Protein AF-0000000084530879 (afdb_homodimer)

Secondary structure (DSSP, 8-state):
-PPPEEEEEEE-TTSEEE-GGG--TT----HHHHHHHHHHHHT-SEEEEEHHHHHHHHHHGGGGGG-TT--HHHHHHHHHHHHS-EEEE-SS-----SSEEEE----HHHHHHHH-SSS--EEE--HHHHHHHHHTT--SEEEEEE-SEE--SSEESSPP-SS-EEEEEEEEEE-TTS-EEEEEEESS--TT--/-PPPEEEEEEE-TTSEEE-GGG--TT----HHHHHHHHHHHHT-SEEEEEHHHHHHHHHHGGGGGG-TT--HHHHHHHHHHHHS-EEEE-SS-----SSEEEE----HHHHHHHH-SSS--EEE--HHHHHHHHHTT--SEEEEEE-SEE--SSEESSPP-SS-EEEEEEEEEE-TTS-EEEEEEESS--TT--

InterPro domains:
  IPR002734 Bacterial bifunctional deaminase-reductase, C-terminal [PF01872] (5-181)
  IPR024072 Dihydrofolate reductase-like domain superfamily [G3DSA:3.40.430.10] (3-184)
  IPR024072 Dihydrofolate reductase-like domain superfamily [SSF53597] (2-186)
  IPR050765 Riboflavin Biosynthesis HTP Reductase [PTHR38011] (2-186)

Structure (mmCIF, N/CA/C/O backbone):
data_AF-0000000084530879-model_v1
#
loop_
_entity.id
_entity.type
_entity.pdbx_description
1 polymer Deaminase
#
loop_
_atom_site.group_PDB
_atom_site.id
_atom_site.type_symbol
_atom_site.label_atom_id
_atom_site.label_alt_id
_atom_site.label_comp_id
_atom_site.label_asym_id
_atom_site.label_entity_id
_atom_site.label_seq_id
_atom_site.pdbx_PDB_ins_code
_atom_site.Cartn_x
_atom_site.Cartn_y
_atom_site.Cartn_z
_atom_site.occupancy
_atom_site.B_iso_or_equiv
_atom_site.auth_seq_id
_atom_site.auth_comp_id
_atom_site.auth_asym_id
_atom_site.auth_atom_id
_atom_site.pdbx_PDB_model_num
ATOM 1 N N . MET A 1 1 ? -22.047 22.25 7.152 1 76.69 1 MET A N 1
ATOM 2 C CA . MET A 1 1 ? -21.266 21.016 7.055 1 76.69 1 MET A CA 1
ATOM 3 C C . MET A 1 1 ? -19.922 21.172 7.758 1 76.69 1 MET A C 1
ATOM 5 O O . MET A 1 1 ? -19.328 22.25 7.758 1 76.69 1 MET A O 1
ATOM 9 N N . ARG A 1 2 ? -19.531 20.125 8.469 1 89.62 2 ARG A N 1
ATOM 10 C CA . ARG A 1 2 ? -18.281 20.234 9.234 1 89.62 2 ARG A CA 1
ATOM 11 C C . ARG A 1 2 ? -17.062 20.125 8.32 1 89.62 2 ARG A C 1
ATOM 13 O O . ARG A 1 2 ? -17.172 19.594 7.203 1 89.62 2 ARG A O 1
ATOM 20 N N . ARG A 1 3 ? -15.969 20.703 8.781 1 95.75 3 ARG A N 1
ATOM 21 C CA . ARG A 1 3 ? -14.688 20.531 8.094 1 95.75 3 ARG A CA 1
ATOM 22 C C . ARG A 1 3 ? -14.258 19.062 8.109 1 95.75 3 ARG A C 1
ATOM 24 O O . ARG A 1 3 ? -14.461 18.359 9.102 1 95.75 3 ARG A O 1
ATOM 31 N N . ARG A 1 4 ? -13.719 18.703 7.129 1 96.56 4 ARG A N 1
ATOM 32 C CA . ARG A 1 4 ? -13.242 17.328 7.039 1 96.56 4 ARG A CA 1
ATOM 33 C C . ARG A 1 4 ? -11.812 17.203 7.566 1 96.56 4 ARG A C 1
ATOM 35 O O . ARG A 1 4 ? -11.055 18.172 7.543 1 96.56 4 ARG A O 1
ATOM 42 N N . ILE A 1 5 ? -11.523 15.977 8.023 1 97.5 5 ILE A N 1
ATOM 43 C CA . ILE A 1 5 ? -10.164 15.609 8.406 1 97.5 5 ILE A CA 1
ATOM 44 C C . ILE A 1 5 ? -9.523 14.773 7.301 1 97.5 5 ILE A C 1
ATOM 46 O O . ILE A 1 5 ? -10 13.68 6.988 1 97.5 5 ILE A O 1
ATOM 50 N N . VAL A 1 6 ? -8.453 15.258 6.734 1 98.19 6 VAL A N 1
ATOM 51 C CA . VAL A 1 6 ? -7.781 14.609 5.613 1 98.19 6 VAL A CA 1
ATOM 52 C C . VAL A 1 6 ? -6.367 14.203 6.023 1 98.19 6 VAL A C 1
ATOM 54 O O . VAL A 1 6 ? -5.539 15.055 6.359 1 98.19 6 VAL A O 1
ATOM 57 N N . LEU A 1 7 ? -6.082 12.93 5.98 1 97.94 7 LEU A N 1
ATOM 58 C CA . LEU A 1 7 ? -4.742 12.43 6.281 1 97.94 7 LEU A CA 1
ATOM 59 C C . LEU A 1 7 ? -3.838 12.523 5.059 1 97.94 7 LEU A C 1
ATOM 61 O O . LEU A 1 7 ? -4.184 12.031 3.984 1 97.94 7 LEU A O 1
ATOM 65 N N . PHE A 1 8 ? -2.775 13.203 5.227 1 97.81 8 PHE A N 1
ATOM 66 C CA . PHE A 1 8 ? -1.687 13.203 4.254 1 97.81 8 PHE A CA 1
ATOM 67 C C . PHE A 1 8 ? -0.494 12.414 4.781 1 97.81 8 PHE A C 1
ATOM 69 O O . PHE A 1 8 ? 0.064 12.742 5.828 1 97.81 8 PHE A O 1
ATOM 76 N N . SER A 1 9 ? -0.075 11.414 4.047 1 96.69 9 SER A N 1
ATOM 77 C CA . SER A 1 9 ? 1.079 10.672 4.539 1 96.69 9 SER A CA 1
ATOM 78 C C . SER A 1 9 ? 1.864 10.047 3.393 1 96.69 9 SER A C 1
ATOM 80 O O . SER A 1 9 ? 1.278 9.469 2.475 1 96.69 9 SER A O 1
ATOM 82 N N . ASN A 1 10 ? 3.17 10.281 3.465 1 96.38 10 ASN A N 1
ATOM 83 C CA . ASN A 1 10 ? 4.074 9.445 2.682 1 96.38 10 ASN A CA 1
ATOM 84 C C . ASN A 1 10 ? 4.25 8.062 3.311 1 96.38 10 ASN A C 1
ATOM 86 O O . ASN A 1 10 ? 4.363 7.941 4.531 1 96.38 10 ASN A O 1
ATOM 90 N N . VAL A 1 11 ? 4.254 7.055 2.451 1 96.56 11 VAL A N 1
ATOM 91 C CA . VAL A 1 11 ? 4.402 5.695 2.963 1 96.56 11 VAL A CA 1
ATOM 92 C C . VAL A 1 11 ? 5.215 4.855 1.977 1 96.56 11 VAL A C 1
ATOM 94 O O . VAL A 1 11 ? 5.176 5.102 0.768 1 96.56 11 VAL A O 1
ATOM 97 N N . SER A 1 12 ? 6.027 3.955 2.551 1 97.12 12 SER A N 1
ATOM 98 C CA . SER A 1 12 ? 6.66 2.953 1.699 1 97.12 12 SER A CA 1
ATOM 99 C C . SER A 1 12 ? 5.652 1.913 1.222 1 97.12 12 SER A C 1
ATOM 101 O O . SER A 1 12 ? 4.531 1.848 1.731 1 97.12 12 SER A O 1
ATOM 103 N N . LEU A 1 13 ? 6.047 1.096 0.255 1 97.06 13 LEU A N 1
ATOM 104 C CA . LEU A 1 13 ? 5.148 0.094 -0.312 1 97.06 13 LEU A CA 1
ATOM 105 C C . LEU A 1 13 ? 4.703 -0.9 0.754 1 97.06 13 LEU A C 1
ATOM 107 O O . LEU A 1 13 ? 3.574 -1.396 0.712 1 97.06 13 LEU A O 1
ATOM 111 N N . ASP A 1 14 ? 5.598 -1.111 1.706 1 96.25 14 ASP A N 1
ATOM 112 C CA . ASP A 1 14 ? 5.293 -2.076 2.76 1 96.25 14 ASP A CA 1
ATOM 113 C C . ASP A 1 14 ? 4.695 -1.384 3.982 1 96.25 14 ASP A C 1
ATOM 115 O O . ASP A 1 14 ? 4.586 -1.986 5.051 1 96.25 14 ASP A O 1
ATOM 119 N N . GLY A 1 15 ? 4.32 -0.086 3.926 1 95.5 15 GLY A N 1
ATOM 120 C CA . GLY A 1 15 ? 3.385 0.52 4.859 1 95.5 15 GLY A CA 1
ATOM 121 C C . GLY A 1 15 ? 4.066 1.333 5.945 1 95.5 15 GLY A C 1
ATOM 122 O O . GLY A 1 15 ? 3.428 1.736 6.918 1 95.5 15 GLY A O 1
ATOM 123 N N . TYR A 1 16 ? 5.359 1.578 5.777 1 95.56 16 TYR A N 1
ATOM 124 C CA . TYR A 1 16 ? 6.07 2.363 6.781 1 95.56 16 TYR A CA 1
ATOM 125 C C . TYR A 1 16 ? 6.047 3.846 6.43 1 95.56 16 TYR A C 1
ATOM 127 O O . TYR A 1 16 ? 6.332 4.223 5.289 1 95.56 16 TYR A O 1
ATOM 135 N N . PHE A 1 17 ? 5.727 4.695 7.434 1 94.5 17 PHE A N 1
ATOM 136 C CA . PHE A 1 17 ? 5.785 6.129 7.191 1 94.5 17 PHE A CA 1
ATOM 137 C C . PHE A 1 17 ? 7.094 6.715 7.711 1 94.5 17 PHE A C 1
ATOM 139 O O . PHE A 1 17 ? 7.461 7.84 7.363 1 94.5 17 PHE A O 1
ATOM 146 N N . GLU A 1 18 ? 7.777 5.98 8.539 1 94.62 18 GLU A N 1
ATOM 147 C CA . GLU A 1 18 ? 9.141 6.285 8.969 1 94.62 18 GLU A CA 1
ATOM 148 C C . GLU A 1 18 ? 10.016 5.039 8.953 1 94.62 18 GLU A C 1
ATOM 150 O O . GLU A 1 18 ? 9.555 3.941 9.266 1 94.62 18 GLU A O 1
ATOM 155 N N . GLY A 1 19 ? 11.297 5.258 8.602 1 94.12 19 GLY A N 1
ATOM 156 C CA . GLY A 1 19 ? 12.258 4.18 8.727 1 94.12 19 GLY A CA 1
ATOM 157 C C . GLY A 1 19 ? 12.742 3.969 10.156 1 94.12 19 GLY A C 1
ATOM 158 O O . GLY A 1 19 ? 12.18 4.539 11.094 1 94.12 19 GLY A O 1
ATOM 159 N N . PRO A 1 20 ? 13.766 3.08 10.273 1 93.75 20 PRO A N 1
ATOM 160 C CA . PRO A 1 20 ? 14.367 2.895 11.602 1 93.75 20 PRO A CA 1
ATOM 161 C C . PRO A 1 20 ? 14.852 4.207 12.211 1 93.75 20 PRO A C 1
ATOM 163 O O . PRO A 1 20 ? 15.336 5.086 11.5 1 93.75 20 PRO A O 1
ATOM 166 N N . ASP A 1 21 ? 14.695 4.367 13.555 1 92.69 21 ASP A N 1
ATOM 167 C CA . ASP A 1 21 ? 15.109 5.555 14.305 1 92.69 21 ASP A CA 1
ATOM 168 C C . ASP A 1 21 ? 14.406 6.805 13.781 1 92.69 21 ASP A C 1
ATOM 170 O O . ASP A 1 21 ? 15.016 7.871 13.688 1 92.69 21 ASP A O 1
ATOM 174 N N . HIS A 1 22 ? 13.25 6.621 13.273 1 91.31 22 HIS A N 1
ATOM 175 C CA . HIS A 1 22 ? 12.375 7.703 12.812 1 91.31 22 HIS A CA 1
ATOM 176 C C . HIS A 1 22 ? 12.961 8.406 11.594 1 91.31 22 HIS A C 1
ATOM 178 O O . HIS A 1 22 ? 12.703 9.594 11.375 1 91.31 22 HIS A O 1
ATOM 184 N N . ASP A 1 23 ? 13.734 7.66 10.875 1 93.69 23 ASP A N 1
ATOM 185 C CA . ASP A 1 23 ? 14.375 8.195 9.68 1 93.69 23 ASP A CA 1
ATOM 186 C C . ASP A 1 23 ? 13.352 8.531 8.602 1 93.69 23 ASP A C 1
ATOM 188 O O . ASP A 1 23 ? 12.477 7.711 8.289 1 93.69 23 ASP A O 1
ATOM 192 N N . LEU A 1 24 ? 13.477 9.773 8.016 1 92.75 24 LEU A N 1
ATOM 193 C CA . LEU A 1 24 ? 12.586 10.195 6.945 1 92.75 24 LEU A CA 1
ATOM 194 C C . LEU A 1 24 ? 13.352 10.383 5.641 1 92.75 24 LEU A C 1
ATOM 196 O O . LEU A 1 24 ? 12.789 10.836 4.641 1 92.75 24 LEU A O 1
ATOM 200 N N . GLY A 1 25 ? 14.609 10.016 5.66 1 93.62 25 GLY A N 1
ATOM 201 C CA . GLY A 1 25 ? 15.492 10.281 4.535 1 93.62 25 GLY A CA 1
ATOM 202 C C . GLY A 1 25 ? 15.148 9.477 3.299 1 93.62 25 GLY A C 1
ATOM 203 O O . GLY A 1 25 ? 15.547 9.82 2.189 1 93.62 25 GLY A O 1
ATOM 204 N N . TRP A 1 26 ? 14.375 8.438 3.453 1 94.12 26 TRP A N 1
ATOM 205 C CA . TRP A 1 26 ? 13.984 7.57 2.348 1 94.12 26 TRP A CA 1
ATOM 206 C C . TRP A 1 26 ? 12.93 8.242 1.474 1 94.12 26 TRP A C 1
ATOM 208 O O . TRP A 1 26 ? 12.656 7.789 0.361 1 94.12 26 TRP A O 1
ATOM 218 N N . GLN A 1 27 ? 12.258 9.312 2.08 1 92.75 27 GLN A N 1
ATOM 219 C CA . GLN A 1 27 ? 11.211 10 1.329 1 92.75 27 GLN A CA 1
ATOM 220 C C . GLN A 1 27 ? 11.82 10.922 0.27 1 92.75 27 GLN A C 1
ATOM 222 O O . GLN A 1 27 ? 12.688 11.734 0.573 1 92.75 27 GLN A O 1
ATOM 227 N N . HIS A 1 28 ? 11.531 10.664 -0.957 1 86.75 28 HIS A N 1
ATOM 228 C CA . HIS A 1 28 ? 12.031 11.492 -2.045 1 86.75 28 HIS A CA 1
ATOM 229 C C . HIS A 1 28 ? 10.977 12.484 -2.516 1 86.75 28 HIS A C 1
ATOM 231 O O . HIS A 1 28 ? 10.07 12.125 -3.268 1 86.75 28 HIS A O 1
ATOM 237 N N . VAL A 1 29 ? 11.117 13.711 -2.111 1 94.31 29 VAL A N 1
ATOM 238 C CA . VAL A 1 29 ? 10.211 14.773 -2.529 1 94.31 29 VAL A CA 1
ATOM 239 C C . VAL A 1 29 ? 10.914 15.688 -3.537 1 94.31 29 VAL A C 1
ATOM 241 O O . VAL A 1 29 ? 11.664 16.578 -3.152 1 94.31 29 VAL A O 1
ATOM 244 N N . ASP A 1 30 ? 10.633 15.43 -4.777 1 96 30 ASP A N 1
ATOM 245 C CA . ASP A 1 30 ? 11.188 16.312 -5.805 1 96 30 ASP A CA 1
ATOM 246 C C . ASP A 1 30 ? 10.289 17.516 -6.039 1 96 30 ASP A C 1
ATOM 248 O O . ASP A 1 30 ? 9.281 17.688 -5.348 1 96 30 ASP A O 1
ATOM 252 N N . ASP A 1 31 ? 10.594 18.328 -6.965 1 96.94 31 ASP A N 1
ATOM 253 C CA . ASP A 1 31 ? 9.883 19.594 -7.172 1 96.94 31 ASP A CA 1
ATOM 254 C C . ASP A 1 31 ? 8.438 19.344 -7.59 1 96.94 31 ASP A C 1
ATOM 256 O O . ASP A 1 31 ? 7.523 20.031 -7.129 1 96.94 31 ASP A O 1
ATOM 260 N N . GLU A 1 32 ? 8.266 18.375 -8.414 1 97.75 32 GLU A N 1
ATOM 261 C CA . GLU A 1 32 ? 6.906 18.078 -8.867 1 97.75 32 GLU A CA 1
ATOM 262 C C . GLU A 1 32 ? 6.004 17.703 -7.691 1 97.75 32 GLU A C 1
ATOM 264 O O . GLU A 1 32 ? 4.906 18.25 -7.551 1 97.75 32 GLU A O 1
ATOM 269 N N . LEU A 1 33 ? 6.516 16.797 -6.895 1 97.94 33 LEU A N 1
ATOM 270 C CA . LEU A 1 33 ? 5.75 16.344 -5.738 1 97.94 33 LEU A CA 1
ATOM 271 C C . LEU A 1 33 ? 5.57 17.484 -4.73 1 97.94 33 LEU A C 1
ATOM 273 O O . LEU A 1 33 ? 4.484 17.656 -4.172 1 97.94 33 LEU A O 1
ATOM 277 N N . HIS A 1 34 ? 6.578 18.234 -4.547 1 98.12 34 HIS A N 1
ATOM 278 C CA . HIS A 1 34 ? 6.504 19.359 -3.617 1 98.12 34 HIS A CA 1
ATOM 279 C C . HIS A 1 34 ? 5.465 20.375 -4.07 1 98.12 34 HIS A C 1
ATOM 281 O O . HIS A 1 34 ? 4.672 20.859 -3.26 1 98.12 34 HIS A O 1
ATOM 287 N N . LEU A 1 35 ? 5.477 20.688 -5.301 1 98.38 35 LEU A N 1
ATOM 288 C CA . LEU A 1 35 ? 4.504 21.641 -5.836 1 98.38 35 LEU A CA 1
ATOM 289 C C . LEU A 1 35 ? 3.086 21.094 -5.711 1 98.38 35 LEU A C 1
ATOM 291 O O . LEU A 1 35 ? 2.145 21.844 -5.457 1 98.38 35 LEU A O 1
ATOM 295 N N . HIS A 1 36 ? 2.961 19.828 -5.93 1 98.56 36 HIS A N 1
ATOM 296 C CA . HIS A 1 36 ? 1.675 19.188 -5.688 1 98.56 36 HIS A CA 1
ATOM 297 C C . HIS A 1 36 ? 1.226 19.375 -4.242 1 98.56 36 HIS A C 1
ATOM 299 O O . HIS A 1 36 ? 0.082 19.766 -3.988 1 98.56 36 HIS A O 1
ATOM 305 N N . PHE A 1 37 ? 2.15 19.141 -3.271 1 98.44 37 PHE A N 1
ATOM 306 C CA . PHE A 1 37 ? 1.832 19.359 -1.865 1 98.44 37 PHE A CA 1
ATOM 307 C C . PHE A 1 37 ? 1.402 20.797 -1.628 1 98.44 37 PHE A C 1
ATOM 309 O O . PHE A 1 37 ? 0.404 21.047 -0.95 1 98.44 37 PHE A O 1
ATOM 316 N N . ASN A 1 38 ? 2.174 21.672 -2.203 1 98.69 38 ASN A N 1
ATOM 317 C CA . ASN A 1 38 ? 1.848 23.094 -2.037 1 98.69 38 ASN A CA 1
ATOM 318 C C . ASN A 1 38 ? 0.422 23.391 -2.488 1 98.69 38 ASN A C 1
ATOM 320 O O . ASN A 1 38 ? -0.34 24.031 -1.765 1 98.69 38 ASN A O 1
ATOM 324 N N . ARG A 1 39 ? 0.072 22.906 -3.635 1 98.44 39 ARG A N 1
ATOM 325 C CA . ARG A 1 39 ? -1.253 23.156 -4.195 1 98.44 39 ARG A CA 1
ATOM 326 C C . ARG A 1 39 ? -2.342 22.562 -3.309 1 98.44 39 ARG A C 1
ATOM 328 O O . ARG A 1 39 ? -3.348 23.219 -3.027 1 98.44 39 ARG A O 1
ATOM 335 N N . GLU A 1 40 ? -2.137 21.391 -2.865 1 98.25 40 GLU A N 1
ATOM 336 C CA . GLU A 1 40 ? -3.137 20.703 -2.051 1 98.25 40 GLU A CA 1
ATOM 337 C C . GLU A 1 40 ? -3.26 21.344 -0.672 1 98.25 40 GLU A C 1
ATOM 339 O O . GLU A 1 40 ? -4.367 21.594 -0.193 1 98.25 40 GLU A O 1
ATOM 344 N N . LEU A 1 41 ? -2.145 21.625 -0.05 1 98.38 41 LEU A N 1
ATOM 345 C CA . LEU A 1 41 ? -2.131 22.062 1.339 1 98.38 41 LEU A CA 1
ATOM 346 C C . LEU A 1 41 ? -2.518 23.547 1.44 1 98.38 41 LEU A C 1
ATOM 348 O O . LEU A 1 41 ? -3.1 23.969 2.441 1 98.38 41 LEU A O 1
ATOM 352 N N . ALA A 1 42 ? -2.236 24.297 0.386 1 98.19 42 ALA A N 1
ATOM 353 C CA . ALA A 1 42 ? -2.611 25.719 0.374 1 98.19 42 ALA A CA 1
ATOM 354 C C . ALA A 1 42 ? -4.125 25.875 0.471 1 98.19 42 ALA A C 1
ATOM 356 O O . ALA A 1 42 ? -4.613 26.906 0.941 1 98.19 42 ALA A O 1
ATOM 357 N N . ARG A 1 43 ? -4.824 24.875 0.108 1 97.12 43 ARG A N 1
ATOM 358 C CA . ARG A 1 43 ? -6.281 24.953 0.061 1 97.12 43 ARG A CA 1
ATOM 359 C C . ARG A 1 43 ? -6.895 24.516 1.388 1 97.12 43 ARG A C 1
ATOM 361 O O . ARG A 1 43 ? -8.102 24.641 1.589 1 97.12 43 ARG A O 1
ATOM 368 N N . MET A 1 44 ? -6.117 24.062 2.252 1 98.06 44 MET A N 1
ATOM 369 C CA . MET A 1 44 ? -6.617 23.562 3.531 1 98.06 44 MET A CA 1
ATOM 370 C C . MET A 1 44 ? -6.938 24.719 4.477 1 98.06 44 MET A C 1
ATOM 372 O O . MET A 1 44 ? -6.48 25.844 4.27 1 98.06 44 MET A O 1
ATOM 376 N N . GLY A 1 45 ? -7.77 24.344 5.496 1 97.44 45 GLY A N 1
ATOM 377 C CA . GLY A 1 45 ? -8.141 25.328 6.496 1 97.44 45 GLY A CA 1
ATOM 378 C C . GLY A 1 45 ? -7.277 25.266 7.742 1 97.44 45 GLY A C 1
ATOM 379 O O . GLY A 1 45 ? -7.371 26.141 8.609 1 97.44 45 GLY A O 1
ATOM 380 N N . GLY A 1 46 ? -6.438 24.266 7.816 1 97.69 46 GLY A N 1
ATOM 381 C CA . GLY A 1 46 ? -5.555 24.125 8.969 1 97.69 46 GLY A CA 1
ATOM 382 C C . GLY A 1 46 ? -4.719 22.859 8.93 1 97.69 46 GLY A C 1
ATOM 383 O O . GLY A 1 46 ? -5.066 21.906 8.242 1 97.69 46 GLY A O 1
ATOM 384 N N . PHE A 1 47 ? -3.623 22.938 9.656 1 98.06 47 PHE A N 1
ATOM 385 C CA . PHE A 1 47 ? -2.775 21.766 9.867 1 98.06 47 PHE A CA 1
ATOM 386 C C . PHE A 1 47 ? -3.018 21.172 11.25 1 98.06 47 PHE A C 1
ATOM 388 O O . PHE A 1 47 ? -3.176 21.891 12.234 1 98.06 47 PHE A O 1
ATOM 395 N N . VAL A 1 48 ? -3.076 19.922 11.32 1 98 48 VAL A N 1
ATOM 396 C CA . VAL A 1 48 ? -3.227 19.172 12.57 1 98 48 VAL A CA 1
ATOM 397 C C . VAL A 1 48 ? -2.084 18.156 12.711 1 98 48 VAL A C 1
ATOM 399 O O . VAL A 1 48 ? -1.84 17.359 11.805 1 98 48 VAL A O 1
ATOM 402 N N . SER A 1 49 ? -1.363 18.234 13.781 1 97.38 49 SER A N 1
ATOM 403 C CA . SER A 1 49 ? -0.234 17.328 13.945 1 97.38 49 SER A CA 1
ATOM 404 C C . SER A 1 49 ? 0.018 17.016 15.422 1 97.38 49 SER A C 1
ATOM 406 O O . SER A 1 49 ? -0.596 17.625 16.297 1 97.38 49 SER A O 1
ATOM 408 N N . GLY A 1 50 ? 0.786 15.992 15.656 1 95.62 50 GLY A N 1
ATOM 409 C CA . GLY A 1 50 ? 1.334 15.773 16.984 1 95.62 50 GLY A CA 1
ATOM 410 C C . GLY A 1 50 ? 2.561 16.609 17.281 1 95.62 50 GLY A C 1
ATOM 411 O O . GLY A 1 50 ? 3.078 17.297 16.391 1 95.62 50 GLY A O 1
ATOM 412 N N . ARG A 1 51 ? 3.084 16.484 18.453 1 94.38 51 ARG A N 1
ATOM 413 C CA . ARG A 1 51 ? 4.164 17.344 18.938 1 94.38 51 ARG A CA 1
ATOM 414 C C . ARG A 1 51 ? 5.426 17.156 18.094 1 94.38 51 ARG A C 1
ATOM 416 O O . ARG A 1 51 ? 6.031 18.125 17.641 1 94.38 51 ARG A O 1
ATOM 423 N N . ARG A 1 52 ? 5.801 15.945 17.906 1 92.38 52 ARG A N 1
ATOM 424 C CA . ARG A 1 52 ? 7.059 15.688 17.219 1 92.38 52 ARG A CA 1
ATOM 425 C C . ARG A 1 52 ? 7.031 16.25 15.797 1 92.38 52 ARG A C 1
ATOM 427 O O . ARG A 1 52 ? 7.98 16.906 15.367 1 92.38 52 ARG A O 1
ATOM 434 N N . THR A 1 53 ? 5.945 16 15.078 1 94.25 53 THR A N 1
ATOM 435 C CA . THR A 1 53 ? 5.797 16.531 13.727 1 94.25 53 THR A CA 1
ATOM 436 C C . THR A 1 53 ? 5.801 18.047 13.734 1 94.25 53 THR A C 1
ATOM 438 O O . THR A 1 53 ? 6.477 18.688 12.922 1 94.25 53 THR A O 1
ATOM 441 N N . HIS A 1 54 ? 5.102 18.594 14.656 1 95.94 54 HIS A N 1
ATOM 442 C CA . HIS A 1 54 ? 5.035 20.047 14.766 1 95.94 54 HIS A CA 1
ATOM 443 C C . HIS A 1 54 ? 6.418 20.641 15.008 1 95.94 54 HIS A C 1
ATOM 445 O O . HIS A 1 54 ? 6.805 21.609 14.344 1 95.94 54 HIS A O 1
ATOM 451 N N . GLU A 1 55 ? 7.141 20.078 15.938 1 94.75 55 GLU A N 1
ATOM 452 C CA . GLU A 1 55 ? 8.461 20.594 16.297 1 94.75 55 GLU A CA 1
ATOM 453 C C . GLU A 1 55 ? 9.43 20.469 15.117 1 94.75 55 GLU A C 1
ATOM 455 O O . GLU A 1 55 ? 10.234 21.375 14.883 1 94.75 55 GLU A O 1
ATOM 460 N N . LEU A 1 56 ? 9.359 19.406 14.422 1 93.62 56 LEU A N 1
ATOM 461 C CA . LEU A 1 56 ? 10.195 19.25 13.234 1 93.62 56 LEU A CA 1
ATOM 462 C C . LEU A 1 56 ? 9.891 20.328 12.203 1 93.62 56 LEU A C 1
ATOM 464 O O . LEU A 1 56 ? 10.812 20.922 11.641 1 93.62 56 LEU A O 1
ATOM 468 N N . MET A 1 57 ? 8.641 20.609 11.984 1 96.44 57 MET A N 1
ATOM 469 C CA . MET A 1 57 ? 8.234 21.625 11.016 1 96.44 57 MET A CA 1
ATOM 470 C C . MET A 1 57 ? 8.617 23.016 11.492 1 96.44 57 MET A C 1
ATOM 472 O O . MET A 1 57 ? 9.164 23.812 10.719 1 96.44 57 MET A O 1
ATOM 476 N N . ALA A 1 58 ? 8.406 23.25 12.711 1 96.69 58 ALA A N 1
ATOM 477 C CA . ALA A 1 58 ? 8.656 24.562 13.281 1 96.69 58 ALA A CA 1
ATOM 478 C C . ALA A 1 58 ? 10.148 24.875 13.32 1 96.69 58 ALA A C 1
ATOM 480 O O . ALA A 1 58 ? 10.539 26.047 13.359 1 96.69 58 ALA A O 1
ATOM 481 N N . ALA A 1 59 ? 10.938 23.875 13.328 1 95.81 59 ALA A N 1
ATOM 482 C CA . ALA A 1 59 ? 12.391 24.062 13.391 1 95.81 59 ALA A CA 1
ATOM 483 C C . ALA A 1 59 ? 12.93 24.594 12.07 1 95.81 59 ALA A C 1
ATOM 485 O O . ALA A 1 59 ? 13.984 25.219 12.031 1 95.81 59 ALA A O 1
ATOM 486 N N . TYR A 1 60 ? 12.18 24.469 11.031 1 96.88 60 TYR A N 1
ATOM 487 C CA . TYR A 1 60 ? 12.742 24.812 9.727 1 96.88 60 TYR A CA 1
ATOM 488 C C . TYR A 1 60 ? 11.867 25.812 8.992 1 96.88 60 TYR A C 1
ATOM 490 O O . TYR A 1 60 ? 12.367 26.812 8.461 1 96.88 60 TYR A O 1
ATOM 498 N N . TRP A 1 61 ? 10.625 25.641 8.969 1 97.62 61 TRP A N 1
ATOM 499 C CA . TRP A 1 61 ? 9.773 26.281 7.973 1 97.62 61 TRP A CA 1
ATOM 500 C C . TRP A 1 61 ? 9.578 27.766 8.289 1 97.62 61 TRP A C 1
ATOM 502 O O . TRP A 1 61 ? 9.492 28.594 7.387 1 97.62 61 TRP A O 1
ATOM 512 N N . PRO A 1 62 ? 9.547 28.219 9.578 1 96.94 62 PRO A N 1
ATOM 513 C CA . PRO A 1 62 ? 9.352 29.641 9.867 1 96.94 62 PRO A CA 1
ATOM 514 C C . PRO A 1 62 ? 10.438 30.516 9.25 1 96.94 62 PRO A C 1
ATOM 516 O O . PRO A 1 62 ? 10.18 31.672 8.914 1 96.94 62 PRO A O 1
ATOM 519 N N . THR A 1 63 ? 11.641 29.906 9.062 1 96.81 63 THR A N 1
ATOM 520 C CA . THR A 1 63 ? 12.75 30.703 8.57 1 96.81 63 THR A CA 1
ATOM 521 C C . THR A 1 63 ? 13.398 30.047 7.352 1 96.81 63 THR A C 1
ATOM 523 O O . THR A 1 63 ? 14.594 30.25 7.098 1 96.81 63 THR A O 1
ATOM 526 N N . ALA A 1 64 ? 12.633 29.266 6.68 1 96.75 64 ALA A N 1
ATOM 527 C CA . ALA A 1 64 ? 13.148 28.547 5.523 1 96.75 64 ALA A CA 1
ATOM 528 C C . ALA A 1 64 ? 13.688 29.5 4.469 1 96.75 64 ALA A C 1
ATOM 530 O O . ALA A 1 64 ? 14.586 29.156 3.705 1 96.75 64 ALA A O 1
ATOM 531 N N . ASP A 1 65 ? 13.18 30.672 4.402 1 93.88 65 ASP A N 1
ATOM 532 C CA . ASP A 1 65 ? 13.57 31.688 3.42 1 93.88 65 ASP A CA 1
ATOM 533 C C . ASP A 1 65 ? 14.984 32.188 3.697 1 93.88 65 ASP A C 1
ATOM 535 O O . ASP A 1 65 ? 15.586 32.875 2.854 1 93.88 65 ASP A O 1
ATOM 539 N N . ARG A 1 66 ? 15.531 31.875 4.82 1 95.94 66 ARG A N 1
ATOM 540 C CA . ARG A 1 66 ? 16.891 32.281 5.152 1 95.94 66 ARG A CA 1
ATOM 541 C C . ARG A 1 66 ? 17.891 31.219 4.719 1 95.94 66 ARG A C 1
ATOM 543 O O . ARG A 1 66 ? 19.109 31.438 4.77 1 95.94 66 ARG A O 1
ATOM 550 N N . ASP A 1 67 ? 17.422 30.078 4.383 1 96.06 67 ASP A N 1
ATOM 551 C CA . ASP A 1 67 ? 18.266 28.984 3.895 1 96.06 67 ASP A CA 1
ATOM 552 C C . ASP A 1 67 ? 18.688 29.219 2.443 1 96.06 67 ASP A C 1
ATOM 554 O O . ASP A 1 67 ? 17.844 29.188 1.54 1 96.06 67 ASP A O 1
ATOM 558 N N . PRO A 1 68 ? 19.953 29.422 2.215 1 96.25 68 PRO A N 1
ATOM 559 C CA . PRO A 1 68 ? 20.391 29.688 0.843 1 96.25 68 PRO A CA 1
ATOM 560 C C . PRO A 1 68 ? 20.156 28.516 -0.095 1 96.25 68 PRO A C 1
ATOM 562 O O . PRO A 1 68 ? 20.109 28.688 -1.315 1 96.25 68 PRO A O 1
ATOM 565 N N . ALA A 1 69 ? 19.969 27.375 0.406 1 95 69 ALA A N 1
ATOM 566 C CA . ALA A 1 69 ? 19.766 26.172 -0.402 1 95 69 ALA A CA 1
ATOM 567 C C . ALA A 1 69 ? 18.281 25.938 -0.664 1 95 69 ALA A C 1
ATOM 569 O O . ALA A 1 69 ? 17.906 25 -1.38 1 95 69 ALA A O 1
ATOM 570 N N . ALA A 1 70 ? 17.406 26.797 -0.118 1 96.19 70 ALA A N 1
ATOM 571 C CA . ALA A 1 70 ? 15.969 26.594 -0.286 1 96.19 70 ALA A CA 1
ATOM 572 C C . ALA A 1 70 ? 15.562 26.766 -1.745 1 96.19 70 ALA A C 1
ATOM 574 O O . ALA A 1 70 ? 15.945 27.75 -2.393 1 96.19 70 ALA A O 1
ATOM 575 N N . THR A 1 71 ? 14.789 25.797 -2.227 1 96.25 71 THR A N 1
ATOM 576 C CA . THR A 1 71 ? 14.273 25.859 -3.59 1 96.25 71 THR A CA 1
ATOM 577 C C . THR A 1 71 ? 12.984 26.672 -3.646 1 96.25 71 THR A C 1
ATOM 579 O O . THR A 1 71 ? 12.422 27.016 -2.609 1 96.25 71 THR A O 1
ATOM 582 N N . ALA A 1 72 ? 12.5 26.969 -4.859 1 97.12 72 ALA A N 1
ATOM 583 C CA . ALA A 1 72 ? 11.297 27.766 -5.039 1 97.12 72 ALA A CA 1
ATOM 584 C C . ALA A 1 72 ? 10.086 27.094 -4.391 1 97.12 72 ALA A C 1
ATOM 586 O O . ALA A 1 72 ? 9.328 27.75 -3.66 1 97.12 72 ALA A O 1
ATOM 587 N N . PRO A 1 73 ? 9.906 25.797 -4.57 1 97.88 73 PRO A N 1
ATOM 588 C CA . PRO A 1 73 ? 8.781 25.156 -3.885 1 97.88 73 PRO A CA 1
ATOM 589 C C . PRO A 1 73 ? 8.898 25.25 -2.365 1 97.88 73 PRO A C 1
ATOM 591 O O . PRO A 1 73 ? 7.883 25.375 -1.674 1 97.88 73 PRO A O 1
ATOM 594 N N . MET A 1 74 ? 10.078 25.172 -1.898 1 97.5 74 MET A N 1
ATOM 595 C CA . MET A 1 74 ? 10.289 25.266 -0.456 1 97.5 74 MET A CA 1
ATOM 596 C C . MET A 1 74 ? 9.891 26.641 0.059 1 97.5 74 MET A C 1
ATOM 598 O O . MET A 1 74 ? 9.25 26.766 1.102 1 97.5 74 MET A O 1
ATOM 602 N N . LEU A 1 75 ? 10.266 27.625 -0.665 1 98 75 LEU A N 1
ATOM 603 C CA . LEU A 1 75 ? 9.922 28.984 -0.274 1 98 75 LEU A CA 1
ATOM 604 C C . LEU A 1 75 ? 8.414 29.203 -0.289 1 98 75 LEU A C 1
ATOM 606 O O . LEU A 1 75 ? 7.859 29.828 0.614 1 98 75 LEU A O 1
ATOM 610 N N . GLU A 1 76 ? 7.828 28.688 -1.309 1 98.25 76 GLU A N 1
ATOM 611 C CA . GLU A 1 76 ? 6.375 28.75 -1.395 1 98.25 76 GLU A CA 1
ATOM 612 C C . GLU A 1 76 ? 5.715 28.062 -0.2 1 98.25 76 GLU A C 1
ATOM 614 O O . GLU A 1 76 ? 4.781 28.609 0.396 1 98.25 76 GLU A O 1
ATOM 619 N N . PHE A 1 77 ? 6.219 26.984 0.163 1 98.44 77 PHE A N 1
ATOM 620 C CA . PHE A 1 77 ? 5.629 26.25 1.279 1 98.44 77 PHE A CA 1
ATOM 621 C C . PHE A 1 77 ? 5.855 27 2.59 1 98.44 77 PHE A C 1
ATOM 623 O O . PHE A 1 77 ? 4.996 26.984 3.477 1 98.44 77 PHE A O 1
ATOM 630 N N . ALA A 1 78 ? 6.965 27.547 2.746 1 98.19 78 ALA A N 1
ATOM 631 C CA . ALA A 1 78 ? 7.238 28.328 3.953 1 98.19 78 ALA A CA 1
ATOM 632 C C . ALA A 1 78 ? 6.145 29.359 4.199 1 98.19 78 ALA A C 1
ATOM 634 O O . ALA A 1 78 ? 5.672 29.516 5.328 1 98.19 78 ALA A O 1
ATOM 635 N N . ASP A 1 79 ? 5.75 30.016 3.18 1 98.06 79 ASP A N 1
ATOM 636 C CA . ASP A 1 79 ? 4.672 31 3.281 1 98.06 79 ASP A CA 1
ATOM 637 C C . ASP A 1 79 ? 3.357 30.328 3.674 1 98.06 79 ASP A C 1
ATOM 639 O O . ASP A 1 79 ? 2.637 30.828 4.543 1 98.06 79 ASP A O 1
ATOM 643 N N . ILE A 1 80 ? 3.109 29.219 3.039 1 98.25 80 ILE A N 1
ATOM 644 C CA . ILE A 1 80 ? 1.893 28.469 3.34 1 98.25 80 ILE A CA 1
ATOM 645 C C . ILE A 1 80 ? 1.896 28.047 4.809 1 98.25 80 ILE A C 1
ATOM 647 O O . ILE A 1 80 ? 0.913 28.266 5.523 1 98.25 80 ILE A O 1
ATOM 651 N N . TRP A 1 81 ? 3.01 27.484 5.227 1 98.25 81 TRP A N 1
ATOM 652 C CA . TRP A 1 81 ? 3.115 26.953 6.582 1 98.25 81 TRP A CA 1
ATOM 653 C C . TRP A 1 81 ? 2.949 28.047 7.617 1 98.25 81 TRP A C 1
ATOM 655 O O . TRP A 1 81 ? 2.238 27.875 8.609 1 98.25 81 TRP A O 1
ATOM 665 N N . ARG A 1 82 ? 3.523 29.25 7.414 1 97.94 82 ARG A N 1
ATOM 666 C CA . ARG A 1 82 ? 3.447 30.359 8.359 1 97.94 82 ARG A CA 1
ATOM 667 C C . ARG A 1 82 ? 2.018 30.875 8.484 1 97.94 82 ARG A C 1
ATOM 669 O O . ARG A 1 82 ? 1.559 31.188 9.586 1 97.94 82 ARG A O 1
ATOM 676 N N . ALA A 1 83 ? 1.354 30.891 7.41 1 97.44 83 ALA A N 1
ATOM 677 C CA . ALA A 1 83 ? 0.028 31.5 7.375 1 97.44 83 ALA A CA 1
ATOM 678 C C . ALA A 1 83 ? -1.031 30.547 7.918 1 97.44 83 ALA A C 1
ATOM 680 O O . ALA A 1 83 ? -2.064 30.984 8.43 1 97.44 83 ALA A O 1
ATOM 681 N N . MET A 1 84 ? -0.808 29.281 7.836 1 98.12 84 MET A N 1
ATOM 682 C CA . MET A 1 84 ? -1.817 28.281 8.125 1 98.12 84 MET A CA 1
ATOM 683 C C . MET A 1 84 ? -2.049 28.156 9.633 1 98.12 84 MET A C 1
ATOM 685 O O . MET A 1 84 ? -1.094 28.031 10.398 1 98.12 84 MET A O 1
ATOM 689 N N . PRO A 1 85 ? -3.375 28.281 10.008 1 97.31 85 PRO A N 1
ATOM 690 C CA . PRO A 1 85 ? -3.625 27.875 11.398 1 97.31 85 PRO A CA 1
ATOM 691 C C . PRO A 1 85 ? -3.191 26.453 11.688 1 97.31 85 PRO A C 1
ATOM 693 O O . PRO A 1 85 ? -3.342 25.562 10.836 1 97.31 85 PRO A O 1
ATOM 696 N N . LYS A 1 86 ? -2.648 26.266 12.914 1 97.56 86 LYS A N 1
ATOM 697 C CA . LYS A 1 86 ? -2.164 24.938 13.297 1 97.56 86 LYS A CA 1
ATOM 698 C C . LYS A 1 86 ? -2.75 24.5 14.633 1 97.56 86 LYS A C 1
ATOM 700 O O . LYS A 1 86 ? -2.943 25.328 15.531 1 97.56 86 LYS A O 1
ATOM 705 N N . THR A 1 87 ? -3.055 23.25 14.703 1 97.06 87 THR A N 1
ATOM 706 C CA . THR A 1 87 ? -3.424 22.594 15.945 1 97.06 87 THR A CA 1
ATOM 707 C C . THR A 1 87 ? -2.451 21.453 16.266 1 97.06 87 THR A C 1
ATOM 709 O O . THR A 1 87 ? -2.238 20.562 15.438 1 97.06 87 THR A O 1
ATOM 712 N N . VAL A 1 88 ? -1.867 21.516 17.438 1 97.38 88 VAL A N 1
ATOM 713 C CA . VAL A 1 88 ? -0.942 20.469 17.875 1 97.38 88 VAL A CA 1
ATOM 714 C C . VAL A 1 88 ? -1.535 19.719 19.062 1 97.38 88 VAL A C 1
ATOM 716 O O . VAL A 1 88 ? -1.87 20.328 20.078 1 97.38 88 VAL A O 1
ATOM 719 N N . PHE A 1 89 ? -1.66 18.438 18.922 1 96.75 89 PHE A N 1
ATOM 720 C CA . PHE A 1 89 ? -2.078 17.609 20.031 1 96.75 89 PHE A CA 1
ATOM 721 C C . PHE A 1 89 ? -0.878 17.188 20.875 1 96.75 89 PHE A C 1
ATOM 723 O O . PHE A 1 89 ? 0.014 16.484 20.391 1 96.75 89 PHE A O 1
ATOM 730 N N . SER A 1 90 ? -0.92 17.594 22.078 1 95.69 90 SER A N 1
ATOM 731 C CA . SER A 1 90 ? 0.205 17.297 22.953 1 95.69 90 SER A CA 1
ATOM 732 C C . SER A 1 90 ? -0.176 17.484 24.422 1 95.69 90 SER A C 1
ATOM 734 O O . SER A 1 90 ? -0.852 18.453 24.781 1 95.69 90 SER A O 1
ATOM 736 N N . ARG A 1 91 ? 0.317 16.547 25.25 1 93.38 91 ARG A N 1
ATOM 737 C CA . ARG A 1 91 ? 0.107 16.656 26.688 1 93.38 91 ARG A CA 1
ATOM 738 C C . ARG A 1 91 ? 1.25 17.422 27.344 1 93.38 91 ARG A C 1
ATOM 740 O O . ARG A 1 91 ? 1.128 17.859 28.484 1 93.38 91 ARG A O 1
ATOM 747 N N . THR A 1 92 ? 2.311 17.578 26.562 1 93.12 92 THR A N 1
ATOM 748 C CA . THR A 1 92 ? 3.518 18.094 27.203 1 93.12 92 THR A CA 1
ATOM 749 C C . THR A 1 92 ? 3.881 19.469 26.641 1 93.12 92 THR A C 1
ATOM 751 O O . THR A 1 92 ? 4.613 20.234 27.266 1 93.12 92 THR A O 1
ATOM 754 N N . LEU A 1 93 ? 3.41 19.719 25.469 1 91.12 93 LEU A N 1
ATOM 755 C CA . LEU A 1 93 ? 3.662 21.031 24.891 1 91.12 93 LEU A CA 1
ATOM 756 C C . LEU A 1 93 ? 2.732 22.094 25.484 1 91.12 93 LEU A C 1
ATOM 758 O O . LEU A 1 93 ? 1.51 21.938 25.469 1 91.12 93 LEU A O 1
ATOM 762 N N . HIS A 1 94 ? 3.307 23.125 26.016 1 89.06 94 HIS A N 1
ATOM 763 C CA . HIS A 1 94 ? 2.479 24.094 26.719 1 89.06 94 HIS A CA 1
ATOM 764 C C . HIS A 1 94 ? 2.336 25.391 25.922 1 89.06 94 HIS A C 1
ATOM 766 O O . HIS A 1 94 ? 1.356 26.125 26.078 1 89.06 94 HIS A O 1
ATOM 772 N N . HIS A 1 95 ? 3.285 25.688 25.141 1 88.5 95 HIS A N 1
ATOM 773 C CA . HIS A 1 95 ? 3.244 26.875 24.297 1 88.5 95 HIS A CA 1
ATOM 774 C C . HIS A 1 95 ? 3.748 26.578 22.891 1 88.5 95 HIS A C 1
ATOM 776 O O . HIS A 1 95 ? 4.664 25.766 22.703 1 88.5 95 HIS A O 1
ATOM 782 N N . ALA A 1 96 ? 3.08 27.219 21.906 1 89.94 96 ALA A N 1
ATOM 783 C CA . ALA A 1 96 ? 3.527 27.094 20.516 1 89.94 96 ALA A CA 1
ATOM 784 C C . ALA A 1 96 ? 3.33 28.406 19.766 1 89.94 96 ALA A C 1
ATOM 786 O O . ALA A 1 96 ? 2.346 29.125 19.984 1 89.94 96 ALA A O 1
ATOM 787 N N . ASP A 1 97 ? 4.242 28.75 19 1 93.62 97 ASP A N 1
ATOM 788 C CA . ASP A 1 97 ? 4.191 29.938 18.141 1 93.62 97 ASP A CA 1
ATOM 789 C C . ASP A 1 97 ? 3.648 29.594 16.766 1 93.62 97 ASP A C 1
ATOM 791 O O . ASP A 1 97 ? 3.201 28.469 16.516 1 93.62 97 ASP A O 1
ATOM 795 N N . TRP A 1 98 ? 3.496 30.703 15.945 1 95.06 98 TRP A N 1
ATOM 796 C CA . TRP A 1 98 ? 3.217 30.562 14.516 1 95.06 98 TRP A CA 1
ATOM 797 C C . TRP A 1 98 ? 1.784 30.094 14.289 1 95.06 98 TRP A C 1
ATOM 799 O O . TRP A 1 98 ? 1.548 29.141 13.539 1 95.06 98 TRP A O 1
ATOM 809 N N . ASN A 1 99 ? 0.867 30.734 14.953 1 95.5 99 ASN A N 1
ATOM 810 C CA . ASN A 1 99 ? -0.551 30.469 14.727 1 95.5 99 ASN A CA 1
ATOM 811 C C . ASN A 1 99 ? -0.945 29.062 15.164 1 95.5 99 ASN A C 1
ATOM 813 O O . ASN A 1 99 ? -1.65 28.359 14.445 1 95.5 99 ASN A O 1
ATOM 817 N N . THR A 1 100 ? -0.366 28.641 16.328 1 96.88 100 THR A N 1
ATOM 818 C CA . THR A 1 100 ? -0.535 27.25 16.75 1 96.88 100 THR A CA 1
ATOM 819 C C . THR A 1 100 ? -1.341 27.172 18.047 1 96.88 100 THR A C 1
ATOM 821 O O . THR A 1 100 ? -1.067 27.922 19 1 96.88 100 THR A O 1
ATOM 824 N N . THR A 1 101 ? -2.305 26.406 18.047 1 95.62 101 THR A N 1
ATOM 825 C CA . THR A 1 101 ? -3.066 26.078 19.234 1 95.62 101 THR A CA 1
ATOM 826 C C . THR A 1 101 ? -2.73 24.672 19.719 1 95.62 101 THR A C 1
ATOM 828 O O . THR A 1 101 ? -2.613 23.734 18.922 1 95.62 101 THR A O 1
ATOM 831 N N . VAL A 1 102 ? -2.645 24.516 21.031 1 96.69 102 VAL A N 1
ATOM 832 C CA . VAL A 1 102 ? -2.316 23.219 21.609 1 96.69 102 VAL A CA 1
ATOM 833 C C . VAL A 1 102 ? -3.572 22.578 22.203 1 96.69 102 VAL A C 1
ATOM 835 O O . VAL A 1 102 ? -4.312 23.219 22.953 1 96.69 102 VAL A O 1
ATOM 838 N N . VAL A 1 103 ? -3.791 21.375 21.766 1 95.38 103 VAL A N 1
ATOM 839 C CA . VAL A 1 103 ? -4.891 20.578 22.297 1 95.38 103 VAL A CA 1
ATOM 840 C C . VAL A 1 103 ? -4.34 19.359 23.047 1 95.38 103 VAL A C 1
ATOM 842 O O . VAL A 1 103 ? -3.402 18.719 22.578 1 95.38 103 VAL A O 1
ATOM 845 N N . ARG A 1 104 ? -4.91 18.922 24.062 1 93.25 104 ARG A N 1
ATOM 846 C CA . ARG A 1 104 ? -4.27 17.984 24.969 1 93.25 104 ARG A CA 1
ATOM 847 C C . ARG A 1 104 ? -4.586 16.547 24.594 1 93.25 104 ARG A C 1
ATOM 849 O O . ARG A 1 104 ? -3.719 15.672 24.672 1 93.25 104 ARG A O 1
ATOM 856 N N . GLU A 1 105 ? -5.848 16.344 24.25 1 91.62 105 GLU A N 1
ATOM 857 C CA . GLU A 1 105 ? -6.246 14.953 24.047 1 91.62 105 GLU A CA 1
ATOM 858 C C . GLU A 1 105 ? -7.047 14.789 22.75 1 91.62 105 GLU A C 1
ATOM 860 O O . GLU A 1 105 ? -7.832 15.672 22.391 1 91.62 105 GLU A O 1
ATOM 865 N N . VAL A 1 106 ? -6.801 13.672 22.125 1 91.94 106 VAL A N 1
ATOM 866 C CA . VAL A 1 106 ? -7.613 13.289 20.969 1 91.94 106 VAL A CA 1
ATOM 867 C C . VAL A 1 106 ? -8.883 12.586 21.438 1 91.94 106 VAL A C 1
ATOM 869 O O . VAL A 1 106 ? -8.859 11.391 21.75 1 91.94 106 VAL A O 1
ATOM 872 N N . THR A 1 107 ? -10.008 13.281 21.516 1 90.94 107 THR A N 1
ATOM 873 C CA . THR A 1 107 ? -11.328 12.727 21.797 1 90.94 107 THR A CA 1
ATOM 874 C C . THR A 1 107 ? -12.328 13.148 20.719 1 90.94 107 THR A C 1
ATOM 876 O O . THR A 1 107 ? -12.141 14.156 20.047 1 90.94 107 THR A O 1
ATOM 879 N N . PRO A 1 108 ? -13.32 12.336 20.594 1 89.75 108 PRO A N 1
ATOM 880 C CA . PRO A 1 108 ? -14.352 12.758 19.641 1 89.75 108 PRO A CA 1
ATOM 881 C C . PRO A 1 108 ? -14.859 14.18 19.906 1 89.75 108 PRO A C 1
ATOM 883 O O . PRO A 1 108 ? -15.133 14.93 18.969 1 89.75 108 PRO A O 1
ATOM 886 N N . ARG A 1 109 ? -14.906 14.531 21.125 1 90.94 109 ARG A N 1
ATOM 887 C CA . ARG A 1 109 ? -15.398 15.859 21.484 1 90.94 109 ARG A CA 1
ATOM 888 C C . ARG A 1 109 ? -14.438 16.938 21.016 1 90.94 109 ARG A C 1
ATOM 890 O O . ARG A 1 109 ? -14.852 17.938 20.406 1 90.94 109 ARG A O 1
ATOM 897 N N . THR A 1 110 ? -13.164 16.75 21.297 1 93.25 110 THR A N 1
ATOM 898 C CA . THR A 1 110 ? -12.18 17.766 20.906 1 93.25 110 THR A CA 1
ATOM 899 C C . THR A 1 110 ? -12.094 17.859 19.391 1 93.25 110 THR A C 1
ATOM 901 O O . THR A 1 110 ? -11.961 18.953 18.844 1 93.25 110 THR A O 1
ATOM 904 N N . VAL A 1 111 ? -12.156 16.75 18.719 1 94.06 111 VAL A N 1
ATOM 905 C CA . VAL A 1 111 ? -12.062 16.734 17.266 1 94.06 111 VAL A CA 1
ATOM 906 C C . VAL A 1 111 ? -13.328 17.359 16.656 1 94.06 111 VAL A C 1
ATOM 908 O O . VAL A 1 111 ? -13.258 18.094 15.672 1 94.06 111 VAL A O 1
ATOM 911 N N . ALA A 1 112 ? -14.477 17.047 17.25 1 93.12 112 ALA A N 1
ATOM 912 C CA . ALA A 1 112 ? -15.719 17.688 16.812 1 93.12 112 ALA A CA 1
ATOM 913 C C . ALA A 1 112 ? -15.625 19.203 16.922 1 93.12 112 ALA A C 1
ATOM 915 O O . ALA A 1 112 ? -16.047 19.922 16.016 1 93.12 112 ALA A O 1
ATOM 916 N N . ALA A 1 113 ? -15.086 19.656 17.984 1 92.81 113 ALA A N 1
ATOM 917 C CA . ALA A 1 113 ? -14.922 21.094 18.172 1 92.81 113 ALA A CA 1
ATOM 918 C C . ALA A 1 113 ? -14 21.688 17.125 1 92.81 113 ALA A C 1
ATOM 920 O O . ALA A 1 113 ? -14.25 22.797 16.625 1 92.81 113 ALA A O 1
ATOM 921 N N . LEU A 1 114 ? -12.984 20.953 16.781 1 93.56 114 LEU A N 1
ATOM 922 C CA . LEU A 1 114 ? -12 21.406 15.805 1 93.56 114 LEU A CA 1
ATOM 923 C C . LEU A 1 114 ? -12.625 21.516 14.422 1 93.56 114 LEU A C 1
ATOM 925 O O . LEU A 1 114 ? -12.219 22.359 13.617 1 93.56 114 LEU A O 1
ATOM 929 N N . THR A 1 115 ? -13.578 20.656 14.148 1 94.56 115 THR A N 1
ATOM 930 C CA . THR A 1 115 ? -14.109 20.578 12.789 1 94.56 115 THR A CA 1
ATOM 931 C C . THR A 1 115 ? -15.352 21.453 12.641 1 94.56 115 THR A C 1
ATOM 933 O O . THR A 1 115 ? -15.891 21.594 11.539 1 94.56 115 THR A O 1
ATOM 936 N N . ARG A 1 116 ? -15.68 21.984 13.758 1 90.25 116 ARG A N 1
ATOM 937 C CA . ARG A 1 116 ? -16.875 22.828 13.734 1 90.25 116 ARG A CA 1
ATOM 938 C C . ARG A 1 116 ? -16.562 24.203 13.141 1 90.25 116 ARG A C 1
ATOM 940 O O . ARG A 1 116 ? -15.5 24.766 13.406 1 90.25 116 ARG A O 1
ATOM 947 N N . GLY A 1 117 ? -17.531 24.797 12.398 1 81.69 117 GLY A N 1
ATOM 948 C CA . GLY A 1 117 ? -17.406 26.156 11.898 1 81.69 117 GLY A CA 1
ATOM 949 C C . GLY A 1 117 ? -16.953 26.219 10.461 1 81.69 117 GLY A C 1
ATOM 950 O O . GLY A 1 117 ? -16.719 25.188 9.828 1 81.69 117 GLY A O 1
ATOM 951 N N . PRO A 1 118 ? -16.812 27.422 9.969 1 87.19 118 PRO A N 1
ATOM 952 C CA . PRO A 1 118 ? -16.453 27.625 8.562 1 87.19 118 PRO A CA 1
ATOM 953 C C . PRO A 1 118 ? -14.953 27.469 8.305 1 87.19 118 PRO A C 1
ATOM 955 O O . PRO A 1 118 ? -14.156 27.484 9.242 1 87.19 118 PRO A O 1
ATOM 958 N N . GLY A 1 119 ? -14.625 27.219 7.035 1 90.44 119 GLY A N 1
ATOM 959 C CA . GLY A 1 119 ? -13.227 27.109 6.629 1 90.44 119 GLY A CA 1
ATOM 960 C C . GLY A 1 119 ? -12.938 25.844 5.836 1 90.44 119 GLY A C 1
ATOM 961 O O . GLY A 1 119 ? -13.82 25.016 5.629 1 90.44 119 GLY A O 1
ATOM 962 N N . GLY A 1 120 ? -11.711 25.75 5.434 1 95.56 120 GLY A N 1
ATOM 963 C CA . GLY A 1 120 ? -11.289 24.594 4.664 1 95.56 120 GLY A CA 1
ATOM 964 C C . GLY A 1 120 ? -11.039 23.359 5.516 1 95.56 120 GLY A C 1
ATOM 965 O O . GLY A 1 120 ? -11.008 23.453 6.746 1 95.56 120 GLY A O 1
ATOM 966 N N . ASP A 1 121 ? -10.914 22.234 4.898 1 97.81 121 ASP A N 1
ATOM 967 C CA . ASP A 1 121 ? -10.633 20.953 5.562 1 97.81 121 ASP A CA 1
ATOM 968 C C . ASP A 1 121 ? -9.312 21.016 6.324 1 97.81 121 ASP A C 1
ATOM 970 O O . ASP A 1 121 ? -8.523 21.938 6.148 1 97.81 121 ASP A O 1
ATOM 974 N N . LEU A 1 122 ? -9.141 20.094 7.195 1 98.06 122 LEU A N 1
ATOM 975 C CA . LEU A 1 122 ? -7.965 20.047 8.055 1 98.06 122 LEU A CA 1
ATOM 976 C C . LEU A 1 122 ? -7.008 18.938 7.602 1 98.06 122 LEU A C 1
ATOM 978 O O . LEU A 1 122 ? -7.422 17.797 7.398 1 98.06 122 LEU A O 1
ATOM 982 N N . ALA A 1 123 ? -5.777 19.297 7.422 1 98.5 123 ALA A N 1
ATOM 983 C CA . ALA A 1 123 ? -4.746 18.359 7.012 1 98.5 123 ALA A CA 1
ATOM 984 C C . ALA A 1 123 ? -4.074 17.719 8.227 1 98.5 123 ALA A C 1
ATOM 986 O O . ALA A 1 123 ? -3.398 18.391 9 1 98.5 123 ALA A O 1
ATOM 987 N N . LEU A 1 124 ? -4.301 16.484 8.367 1 98.19 124 LEU A N 1
ATOM 988 C CA . LEU A 1 124 ? -3.711 15.68 9.445 1 98.19 124 LEU A CA 1
ATOM 989 C C . LEU A 1 124 ? -2.396 15.055 8.992 1 98.19 124 LEU A C 1
ATOM 991 O O . LEU A 1 124 ? -2.32 14.469 7.91 1 98.19 124 LEU A O 1
ATOM 995 N N . SER A 1 125 ? -1.395 15.258 9.781 1 95 125 SER A N 1
ATOM 996 C CA . SER A 1 125 ? -0.1 14.641 9.508 1 95 125 SER A CA 1
ATOM 997 C C . SER A 1 125 ? 0.523 14.078 10.781 1 95 125 SER A C 1
ATOM 999 O O . SER A 1 125 ? 0.214 14.539 11.883 1 95 125 SER A O 1
ATOM 1001 N N . GLY A 1 126 ? 1.421 13.148 10.609 1 87.06 126 GLY A N 1
ATOM 1002 C CA . GLY A 1 126 ? 2.082 12.484 11.719 1 87.06 126 GLY A CA 1
ATOM 1003 C C . GLY A 1 126 ? 1.554 11.078 11.969 1 87.06 126 GLY A C 1
ATOM 1004 O O . GLY A 1 126 ? 0.34 10.859 11.984 1 87.06 126 GLY A O 1
ATOM 1005 N N . GLY A 1 127 ? 2.475 10.086 12.242 1 80.06 127 GLY A N 1
ATOM 1006 C CA . GLY A 1 127 ? 2.111 8.68 12.273 1 80.06 127 GLY A CA 1
ATOM 1007 C C . GLY A 1 127 ? 1.319 8.297 13.508 1 80.06 127 GLY A C 1
ATOM 1008 O O . GLY A 1 127 ? 0.247 7.695 13.406 1 80.06 127 GLY A O 1
ATOM 1009 N N . GLU A 1 128 ? 1.791 8.781 14.766 1 82.94 128 GLU A N 1
ATOM 1010 C CA . GLU A 1 128 ? 1.114 8.375 15.992 1 82.94 128 GLU A CA 1
ATOM 1011 C C . GLU A 1 128 ? -0.261 9.023 16.109 1 82.94 128 GLU A C 1
ATOM 1013 O O . GLU A 1 128 ? -1.23 8.375 16.5 1 82.94 128 GLU A O 1
ATOM 1018 N N . LEU A 1 129 ? -0.267 10.305 15.828 1 92.25 129 LEU A N 1
ATOM 1019 C CA . LEU A 1 129 ? -1.556 10.992 15.883 1 92.25 129 LEU A CA 1
ATOM 1020 C C . LEU A 1 129 ? -2.529 10.391 14.875 1 92.25 129 LEU A C 1
ATOM 1022 O O . LEU A 1 129 ? -3.691 10.141 15.203 1 92.25 129 LEU A O 1
ATOM 1026 N N . ALA A 1 130 ? -2.047 10.156 13.648 1 91.88 130 ALA A N 1
ATOM 1027 C CA . ALA A 1 130 ? -2.885 9.539 12.617 1 91.88 130 ALA A CA 1
ATOM 1028 C C . ALA A 1 130 ? -3.459 8.211 13.094 1 91.88 130 ALA A C 1
ATOM 1030 O O . ALA A 1 130 ? -4.633 7.914 12.867 1 91.88 130 ALA A O 1
ATOM 1031 N N . ALA A 1 131 ? -2.643 7.461 13.75 1 86.69 131 ALA A N 1
ATOM 1032 C CA . ALA A 1 131 ? -3.09 6.176 14.281 1 86.69 131 ALA A CA 1
ATOM 1033 C C . ALA A 1 131 ? -4.238 6.363 15.273 1 86.69 131 ALA A C 1
ATOM 1035 O O . ALA A 1 131 ? -5.195 5.586 15.273 1 86.69 131 ALA A O 1
ATOM 1036 N N . SER A 1 132 ? -4.109 7.34 16.125 1 89.56 132 SER A N 1
ATOM 1037 C CA . SER A 1 132 ? -5.156 7.629 17.094 1 89.56 132 SER A CA 1
ATOM 1038 C C . SER A 1 132 ? -6.461 8.016 16.406 1 89.56 132 SER A C 1
ATOM 1040 O O . SER A 1 132 ? -7.535 7.551 16.797 1 89.56 132 SER A O 1
ATOM 1042 N N . PHE A 1 133 ? -6.332 8.891 15.414 1 93.38 133 PHE A N 1
ATOM 1043 C CA . PHE A 1 133 ? -7.512 9.297 14.656 1 93.38 133 PHE A CA 1
ATOM 1044 C C . PHE A 1 133 ? -8.141 8.102 13.953 1 93.38 133 PHE A C 1
ATOM 1046 O O . PHE A 1 133 ? -9.359 7.953 13.938 1 93.38 133 PHE A O 1
ATOM 1053 N N . LEU A 1 134 ? -7.352 7.266 13.406 1 89.06 134 LEU A N 1
ATOM 1054 C CA . LEU A 1 134 ? -7.824 6.09 12.688 1 89.06 134 LEU A CA 1
ATOM 1055 C C . LEU A 1 134 ? -8.531 5.125 13.633 1 89.06 134 LEU A C 1
ATOM 1057 O O . LEU A 1 134 ? -9.594 4.594 13.312 1 89.06 134 LEU A O 1
ATOM 1061 N N . ALA A 1 135 ? -7.953 4.93 14.781 1 86.5 135 ALA A N 1
ATOM 1062 C CA . ALA A 1 135 ? -8.516 4.008 15.766 1 86.5 135 ALA A CA 1
ATOM 1063 C C . ALA A 1 135 ? -9.906 4.461 16.219 1 86.5 135 ALA A C 1
ATOM 1065 O O . ALA A 1 135 ? -10.734 3.641 16.609 1 86.5 135 ALA A O 1
ATOM 1066 N N . GLN A 1 136 ? -10.125 5.68 16.109 1 89.62 136 GLN A N 1
ATOM 1067 C CA . GLN A 1 136 ? -11.391 6.238 16.578 1 89.62 136 GLN A CA 1
ATOM 1068 C C . GLN A 1 136 ? -12.312 6.555 15.398 1 89.62 136 GLN A C 1
ATOM 1070 O O . GLN A 1 136 ? -13.344 7.207 15.57 1 89.62 136 GLN A O 1
ATOM 1075 N N . ASP A 1 137 ? -11.852 6.18 14.211 1 90.5 137 ASP A N 1
ATOM 1076 C CA . ASP A 1 137 ? -12.625 6.363 12.992 1 90.5 137 ASP A CA 1
ATOM 1077 C C . ASP A 1 137 ? -12.953 7.84 12.766 1 90.5 137 ASP A C 1
ATOM 1079 O O . ASP A 1 137 ? -14.094 8.195 12.477 1 90.5 137 ASP A O 1
ATOM 1083 N N . LEU A 1 138 ? -11.938 8.703 12.859 1 93.81 138 LEU A N 1
ATOM 1084 C CA . LEU A 1 138 ? -12.156 10.141 12.82 1 93.81 138 LEU A CA 1
ATOM 1085 C C . LEU A 1 138 ? -11.633 10.742 11.523 1 93.81 138 LEU A C 1
ATOM 1087 O O . LEU A 1 138 ? -11.742 11.953 11.305 1 93.81 138 LEU A O 1
ATOM 1091 N N . ILE A 1 139 ? -11.102 9.922 10.641 1 95.56 139 ILE A N 1
ATOM 1092 C CA . ILE A 1 139 ? -10.531 10.422 9.391 1 95.56 139 ILE A CA 1
ATOM 1093 C C . ILE A 1 139 ? -11.562 10.305 8.273 1 95.56 139 ILE A C 1
ATOM 1095 O O . ILE A 1 139 ? -12.172 9.25 8.086 1 95.56 139 ILE A O 1
ATOM 1099 N N . ASP A 1 140 ? -11.711 11.406 7.516 1 96.62 140 ASP A N 1
ATOM 1100 C CA . ASP A 1 140 ? -12.703 11.445 6.445 1 96.62 140 ASP A CA 1
ATOM 1101 C C . ASP A 1 140 ? -12.078 11.047 5.109 1 96.62 140 ASP A C 1
ATOM 1103 O O . ASP A 1 140 ? -12.75 10.453 4.262 1 96.62 140 ASP A O 1
ATOM 1107 N N . GL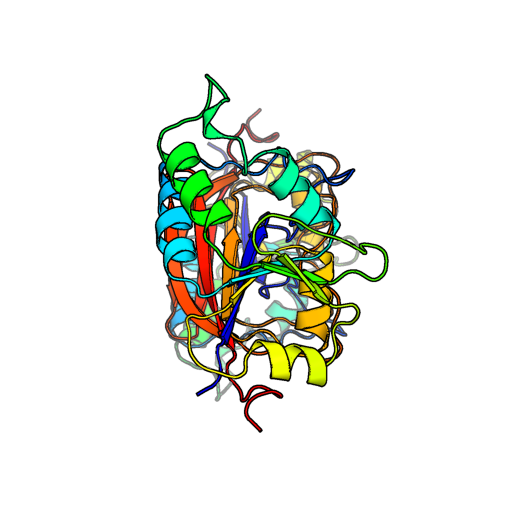U A 1 141 ? -10.875 11.469 4.895 1 97.75 141 GLU A N 1
ATOM 1108 C CA . GLU A 1 141 ? -10.164 11.211 3.646 1 97.75 141 GLU A CA 1
ATOM 1109 C C . GLU A 1 141 ? -8.703 10.836 3.908 1 97.75 141 GLU A C 1
ATOM 1111 O O . GLU A 1 141 ? -8.109 11.312 4.879 1 97.75 141 GLU A O 1
ATOM 1116 N N . ILE A 1 142 ? -8.227 9.984 3.053 1 97.94 142 ILE A N 1
ATOM 1117 C CA . ILE A 1 142 ? -6.836 9.555 3.119 1 97.94 142 ILE A CA 1
ATOM 1118 C C . ILE A 1 142 ? -6.148 9.828 1.782 1 97.94 142 ILE A C 1
ATOM 1120 O O . ILE A 1 142 ? -6.602 9.352 0.737 1 97.94 142 ILE A O 1
ATOM 1124 N N . ARG A 1 143 ? -5.152 10.586 1.803 1 98.38 143 ARG A N 1
ATOM 1125 C CA . ARG A 1 143 ? -4.234 10.781 0.685 1 98.38 143 ARG A CA 1
ATOM 1126 C C . ARG A 1 143 ? -2.875 10.156 0.975 1 98.38 143 ARG A C 1
ATOM 1128 O O . ARG A 1 143 ? -2.057 10.734 1.689 1 98.38 143 ARG A O 1
ATOM 1135 N N . LEU A 1 144 ? -2.65 9.031 0.411 1 97.75 144 LEU A N 1
ATOM 1136 C CA . LEU A 1 144 ? -1.426 8.266 0.633 1 97.75 144 LEU A CA 1
ATOM 1137 C C . LEU A 1 144 ? -0.471 8.414 -0.547 1 97.75 144 LEU A C 1
ATOM 1139 O O . LEU A 1 144 ? -0.849 8.164 -1.693 1 97.75 144 LEU A O 1
ATOM 1143 N N . TYR A 1 145 ? 0.639 8.875 -0.259 1 98.25 145 TYR A N 1
ATOM 1144 C CA . TYR A 1 145 ? 1.711 8.953 -1.245 1 98.25 145 TYR A CA 1
ATOM 1145 C C . TYR A 1 145 ? 2.664 7.77 -1.109 1 98.25 145 TYR A C 1
ATOM 1147 O O . TYR A 1 145 ? 3.545 7.77 -0.246 1 98.25 145 TYR A O 1
ATOM 1155 N N . VAL A 1 146 ? 2.512 6.785 -1.972 1 98.44 146 VAL A N 1
ATOM 1156 C CA . VAL A 1 146 ? 3.238 5.523 -1.88 1 98.44 146 VAL A CA 1
ATOM 1157 C C . VAL A 1 146 ? 4.559 5.629 -2.641 1 98.44 146 VAL A C 1
ATOM 1159 O O . VAL A 1 146 ? 4.566 5.781 -3.865 1 98.44 146 VAL A O 1
ATOM 1162 N N . ALA A 1 147 ? 5.637 5.59 -1.913 1 98.25 147 ALA A N 1
ATOM 1163 C CA . ALA A 1 147 ? 6.973 5.621 -2.504 1 98.25 147 ALA A CA 1
ATOM 1164 C C . ALA A 1 147 ? 7.348 4.266 -3.092 1 98.25 147 ALA A C 1
ATOM 1166 O O . ALA A 1 147 ? 6.93 3.223 -2.58 1 98.25 147 ALA A O 1
ATOM 1167 N N . PRO A 1 148 ? 8.141 4.25 -4.129 1 97.56 148 PRO A N 1
ATOM 1168 C CA . PRO A 1 148 ? 8.57 2.996 -4.754 1 97.56 148 PRO A CA 1
ATOM 1169 C C . PRO A 1 148 ? 9.75 2.35 -4.035 1 97.56 148 PRO A C 1
ATOM 1171 O O . PRO A 1 148 ? 10.82 2.191 -4.617 1 97.56 148 PRO A O 1
ATOM 1174 N N . VAL A 1 149 ? 9.477 1.913 -2.789 1 96.81 149 VAL A N 1
ATOM 1175 C CA . VAL A 1 149 ? 10.523 1.303 -1.971 1 96.81 149 VAL A CA 1
ATOM 1176 C C . VAL A 1 149 ? 9.891 0.37 -0.939 1 96.81 149 VAL A C 1
ATOM 1178 O O . VAL A 1 149 ? 8.812 0.655 -0.413 1 96.81 149 VAL A O 1
ATOM 1181 N N . ILE A 1 150 ? 10.492 -0.731 -0.741 1 95.69 150 ILE A N 1
ATOM 1182 C CA . ILE A 1 150 ? 10.258 -1.539 0.451 1 95.69 150 ILE A CA 1
ATOM 1183 C C . ILE A 1 150 ? 11.297 -1.203 1.517 1 95.69 150 ILE A C 1
ATOM 1185 O O . ILE A 1 150 ? 12.492 -1.434 1.321 1 95.69 150 ILE A O 1
ATOM 1189 N N . LEU A 1 151 ? 10.867 -0.698 2.654 1 95.38 151 LEU A N 1
ATOM 1190 C CA . LEU A 1 151 ? 11.812 -0.26 3.674 1 95.38 151 LEU A CA 1
ATOM 1191 C C . LEU A 1 151 ? 12.266 -1.434 4.535 1 95.38 151 LEU A C 1
ATOM 1193 O O . LEU A 1 151 ? 13.438 -1.519 4.91 1 95.38 151 LEU A O 1
ATOM 1197 N N . GLY A 1 152 ? 11.328 -2.266 4.902 1 94.25 152 GLY A N 1
ATOM 1198 C CA . GLY A 1 152 ? 11.633 -3.451 5.688 1 94.25 152 GLY A CA 1
ATOM 1199 C C . GLY A 1 152 ? 11.461 -3.24 7.18 1 94.25 152 GLY A C 1
ATOM 1200 O O . GLY A 1 152 ? 11.125 -4.176 7.91 1 94.25 152 GLY A O 1
ATOM 1201 N N . ARG A 1 153 ? 11.734 -2.053 7.652 1 94.88 153 ARG A N 1
ATOM 1202 C CA . ARG A 1 153 ? 11.625 -1.74 9.078 1 94.88 153 ARG A CA 1
ATOM 1203 C C . ARG A 1 153 ? 11.242 -0.28 9.289 1 94.88 153 ARG A C 1
ATOM 1205 O O . ARG A 1 153 ? 11.43 0.554 8.398 1 94.88 153 ARG A O 1
ATOM 1212 N N . GLY A 1 154 ? 10.75 -0.031 10.531 1 94.81 154 GLY A N 1
ATOM 1213 C CA . GLY A 1 154 ? 10.32 1.317 10.867 1 94.81 154 GLY A CA 1
ATOM 1214 C C . GLY A 1 154 ? 9.031 1.354 11.664 1 94.81 154 GLY A C 1
ATOM 1215 O O . GLY A 1 154 ? 8.805 0.503 12.523 1 94.81 154 GLY A O 1
ATOM 1216 N N . THR A 1 155 ? 8.266 2.424 11.398 1 93.25 155 THR A N 1
ATOM 1217 C CA . THR A 1 155 ? 6.969 2.59 12.047 1 93.25 155 THR A CA 1
ATOM 1218 C C . THR A 1 155 ? 5.832 2.488 11.039 1 93.25 155 THR A C 1
ATOM 1220 O O . THR A 1 155 ? 5.77 3.271 10.086 1 93.25 155 THR A O 1
ATOM 1223 N N . LEU A 1 156 ? 4.949 1.515 11.234 1 93.56 156 LEU A N 1
ATOM 1224 C CA . LEU A 1 156 ? 3.805 1.344 10.344 1 93.56 156 LEU A CA 1
ATOM 1225 C C . LEU A 1 156 ? 2.814 2.492 10.508 1 93.56 156 LEU A C 1
ATOM 1227 O O . LEU A 1 156 ? 2.568 2.951 11.625 1 93.56 156 LEU A O 1
ATOM 1231 N N . LEU A 1 157 ? 2.26 2.924 9.406 1 94.06 157 LEU A N 1
ATOM 1232 C CA . LEU A 1 157 ? 1.268 3.992 9.453 1 94.06 157 LEU A CA 1
ATOM 1233 C C . LEU A 1 157 ? -0.03 3.502 10.086 1 94.06 157 LEU A C 1
ATOM 1235 O O . LEU A 1 157 ? -0.604 4.184 10.938 1 94.06 157 LEU A O 1
ATOM 1239 N N . PHE A 1 158 ? -0.516 2.344 9.594 1 94 158 PHE A N 1
ATOM 1240 C CA . PHE A 1 158 ? -1.771 1.777 10.078 1 94 158 PHE A CA 1
ATOM 1241 C C . PHE A 1 158 ? -1.518 0.786 11.203 1 94 158 PHE A C 1
ATOM 1243 O O . PHE A 1 158 ? -0.743 -0.16 11.047 1 94 158 PHE A O 1
ATOM 1250 N N . ARG A 1 159 ? -2.17 1.009 12.25 1 89.12 159 ARG A N 1
ATOM 1251 C CA . ARG A 1 159 ? -2.102 0.111 13.398 1 89.12 159 ARG A CA 1
ATOM 1252 C C . ARG A 1 159 ? -3.295 -0.838 13.422 1 89.12 159 ARG A C 1
ATOM 1254 O O . ARG A 1 159 ? -4.293 -0.605 12.742 1 89.12 159 ARG A O 1
ATOM 1261 N N . PRO A 1 160 ? -3.068 -1.859 14.164 1 87.19 160 PRO A N 1
ATOM 1262 C CA . PRO A 1 160 ? -4.164 -2.832 14.203 1 87.19 160 PRO A CA 1
ATOM 1263 C C . PRO A 1 160 ? -5.473 -2.225 14.703 1 87.19 160 PRO A C 1
ATOM 1265 O O . PRO A 1 160 ? -5.469 -1.396 15.609 1 87.19 160 PRO A O 1
ATOM 1268 N N . THR A 1 161 ? -6.492 -2.545 14.023 1 83.5 161 THR A N 1
ATOM 1269 C CA . THR A 1 161 ? -7.844 -2.18 14.43 1 83.5 161 THR A CA 1
ATOM 1270 C C . THR A 1 161 ? -8.703 -3.424 14.633 1 83.5 161 THR A C 1
ATOM 1272 O O . THR A 1 161 ? -8.336 -4.516 14.195 1 83.5 161 THR A O 1
ATOM 1275 N N . GLU A 1 162 ? -9.812 -3.232 15.258 1 83.06 162 GLU A N 1
ATOM 1276 C CA . GLU A 1 162 ? -10.672 -4.363 15.594 1 83.06 162 GLU A CA 1
ATOM 1277 C C . GLU A 1 162 ? -11.531 -4.781 14.406 1 83.06 162 GLU A C 1
ATOM 1279 O O . GLU A 1 162 ? -11.82 -5.965 14.227 1 83.06 162 GLU A O 1
ATOM 1284 N N . GLN A 1 163 ? -11.906 -3.77 13.656 1 85.56 163 GLN A N 1
ATOM 1285 C CA . GLN A 1 163 ? -12.773 -4.047 12.516 1 85.56 163 GLN A CA 1
ATOM 1286 C C . GLN A 1 163 ? -12.211 -3.43 11.234 1 85.56 163 GLN A C 1
ATOM 1288 O O . GLN A 1 163 ? -11.586 -2.369 11.273 1 85.56 163 GLN A O 1
ATOM 1293 N N . PRO A 1 164 ? -12.562 -4.129 10.172 1 90.94 164 PRO A N 1
ATOM 1294 C CA . PRO A 1 164 ? -12.172 -3.533 8.898 1 90.94 164 PRO A CA 1
ATOM 1295 C C . PRO A 1 164 ? -12.875 -2.207 8.617 1 90.94 164 PRO A C 1
ATOM 1297 O O . PRO A 1 164 ? -14.008 -2 9.062 1 90.94 164 PRO A O 1
ATOM 1300 N N . VAL A 1 165 ? -12.18 -1.349 7.922 1 91.44 165 VAL A N 1
ATOM 1301 C CA . VAL A 1 165 ? -12.703 -0.041 7.535 1 91.44 165 VAL A CA 1
ATOM 1302 C C . VAL A 1 165 ? -12.781 0.052 6.012 1 91.44 165 VAL A C 1
ATOM 1304 O O . VAL A 1 165 ? -11.758 0.177 5.336 1 91.44 165 VAL A O 1
ATOM 1307 N N . PRO A 1 166 ? -14 -0.007 5.48 1 93.94 166 PRO A N 1
ATOM 1308 C CA . PRO A 1 166 ? -14.141 0.15 4.031 1 93.94 166 PRO A CA 1
ATOM 1309 C C . PRO A 1 166 ? -13.836 1.571 3.562 1 93.94 166 PRO A C 1
ATOM 1311 O O . PRO A 1 166 ? -14.172 2.537 4.254 1 93.94 166 PRO A O 1
ATOM 1314 N N . LEU A 1 167 ? -13.25 1.648 2.422 1 97 167 LEU A N 1
ATOM 1315 C CA . LEU A 1 167 ? -12.891 2.922 1.805 1 97 167 LEU A CA 1
ATOM 1316 C C . LEU A 1 167 ? -13.414 2.996 0.374 1 97 167 LEU A C 1
ATOM 1318 O O . LEU A 1 167 ? -13.773 1.974 -0.215 1 97 167 LEU A O 1
ATOM 1322 N N . THR A 1 168 ? -13.555 4.199 -0.113 1 97.5 168 THR A N 1
ATOM 1323 C CA . THR A 1 168 ? -13.867 4.445 -1.516 1 97.5 168 THR A CA 1
ATOM 1324 C C . THR A 1 168 ? -12.711 5.16 -2.209 1 97.5 168 THR A C 1
ATOM 1326 O O . THR A 1 168 ? -12.273 6.223 -1.767 1 97.5 168 THR A O 1
ATOM 1329 N N . LEU A 1 169 ? -12.188 4.551 -3.268 1 98 169 LEU A N 1
ATOM 1330 C CA . LEU A 1 169 ? -11.148 5.199 -4.051 1 98 169 LEU A CA 1
ATOM 1331 C C . LEU A 1 169 ? -11.703 6.402 -4.809 1 98 169 LEU A C 1
ATOM 1333 O O . LEU A 1 169 ? -12.641 6.262 -5.594 1 98 169 LEU A O 1
ATOM 1337 N N . THR A 1 170 ? -11.109 7.543 -4.59 1 97.75 170 THR A N 1
ATOM 1338 C CA . THR A 1 170 ? -11.641 8.742 -5.23 1 97.75 170 THR A CA 1
ATOM 1339 C C . THR A 1 170 ? -10.68 9.242 -6.305 1 97.75 170 THR A C 1
ATOM 1341 O O . THR A 1 170 ? -11.062 10.055 -7.156 1 97.75 170 THR A O 1
ATOM 1344 N N . GLY A 1 171 ? -9.414 8.766 -6.266 1 97.12 171 GLY A N 1
ATOM 1345 C CA . GLY A 1 171 ? -8.461 9.195 -7.277 1 97.12 171 GLY A CA 1
ATOM 1346 C C . GLY A 1 171 ? -7.09 8.578 -7.102 1 97.12 171 GLY A C 1
ATOM 1347 O O . GLY A 1 171 ? -6.758 8.078 -6.023 1 97.12 171 GLY A O 1
ATOM 1348 N N . THR A 1 172 ? -6.348 8.57 -8.195 1 97.75 172 THR A N 1
ATOM 1349 C CA . THR A 1 172 ? -4.941 8.195 -8.203 1 97.75 172 THR A CA 1
ATOM 1350 C C . THR A 1 172 ? -4.125 9.164 -9.055 1 97.75 172 THR A C 1
ATOM 1352 O O . THR A 1 172 ? -4.672 9.836 -9.93 1 97.75 172 THR A O 1
ATOM 1355 N N . HIS A 1 173 ? -2.955 9.25 -8.711 1 97.81 173 HIS A N 1
ATOM 1356 C CA . HIS A 1 173 ? -2.035 10.062 -9.5 1 97.81 173 HIS A CA 1
ATOM 1357 C C . HIS A 1 173 ? -0.614 9.516 -9.43 1 97.81 173 HIS A C 1
ATOM 1359 O O . HIS A 1 173 ? -0.14 9.141 -8.359 1 97.81 173 HIS A O 1
ATOM 1365 N N . ARG A 1 174 ? 0.019 9.43 -10.602 1 97.19 174 ARG A N 1
ATOM 1366 C CA . ARG A 1 174 ? 1.409 8.992 -10.672 1 97.19 174 ARG A CA 1
ATOM 1367 C C . ARG A 1 174 ? 2.346 10.18 -10.883 1 97.19 174 ARG A C 1
ATOM 1369 O O . ARG A 1 174 ? 2.09 11.039 -11.727 1 97.19 174 ARG A O 1
ATOM 1376 N N . PHE A 1 175 ? 3.379 10.227 -10.109 1 97.94 175 PHE A N 1
ATOM 1377 C CA . PHE A 1 175 ? 4.402 11.25 -10.266 1 97.94 175 PHE A CA 1
ATOM 1378 C C . PHE A 1 175 ? 5.609 10.703 -11.016 1 97.94 175 PHE A C 1
ATOM 1380 O O . PHE A 1 175 ? 5.82 9.492 -11.062 1 97.94 175 PHE A O 1
ATOM 1387 N N . THR A 1 176 ? 6.43 11.578 -11.523 1 96.56 176 THR A N 1
ATOM 1388 C CA . THR A 1 176 ? 7.551 11.188 -12.375 1 96.56 176 THR A CA 1
ATOM 1389 C C . THR A 1 176 ? 8.617 10.469 -11.562 1 96.56 176 THR A C 1
ATOM 1391 O O . THR A 1 176 ? 9.344 9.617 -12.086 1 96.56 176 THR A O 1
ATOM 1394 N N . ASN A 1 177 ? 8.688 10.727 -10.32 1 96.25 177 ASN A N 1
ATOM 1395 C CA . ASN A 1 177 ? 9.727 10.125 -9.484 1 96.25 177 ASN A CA 1
ATOM 1396 C C . ASN A 1 177 ? 9.305 8.742 -8.977 1 96.25 177 ASN A C 1
ATOM 1398 O O . ASN A 1 177 ? 10 8.141 -8.156 1 96.25 177 ASN A O 1
ATOM 1402 N N . GLY A 1 178 ? 8.141 8.305 -9.32 1 96.94 178 GLY A N 1
ATOM 1403 C CA . GLY A 1 178 ? 7.715 6.949 -9 1 96.94 178 GLY A CA 1
ATOM 1404 C C . GLY A 1 178 ? 6.738 6.895 -7.84 1 96.94 178 GLY A C 1
ATOM 1405 O O . GLY A 1 178 ? 6.203 5.828 -7.523 1 96.94 178 GLY A O 1
ATOM 1406 N N . VAL A 1 179 ? 6.453 7.973 -7.191 1 98.31 179 VAL A N 1
ATOM 1407 C CA . VAL A 1 179 ? 5.469 8.039 -6.113 1 98.31 179 VAL A CA 1
ATOM 1408 C C . VAL A 1 179 ? 4.059 7.969 -6.699 1 98.31 179 VAL A C 1
ATOM 1410 O O . VAL A 1 179 ? 3.785 8.562 -7.746 1 98.31 179 VAL A O 1
ATOM 1413 N N . THR A 1 180 ? 3.195 7.273 -6.051 1 98.5 180 THR A N 1
ATOM 1414 C CA . THR A 1 180 ? 1.798 7.172 -6.453 1 98.5 180 THR A CA 1
ATOM 1415 C C . THR A 1 180 ? 0.879 7.695 -5.352 1 98.5 180 THR A C 1
ATOM 1417 O O . THR A 1 180 ? 0.998 7.289 -4.195 1 98.5 180 THR A O 1
ATOM 1420 N N . LEU A 1 181 ? 0.015 8.57 -5.727 1 98.56 181 LEU A N 1
ATOM 1421 C CA . LEU A 1 181 ? -1.033 9.023 -4.82 1 98.56 181 LEU A CA 1
ATOM 1422 C C . LEU A 1 181 ? -2.254 8.117 -4.898 1 98.56 181 LEU A C 1
ATOM 1424 O O . LEU A 1 181 ? -2.781 7.867 -5.984 1 98.56 181 LEU A O 1
ATOM 1428 N N . LEU A 1 182 ? -2.621 7.57 -3.801 1 98.69 182 LEU A N 1
ATOM 1429 C CA . LEU A 1 182 ? -3.916 6.922 -3.619 1 98.69 182 LEU A CA 1
ATOM 1430 C C . LEU A 1 182 ? -4.832 7.77 -2.742 1 98.69 182 LEU A C 1
ATOM 1432 O O . LEU A 1 182 ? -4.52 8.031 -1.576 1 98.69 182 LEU A O 1
ATOM 1436 N N . HIS A 1 183 ? -5.914 8.203 -3.326 1 98.5 183 HIS A N 1
ATOM 1437 C CA . HIS A 1 183 ? -6.875 9.055 -2.635 1 98.5 183 HIS A CA 1
ATOM 1438 C C . HIS A 1 183 ? -8.141 8.281 -2.287 1 98.5 183 HIS A C 1
ATOM 1440 O O . HIS A 1 183 ? -8.844 7.793 -3.178 1 98.5 183 HIS A O 1
ATOM 1446 N N . TYR A 1 184 ? -8.406 8.227 -0.959 1 98.38 184 TYR A N 1
ATOM 1447 C CA . TYR A 1 184 ? -9.57 7.48 -0.491 1 98.38 184 TYR A CA 1
ATOM 1448 C C . TYR A 1 184 ? -10.492 8.367 0.335 1 98.38 184 TYR A C 1
ATOM 1450 O O . TYR A 1 184 ? -10.039 9.289 1.012 1 98.38 184 TYR A O 1
ATOM 1458 N N . ALA A 1 185 ? -11.766 8.023 0.272 1 98 185 ALA A N 1
ATOM 1459 C CA . ALA A 1 185 ? -12.766 8.586 1.177 1 98 185 ALA A CA 1
ATOM 1460 C C . ALA A 1 185 ? -13.406 7.492 2.029 1 98 185 ALA A C 1
ATOM 1462 O O . ALA A 1 185 ? -13.523 6.344 1.595 1 98 185 ALA A O 1
ATOM 1463 N N . ARG A 1 186 ? -13.781 7.926 3.182 1 95.25 186 ARG A N 1
ATOM 1464 C CA . ARG A 1 186 ? -14.57 7.02 4.016 1 95.25 186 ARG A CA 1
ATOM 1465 C C . ARG A 1 186 ? -15.859 6.605 3.307 1 95.25 186 ARG A C 1
ATOM 1467 O O . ARG A 1 186 ? -16.516 7.43 2.666 1 95.25 186 ARG A O 1
ATOM 1474 N N . SER A 1 187 ? -16.281 5.336 3.326 1 92 187 SER A N 1
ATOM 1475 C CA . SER A 1 187 ? -17.484 4.863 2.646 1 92 187 SER A CA 1
ATOM 1476 C C . SER A 1 187 ? -18.719 5.09 3.5 1 92 187 SER A C 1
ATOM 1478 O O . SER A 1 187 ? -19.828 5.277 2.969 1 92 187 SER A O 1
ATOM 1480 N N . GLY A 1 188 ? -18.672 5.16 4.805 1 86.81 188 GLY A N 1
ATOM 1481 C CA . GLY A 1 188 ? -19.828 5.305 5.691 1 86.81 188 GLY A CA 1
ATOM 1482 C C . GLY A 1 188 ? -19.812 6.598 6.48 1 86.81 188 GLY A C 1
ATOM 1483 O O . GLY A 1 188 ? -19 7.484 6.215 1 86.81 188 GLY A O 1
ATOM 1484 N N . PRO A 1 189 ? -20.859 6.727 7.223 1 88.31 189 PRO A N 1
ATOM 1485 C CA . PRO A 1 189 ? -20.953 7.965 8.008 1 88.31 189 PRO A CA 1
ATOM 1486 C C . PRO A 1 189 ? -19.797 8.109 9.008 1 88.31 189 PRO A C 1
ATOM 1488 O O . PRO A 1 189 ? -19.219 7.105 9.43 1 88.31 189 PRO A O 1
ATOM 1491 N N . SER A 1 190 ? -19.438 9.312 9.219 1 88.5 190 SER A N 1
ATOM 1492 C CA . SER A 1 190 ? -18.469 9.641 10.258 1 88.5 190 SER A CA 1
ATOM 1493 C C . SER A 1 190 ? -19.125 9.734 11.625 1 88.5 190 SER A C 1
ATOM 1495 O O . SER A 1 190 ? -20.25 10.219 11.75 1 88.5 190 SER A O 1
ATOM 1497 N N . PRO A 1 191 ? -18.406 9.312 12.625 1 86.75 191 PRO A N 1
ATOM 1498 C CA . PRO A 1 191 ? -18.938 9.531 13.969 1 86.75 191 PRO A CA 1
ATOM 1499 C C . PRO A 1 191 ? -19.125 11.008 14.305 1 86.75 191 PRO A C 1
ATOM 1501 O O . PRO A 1 191 ? -19.812 11.352 15.273 1 86.75 191 PRO A O 1
ATOM 1504 N N . LEU A 1 192 ? -18.578 11.828 13.508 1 87.56 192 LEU A N 1
ATOM 1505 C CA . LEU A 1 192 ? -18.625 13.266 13.766 1 87.56 192 LEU A CA 1
ATOM 1506 C C . LEU A 1 192 ? -19.828 13.898 13.055 1 87.56 192 LEU A C 1
ATOM 1508 O O . LEU A 1 192 ? -20.078 15.094 13.211 1 87.56 192 LEU A O 1
ATOM 1512 N N . ASP A 1 193 ? -20.5 13.172 12.117 1 83.06 193 ASP A N 1
ATOM 1513 C CA . ASP A 1 193 ? -21.625 13.711 11.367 1 83.06 193 ASP A CA 1
ATOM 1514 C C . ASP A 1 193 ? -22.828 13.938 12.266 1 83.06 193 ASP A C 1
ATOM 1516 O O . ASP A 1 193 ? -23.766 14.648 11.898 1 83.06 193 ASP A O 1
ATOM 1520 N N . GLY A 1 194 ? -22.891 13.492 13.555 1 64.88 194 GLY A N 1
ATOM 1521 C CA . GLY A 1 194 ? -24.047 13.766 14.398 1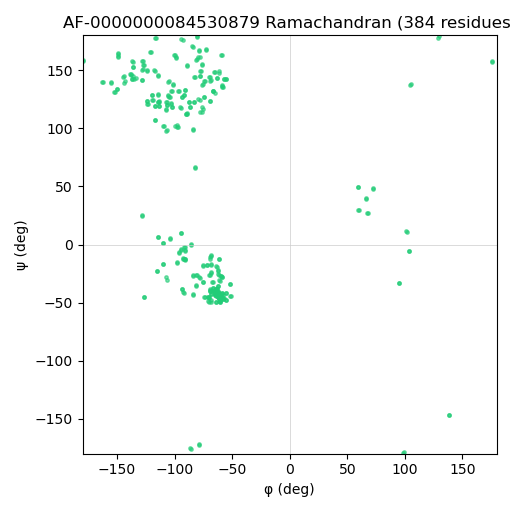 64.88 194 GLY A CA 1
ATOM 1522 C C . GLY A 1 194 ? -24.047 15.164 14.977 1 64.88 194 GLY A C 1
ATOM 1523 O O . GLY A 1 194 ? -23.016 15.844 14.977 1 64.88 194 GLY A O 1
ATOM 1524 N N . MET B 1 1 ? 17.938 -15.008 -22 1 76.56 1 MET B N 1
ATOM 1525 C CA . MET B 1 1 ? 17.484 -14.281 -20.828 1 76.56 1 MET B CA 1
ATOM 1526 C C . MET B 1 1 ? 16.594 -15.164 -19.953 1 76.56 1 MET B C 1
ATOM 1528 O O . MET B 1 1 ? 15.852 -16 -20.469 1 76.56 1 MET B O 1
ATOM 1532 N N . ARG B 1 2 ? 16.781 -15.086 -18.656 1 89.75 2 ARG B N 1
ATOM 1533 C CA . ARG B 1 2 ? 16.016 -15.961 -17.781 1 89.75 2 ARG B CA 1
ATOM 1534 C C . ARG B 1 2 ? 14.578 -15.477 -17.641 1 89.75 2 ARG B C 1
ATOM 1536 O O . ARG B 1 2 ? 14.281 -14.312 -17.891 1 89.75 2 ARG B O 1
ATOM 1543 N N . ARG B 1 3 ? 13.703 -16.422 -17.328 1 95.75 3 ARG B N 1
ATOM 1544 C CA . ARG B 1 3 ? 12.328 -16.078 -17 1 95.75 3 ARG B CA 1
ATOM 1545 C C . ARG B 1 3 ? 12.258 -15.219 -15.734 1 95.75 3 ARG B C 1
ATOM 1547 O O . ARG B 1 3 ? 13.023 -15.43 -14.797 1 95.75 3 ARG B O 1
ATOM 1554 N N . ARG B 1 4 ? 11.438 -14.398 -15.766 1 96.56 4 ARG B N 1
ATOM 1555 C CA . ARG B 1 4 ? 11.266 -13.523 -14.609 1 96.56 4 ARG B CA 1
ATOM 1556 C C . ARG B 1 4 ? 10.289 -14.117 -13.609 1 96.56 4 ARG B C 1
ATOM 1558 O O . ARG B 1 4 ? 9.414 -14.906 -13.984 1 96.56 4 ARG B O 1
ATOM 1565 N N . ILE B 1 5 ? 10.484 -13.695 -12.344 1 97.5 5 ILE B N 1
ATOM 1566 C CA . ILE B 1 5 ? 9.547 -14.016 -11.273 1 97.5 5 ILE B CA 1
ATOM 1567 C C . ILE B 1 5 ? 8.672 -12.797 -10.977 1 97.5 5 ILE B C 1
ATOM 1569 O O . ILE B 1 5 ? 9.18 -11.75 -10.562 1 97.5 5 ILE B O 1
ATOM 1573 N N . VAL B 1 6 ? 7.395 -12.93 -11.156 1 98.19 6 VAL B N 1
ATOM 1574 C CA . VAL B 1 6 ? 6.449 -11.836 -10.984 1 98.19 6 VAL B CA 1
ATOM 1575 C C . VAL B 1 6 ? 5.484 -12.156 -9.844 1 98.19 6 VAL B C 1
ATOM 1577 O O . VAL B 1 6 ? 4.734 -13.133 -9.914 1 98.19 6 VAL B O 1
ATOM 1580 N N . LEU B 1 7 ? 5.48 -11.344 -8.812 1 97.94 7 LEU B N 1
ATOM 1581 C CA . LEU B 1 7 ? 4.559 -11.508 -7.695 1 97.94 7 LEU B CA 1
ATOM 1582 C C . LEU B 1 7 ? 3.203 -10.883 -8.008 1 97.94 7 LEU B C 1
ATOM 1584 O O . LEU B 1 7 ? 3.129 -9.711 -8.383 1 97.94 7 LEU B O 1
ATOM 1588 N N . PHE B 1 8 ? 2.209 -11.68 -7.941 1 97.81 8 PHE B N 1
ATOM 1589 C CA . PHE B 1 8 ? 0.829 -11.203 -7.969 1 97.81 8 PHE B CA 1
ATOM 1590 C C . PHE B 1 8 ? 0.192 -11.312 -6.586 1 97.81 8 PHE B C 1
ATOM 1592 O O . PHE B 1 8 ? 0.101 -12.406 -6.023 1 97.81 8 PHE B O 1
ATOM 1599 N N . SER B 1 9 ? -0.29 -10.211 -6.066 1 96.75 9 SER B N 1
ATOM 1600 C CA . SER B 1 9 ? -0.915 -10.312 -4.754 1 96.75 9 SER B CA 1
ATOM 1601 C C . SER B 1 9 ? -1.979 -9.242 -4.559 1 96.75 9 SER B C 1
ATOM 1603 O O . SER B 1 9 ? -1.759 -8.07 -4.895 1 96.75 9 SER B O 1
ATOM 1605 N N . ASN B 1 10 ? -3.129 -9.719 -4.105 1 96.44 10 ASN B N 1
ATOM 1606 C CA . ASN B 1 10 ? -4.094 -8.797 -3.516 1 96.44 10 ASN B CA 1
ATOM 1607 C C . ASN B 1 10 ? -3.678 -8.375 -2.109 1 96.44 10 ASN B C 1
ATOM 1609 O O . ASN B 1 10 ? -3.213 -9.203 -1.321 1 96.44 10 ASN B O 1
ATOM 1613 N N . VAL B 1 11 ? -3.84 -7.09 -1.839 1 96.62 11 VAL B N 1
ATOM 1614 C CA . VAL B 1 11 ? -3.457 -6.594 -0.521 1 96.62 11 VAL B CA 1
ATOM 1615 C C . VAL B 1 11 ? -4.426 -5.5 -0.079 1 96.62 11 VAL B C 1
ATOM 1617 O O . VAL B 1 11 ? -4.98 -4.781 -0.913 1 96.62 11 VAL B O 1
ATOM 1620 N N . SER B 1 12 ? -4.688 -5.484 1.236 1 97.12 12 SER B N 1
ATOM 1621 C CA . SER B 1 12 ? -5.41 -4.344 1.789 1 97.12 12 SER B CA 1
ATOM 1622 C C . SER B 1 12 ? -4.531 -3.1 1.834 1 97.12 12 SER B C 1
ATOM 1624 O O . SER B 1 12 ? -3.314 -3.188 1.654 1 97.12 12 SER B O 1
ATOM 1626 N N . LEU B 1 13 ? -5.129 -1.954 2.072 1 97.06 13 LEU B N 1
ATOM 1627 C CA . LEU B 1 13 ? -4.395 -0.694 2.094 1 97.06 13 LEU B CA 1
ATOM 1628 C C . LEU B 1 13 ? -3.318 -0.71 3.174 1 97.06 13 LEU B C 1
ATOM 1630 O O . LEU B 1 13 ? -2.25 -0.117 3 1 97.06 13 LEU B O 1
ATOM 1634 N N . ASP B 1 14 ? -3.631 -1.441 4.242 1 96.25 14 ASP B N 1
ATOM 1635 C CA . ASP B 1 14 ? -2.693 -1.495 5.359 1 96.25 14 ASP B CA 1
ATOM 1636 C C . ASP B 1 14 ? -1.773 -2.709 5.246 1 96.25 14 ASP B C 1
ATOM 1638 O O . ASP B 1 14 ? -1.072 -3.055 6.199 1 96.25 14 ASP B O 1
ATOM 1642 N N . GLY B 1 15 ? -1.745 -3.465 4.109 1 95.56 15 GLY B N 1
ATOM 1643 C CA . GLY B 1 15 ? -0.639 -4.34 3.754 1 95.56 15 GLY B CA 1
ATOM 1644 C C . GLY B 1 15 ? -0.916 -5.801 4.047 1 95.56 15 GLY B C 1
ATOM 1645 O O . GLY B 1 15 ? -0.008 -6.633 3.988 1 95.56 15 GLY B O 1
ATOM 1646 N N . TYR B 1 16 ? -2.166 -6.113 4.363 1 95.56 16 TYR B N 1
ATOM 1647 C CA . TYR B 1 16 ? -2.5 -7.504 4.645 1 95.56 16 TYR B CA 1
ATOM 1648 C C . TYR B 1 16 ? -2.949 -8.227 3.381 1 95.56 16 TYR B C 1
ATOM 1650 O O . TYR B 1 16 ? -3.781 -7.711 2.629 1 95.56 16 TYR B O 1
ATOM 1658 N N . PHE B 1 17 ? -2.406 -9.438 3.152 1 94.56 17 PHE B N 1
ATOM 1659 C CA . PHE B 1 17 ? -2.869 -10.219 2.016 1 94.56 17 PHE B CA 1
ATOM 1660 C C . PHE B 1 17 ? -3.9 -11.258 2.453 1 94.56 17 PHE B C 1
ATOM 1662 O O . PHE B 1 17 ? -4.613 -11.82 1.622 1 94.56 17 PHE B O 1
ATOM 1669 N N . GLU B 1 18 ? -3.98 -11.508 3.717 1 94.62 18 GLU B N 1
ATOM 1670 C CA . GLU B 1 18 ? -5.047 -12.305 4.316 1 94.62 18 GLU B CA 1
ATOM 1671 C C . GLU B 1 18 ? -5.539 -11.672 5.617 1 94.62 18 GLU B C 1
ATOM 1673 O O . GLU B 1 18 ? -4.75 -11.102 6.371 1 94.62 18 GLU B O 1
ATOM 1678 N N . GLY B 1 19 ? -6.848 -11.828 5.875 1 94.12 19 GLY B N 1
ATOM 1679 C CA . GLY B 1 19 ? -7.398 -11.406 7.156 1 94.12 19 GLY B CA 1
ATOM 1680 C C . GLY B 1 19 ? -7.137 -12.398 8.273 1 94.12 19 GLY B C 1
ATOM 1681 O O . GLY B 1 19 ? -6.352 -13.336 8.102 1 94.12 19 GLY B O 1
ATOM 1682 N N . PRO B 1 20 ? -7.781 -12.117 9.43 1 93.69 20 PRO B N 1
ATOM 1683 C CA . PRO B 1 20 ? -7.676 -13.078 10.531 1 93.69 20 PRO B CA 1
ATOM 1684 C C . PRO B 1 20 ? -8.117 -14.484 10.125 1 93.69 20 PRO B C 1
ATOM 1686 O O . PRO B 1 20 ? -9.039 -14.641 9.328 1 93.69 20 PRO B O 1
ATOM 1689 N N . ASP B 1 21 ? -7.422 -15.539 10.633 1 92.5 21 ASP B N 1
ATOM 1690 C CA . ASP B 1 21 ? -7.707 -16.938 10.359 1 92.5 21 ASP B CA 1
ATOM 1691 C C . ASP B 1 21 ? -7.598 -17.234 8.867 1 92.5 21 ASP B C 1
ATOM 1693 O O . ASP B 1 21 ? -8.398 -18 8.312 1 92.5 21 ASP B O 1
ATOM 1697 N N . HIS B 1 22 ? -6.777 -16.516 8.211 1 91.31 22 HIS B N 1
ATOM 1698 C CA . HIS B 1 22 ? -6.453 -16.719 6.801 1 91.31 22 HIS B CA 1
ATOM 1699 C C . HIS B 1 22 ? -7.652 -16.406 5.91 1 91.31 22 HIS B C 1
ATOM 1701 O O . HIS B 1 22 ? -7.781 -16.984 4.824 1 91.31 22 HIS B O 1
ATOM 1707 N N . ASP B 1 23 ? -8.477 -15.555 6.41 1 93.69 23 ASP B N 1
ATOM 1708 C CA . ASP B 1 23 ? -9.688 -15.172 5.684 1 93.69 23 ASP B CA 1
ATOM 1709 C C . ASP B 1 23 ? -9.336 -14.391 4.414 1 93.69 23 ASP B C 1
ATOM 1711 O O . ASP B 1 23 ? -8.547 -13.453 4.457 1 93.69 23 ASP B O 1
ATOM 1715 N N . LEU B 1 24 ? -9.969 -14.812 3.27 1 92.81 24 LEU B N 1
ATOM 1716 C CA . LEU B 1 24 ? -9.766 -14.133 1.995 1 92.81 24 LEU B CA 1
ATOM 1717 C C . LEU B 1 24 ? -11.055 -13.477 1.512 1 92.81 24 LEU B C 1
ATOM 1719 O O . LEU B 1 24 ? -11.102 -12.938 0.407 1 92.81 24 LEU B O 1
ATOM 1723 N N . GLY B 1 25 ? -12.055 -13.508 2.342 1 93.69 25 GLY B N 1
ATOM 1724 C CA . GLY B 1 25 ? -13.383 -13.055 1.952 1 93.69 25 GLY B CA 1
ATOM 1725 C C . GLY B 1 25 ? -13.453 -11.562 1.714 1 93.69 25 GLY B C 1
ATOM 1726 O O . GLY B 1 25 ? -14.367 -11.078 1.047 1 93.69 25 GLY B O 1
ATOM 1727 N N . TRP B 1 26 ? -12.492 -10.828 2.199 1 94.12 26 TRP B N 1
ATOM 1728 C CA . TRP B 1 26 ? -12.461 -9.375 2.061 1 94.12 26 TRP B CA 1
ATOM 1729 C C . TRP B 1 26 ? -12.062 -8.969 0.643 1 94.12 26 TRP B C 1
ATOM 1731 O O . TRP B 1 26 ? -12.219 -7.812 0.255 1 94.12 26 TRP B O 1
ATOM 1741 N N . GLN B 1 27 ? -11.438 -9.977 -0.107 1 92.81 27 GLN B N 1
ATOM 1742 C CA . GLN B 1 27 ? -11.008 -9.68 -1.469 1 92.81 27 GLN B CA 1
ATOM 1743 C C . GLN B 1 27 ? -12.188 -9.641 -2.428 1 92.81 27 GLN B C 1
ATOM 1745 O O . GLN B 1 27 ? -12.977 -10.594 -2.484 1 92.81 27 GLN B O 1
ATOM 1750 N N . HIS B 1 28 ? -12.438 -8.516 -3.006 1 86.62 28 HIS B N 1
ATOM 1751 C CA . HIS B 1 28 ? -13.531 -8.383 -3.959 1 86.62 28 HIS B CA 1
ATOM 1752 C C . HIS B 1 28 ? -13.031 -8.484 -5.395 1 86.62 28 HIS B C 1
ATOM 1754 O O . HIS B 1 28 ? -12.516 -7.512 -5.945 1 86.62 28 HIS B O 1
ATOM 1760 N N . VAL B 1 29 ? -13.242 -9.633 -5.996 1 94.25 29 VAL B N 1
ATOM 1761 C CA . VAL B 1 29 ? -12.859 -9.852 -7.387 1 94.25 29 VAL B CA 1
ATOM 1762 C C . VAL B 1 29 ? -14.109 -9.883 -8.266 1 94.25 29 VAL B C 1
ATOM 1764 O O . VAL B 1 29 ? -14.766 -10.914 -8.383 1 94.25 29 VAL B O 1
ATOM 1767 N N . ASP B 1 30 ? -14.375 -8.742 -8.859 1 95.94 30 ASP B N 1
ATOM 1768 C CA . ASP B 1 30 ? -15.5 -8.703 -9.781 1 95.94 30 ASP B CA 1
ATOM 1769 C C . ASP B 1 30 ? -15.078 -9.141 -11.18 1 95.94 30 ASP B C 1
ATOM 1771 O O . ASP B 1 30 ? -13.93 -9.539 -11.391 1 95.94 30 ASP B O 1
ATOM 1775 N N . ASP B 1 31 ? -15.922 -9.094 -12.125 1 96.88 31 ASP B N 1
ATOM 1776 C CA . ASP B 1 31 ? -15.664 -9.625 -13.453 1 96.88 31 ASP B CA 1
ATOM 1777 C C . ASP B 1 31 ? -14.539 -8.852 -14.148 1 96.88 31 ASP B C 1
ATOM 1779 O O . ASP B 1 31 ? -13.68 -9.445 -14.805 1 96.88 31 ASP B O 1
ATOM 1783 N N . GLU B 1 32 ? -14.555 -7.582 -13.969 1 97.69 32 GLU B N 1
ATOM 1784 C CA . GLU B 1 32 ? -13.516 -6.77 -14.602 1 97.69 32 GLU B CA 1
ATOM 1785 C C . GLU B 1 32 ? -12.125 -7.18 -14.117 1 97.69 32 GLU B C 1
ATOM 1787 O O . GLU B 1 32 ? -11.227 -7.41 -14.93 1 97.69 32 GLU B O 1
ATOM 1792 N N . LEU B 1 33 ? -12.031 -7.262 -12.82 1 97.94 33 LEU B N 1
ATOM 1793 C CA . LEU B 1 33 ? -10.75 -7.633 -12.219 1 97.94 33 LEU B CA 1
ATOM 1794 C C . LEU B 1 33 ? -10.375 -9.07 -12.578 1 97.94 33 LEU B C 1
ATOM 1796 O O . LEU B 1 33 ? -9.219 -9.352 -12.891 1 97.94 33 LEU B O 1
ATOM 1800 N N . HIS B 1 34 ? -11.328 -9.914 -12.57 1 98.12 34 HIS B N 1
ATOM 1801 C CA . HIS B 1 34 ? -11.086 -11.312 -12.914 1 98.12 34 HIS B CA 1
ATOM 1802 C C . HIS B 1 34 ? -10.602 -11.445 -14.352 1 98.12 34 HIS B C 1
ATOM 1804 O O . HIS B 1 34 ? -9.648 -12.188 -14.625 1 98.12 34 HIS B O 1
ATOM 1810 N N . LEU B 1 35 ? -11.227 -10.758 -15.234 1 98.38 35 LEU B N 1
ATOM 1811 C CA . LEU B 1 35 ? -10.82 -10.797 -16.625 1 98.38 35 LEU B CA 1
ATOM 1812 C C . LEU B 1 35 ? -9.414 -10.234 -16.812 1 98.38 35 LEU B C 1
ATOM 1814 O O . LEU B 1 35 ? -8.641 -10.719 -17.641 1 98.38 35 LEU B O 1
ATOM 1818 N N . HIS B 1 36 ? -9.141 -9.219 -16.078 1 98.56 36 HIS B N 1
ATOM 1819 C CA . HIS B 1 36 ? -7.781 -8.695 -16.062 1 98.56 36 HIS B CA 1
ATOM 1820 C C . HIS B 1 36 ? -6.785 -9.766 -15.625 1 98.56 36 HIS B C 1
ATOM 1822 O O . HIS B 1 36 ? -5.754 -9.961 -16.281 1 98.56 36 HIS B O 1
ATOM 1828 N N . PHE B 1 37 ? -7.102 -10.5 -14.516 1 98.38 37 PHE B N 1
ATOM 1829 C CA . PHE B 1 37 ? -6.246 -11.586 -14.07 1 98.38 37 PHE B CA 1
ATOM 1830 C C . PHE B 1 37 ? -6.066 -12.625 -15.172 1 98.38 37 PHE B C 1
ATOM 1832 O O . PHE B 1 37 ? -4.945 -13.062 -15.445 1 98.38 37 PHE B O 1
ATOM 1839 N N . ASN B 1 38 ? -7.172 -12.953 -15.766 1 98.69 38 ASN B N 1
ATOM 1840 C CA . ASN B 1 38 ? -7.113 -13.938 -16.844 1 98.69 38 ASN B CA 1
ATOM 1841 C C . ASN B 1 38 ? -6.137 -13.516 -17.938 1 98.69 38 ASN B C 1
ATOM 1843 O O . ASN B 1 38 ? -5.285 -14.305 -18.344 1 98.69 38 ASN B O 1
ATOM 1847 N N . ARG B 1 39 ? -6.254 -12.297 -18.359 1 98.44 39 ARG B N 1
ATOM 1848 C CA . ARG B 1 39 ? -5.406 -11.789 -19.422 1 98.44 39 ARG B CA 1
ATOM 1849 C C . ARG B 1 39 ? -3.938 -11.797 -19.016 1 98.44 39 ARG B C 1
ATOM 1851 O O . ARG B 1 39 ? -3.074 -12.227 -19.781 1 98.44 39 ARG B O 1
ATOM 1858 N N . GLU B 1 40 ? -3.662 -11.383 -17.844 1 98.25 40 GLU B N 1
ATOM 1859 C CA . GLU B 1 40 ? -2.285 -11.305 -17.359 1 98.25 40 GLU B CA 1
ATOM 1860 C C . GLU B 1 40 ? -1.699 -12.703 -17.141 1 98.25 40 GLU B C 1
ATOM 1862 O O . GLU B 1 40 ? -0.575 -12.977 -17.562 1 98.25 40 GLU B O 1
ATOM 1867 N N . LEU B 1 41 ? -2.451 -13.562 -16.516 1 98.38 41 LEU B N 1
ATOM 1868 C CA . LEU B 1 41 ? -1.941 -14.867 -16.094 1 98.38 41 LEU B CA 1
ATOM 1869 C C . LEU B 1 41 ? -1.868 -15.828 -17.266 1 98.38 41 LEU B C 1
ATOM 1871 O O . LEU B 1 41 ? -1.003 -16.703 -17.312 1 98.38 41 LEU B O 1
ATOM 1875 N N . ALA B 1 42 ? -2.742 -15.633 -18.25 1 98.19 42 ALA B N 1
ATOM 1876 C CA . ALA B 1 42 ? -2.719 -16.484 -19.438 1 98.19 42 ALA B CA 1
ATOM 1877 C C . ALA B 1 42 ? -1.396 -16.344 -20.188 1 98.19 42 ALA B C 1
ATOM 1879 O O . ALA B 1 42 ? -0.979 -17.266 -20.891 1 98.19 42 ALA B O 1
ATOM 1880 N N . ARG B 1 43 ? -0.744 -15.273 -19.969 1 97.12 43 ARG B N 1
ATOM 1881 C CA . ARG B 1 43 ? 0.486 -14.984 -20.703 1 97.12 43 ARG B CA 1
ATOM 1882 C C . ARG B 1 43 ? 1.704 -15.516 -19.953 1 97.12 43 ARG B C 1
ATOM 1884 O O . ARG B 1 43 ? 2.82 -15.484 -20.484 1 97.12 43 ARG B O 1
ATOM 1891 N N . MET B 1 44 ? 1.511 -16.016 -18.828 1 98.06 44 MET B N 1
ATOM 1892 C CA . MET B 1 44 ? 2.621 -16.5 -18.016 1 98.06 44 MET B CA 1
ATOM 1893 C C . MET B 1 44 ? 3.078 -17.875 -18.484 1 98.06 44 MET B C 1
ATOM 1895 O O . MET B 1 44 ? 2.35 -18.562 -19.188 1 98.06 44 MET B O 1
ATOM 1899 N N . GLY B 1 45 ? 4.336 -18.188 -18.047 1 97.44 45 GLY B N 1
ATOM 1900 C CA . GLY B 1 45 ? 4.895 -19.484 -18.391 1 97.44 45 GLY B CA 1
ATOM 1901 C C . GLY B 1 45 ? 4.719 -20.516 -17.297 1 97.44 45 GLY B C 1
ATOM 1902 O O . GLY B 1 45 ? 5.008 -21.703 -17.5 1 97.44 45 GLY B O 1
ATOM 1903 N N . GLY B 1 46 ? 4.223 -20.094 -16.156 1 97.69 46 GLY B N 1
ATOM 1904 C CA . GLY B 1 46 ? 3.998 -21.016 -15.062 1 97.69 46 GLY B CA 1
ATOM 1905 C C . GLY B 1 46 ? 3.518 -20.328 -13.797 1 97.69 46 GLY B C 1
ATOM 1906 O O . GLY B 1 46 ? 3.721 -19.125 -13.625 1 97.69 46 GLY B O 1
ATOM 1907 N N . PHE B 1 47 ? 2.879 -21.125 -12.969 1 98.06 47 PHE B N 1
ATOM 1908 C CA . PHE B 1 47 ? 2.482 -20.688 -11.633 1 98.06 47 PHE B CA 1
ATOM 1909 C C . PHE B 1 47 ? 3.436 -21.234 -10.578 1 98.06 47 PHE B C 1
ATOM 1911 O O . PHE B 1 47 ? 3.857 -22.391 -10.656 1 98.06 47 PHE B O 1
ATOM 1918 N N . VAL B 1 48 ? 3.791 -20.438 -9.664 1 98 48 VAL B N 1
ATOM 1919 C CA . VAL B 1 48 ? 4.633 -20.812 -8.531 1 98 48 VAL B CA 1
ATOM 1920 C C . VAL B 1 48 ? 3.912 -20.484 -7.223 1 98 48 VAL B C 1
ATOM 1922 O O . VAL B 1 48 ? 3.471 -19.359 -7.012 1 98 48 VAL B O 1
ATOM 1925 N N . SER B 1 49 ? 3.744 -21.453 -6.391 1 97.44 49 SER B N 1
ATOM 1926 C CA . SER B 1 49 ? 3.023 -21.219 -5.145 1 97.44 49 SER B CA 1
ATOM 1927 C C . SER B 1 49 ? 3.525 -22.125 -4.031 1 97.44 49 SER B C 1
ATOM 1929 O O . SER B 1 49 ? 4.32 -23.047 -4.277 1 97.44 49 SER B O 1
ATOM 1931 N N . GLY B 1 50 ? 3.176 -21.781 -2.818 1 95.69 50 GLY B N 1
ATOM 1932 C CA . GLY B 1 50 ? 3.338 -22.703 -1.708 1 95.69 50 GLY B CA 1
ATOM 1933 C C . GLY B 1 50 ? 2.221 -23.734 -1.615 1 95.69 50 GLY B C 1
ATOM 1934 O O . GLY B 1 50 ? 1.231 -23.641 -2.346 1 95.69 50 GLY B O 1
ATOM 1935 N N . ARG B 1 51 ? 2.32 -24.594 -0.659 1 94.38 51 ARG B N 1
ATOM 1936 C CA . ARG B 1 51 ? 1.417 -25.734 -0.532 1 94.38 51 ARG B CA 1
ATOM 1937 C C . ARG B 1 51 ? -0.014 -25.281 -0.281 1 94.38 51 ARG B C 1
ATOM 1939 O O . ARG B 1 51 ? -0.945 -25.734 -0.952 1 94.38 51 ARG B O 1
ATOM 1946 N N . ARG B 1 52 ? -0.176 -24.422 0.651 1 92.44 52 ARG B N 1
ATOM 1947 C CA . ARG B 1 52 ? -1.523 -24.016 1.033 1 92.44 52 ARG B CA 1
ATOM 1948 C C . ARG B 1 52 ? -2.25 -23.359 -0.14 1 92.44 52 ARG B C 1
ATOM 1950 O O . ARG B 1 52 ? -3.404 -23.688 -0.419 1 92.44 52 ARG B O 1
ATOM 1957 N N . THR B 1 53 ? -1.57 -22.453 -0.828 1 94.25 53 THR B N 1
ATOM 1958 C CA . THR B 1 53 ? -2.154 -21.797 -1.993 1 94.25 53 THR B CA 1
ATOM 1959 C C . THR B 1 53 ? -2.473 -22.812 -3.084 1 94.25 53 THR B C 1
ATOM 1961 O O . THR B 1 53 ? -3.559 -22.797 -3.668 1 94.25 53 THR B O 1
ATOM 1964 N N . HIS B 1 54 ? -1.564 -23.688 -3.299 1 96 54 HIS B N 1
ATOM 1965 C CA . HIS B 1 54 ? -1.765 -24.719 -4.316 1 96 54 HIS B CA 1
ATOM 1966 C C . HIS B 1 54 ? -2.982 -25.578 -3.998 1 96 54 HIS B C 1
ATOM 1968 O O . HIS B 1 54 ? -3.82 -25.828 -4.867 1 96 54 HIS B O 1
ATOM 1974 N N . GLU B 1 55 ? -3.084 -26.016 -2.77 1 94.75 55 GLU B N 1
ATOM 1975 C CA . GLU B 1 55 ? -4.18 -26.891 -2.363 1 94.75 55 GLU B CA 1
ATOM 1976 C C . GLU B 1 55 ? -5.523 -26.172 -2.471 1 94.75 55 GLU B C 1
ATOM 1978 O O . GLU B 1 55 ? -6.52 -26.766 -2.893 1 94.75 55 GLU B O 1
ATOM 1983 N N . LEU B 1 56 ? -5.551 -24.953 -2.104 1 93.62 56 LEU B N 1
ATOM 1984 C CA . LEU B 1 56 ? -6.77 -24.156 -2.242 1 93.62 56 LEU B CA 1
ATOM 1985 C C . LEU B 1 56 ? -7.195 -24.078 -3.703 1 93.62 56 LEU B C 1
ATOM 1987 O O . LEU B 1 56 ? -8.375 -24.266 -4.023 1 93.62 56 LEU B O 1
ATOM 1991 N N . MET B 1 57 ? -6.27 -23.844 -4.582 1 96.5 57 MET B N 1
ATOM 1992 C CA . MET B 1 57 ? -6.559 -23.734 -6.012 1 96.5 57 MET B CA 1
ATOM 1993 C C . MET B 1 57 ? -6.969 -25.078 -6.594 1 96.5 57 MET B C 1
ATOM 1995 O O . MET B 1 57 ? -7.953 -25.172 -7.332 1 96.5 57 MET B O 1
ATOM 1999 N N . ALA B 1 58 ? -6.285 -26.047 -6.207 1 96.69 58 ALA B N 1
ATOM 2000 C CA . ALA B 1 58 ? -6.52 -27.391 -6.746 1 96.69 58 ALA B CA 1
ATOM 2001 C C . ALA B 1 58 ? -7.867 -27.938 -6.289 1 96.69 58 ALA B C 1
ATOM 2003 O O . ALA B 1 58 ? -8.438 -28.812 -6.938 1 96.69 58 ALA B O 1
ATOM 2004 N N . ALA B 1 59 ? -8.344 -27.453 -5.195 1 95.88 59 ALA B N 1
ATOM 2005 C CA . ALA B 1 59 ? -9.617 -27.922 -4.652 1 95.88 59 ALA B CA 1
ATOM 2006 C C . ALA B 1 59 ? -10.789 -27.438 -5.496 1 95.88 59 ALA B C 1
ATOM 2008 O O . ALA B 1 59 ? -11.852 -28.062 -5.508 1 95.88 59 ALA B O 1
ATOM 2009 N N . TYR B 1 60 ? -10.578 -26.453 -6.297 1 96.88 60 TYR B N 1
ATOM 2010 C CA . TYR B 1 60 ? -11.727 -25.844 -6.977 1 96.88 60 TYR B CA 1
ATOM 2011 C C . TYR B 1 60 ? -11.5 -25.797 -8.484 1 96.88 60 TYR B C 1
ATOM 2013 O O . TYR B 1 60 ? -12.375 -26.172 -9.258 1 96.88 60 TYR B O 1
ATOM 2021 N N . TRP B 1 61 ? -10.383 -25.406 -8.922 1 97.62 61 TRP B N 1
ATOM 2022 C CA . TRP B 1 61 ? -10.219 -24.938 -10.289 1 97.62 61 TRP B CA 1
ATOM 2023 C C . TRP B 1 61 ? -10.219 -26.094 -11.281 1 97.62 61 TRP B C 1
ATOM 2025 O O . TRP B 1 61 ? -10.719 -25.969 -12.398 1 97.62 61 TRP B O 1
ATOM 2035 N N . PRO B 1 62 ? -9.719 -27.312 -10.93 1 96.94 62 PRO B N 1
ATOM 2036 C CA . PRO B 1 62 ? -9.727 -28.422 -11.891 1 96.94 62 PRO B CA 1
ATOM 2037 C C . PRO B 1 62 ? -11.133 -28.781 -12.359 1 96.94 62 PRO B C 1
ATOM 2039 O O . PRO B 1 62 ? -11.312 -29.25 -13.484 1 96.94 62 PRO B O 1
ATOM 2042 N N . THR B 1 63 ? -12.133 -28.484 -11.477 1 96.81 63 THR B N 1
ATOM 2043 C CA . THR B 1 63 ? -13.492 -28.906 -11.82 1 96.81 63 THR B CA 1
ATOM 2044 C C . THR B 1 63 ? -14.461 -27.734 -11.711 1 96.81 63 THR B C 1
ATOM 2046 O O . THR B 1 63 ? -15.648 -27.922 -11.445 1 96.81 63 THR B O 1
ATOM 2049 N N . ALA B 1 64 ? -13.906 -26.562 -11.852 1 96.81 64 ALA B N 1
ATOM 2050 C CA . ALA B 1 64 ? -14.727 -25.359 -11.711 1 96.81 64 ALA B CA 1
ATOM 2051 C C . ALA B 1 64 ? -15.867 -25.359 -12.734 1 96.81 64 ALA B C 1
ATOM 2053 O O . ALA B 1 64 ? -16.922 -24.766 -12.484 1 96.81 64 ALA B O 1
ATOM 2054 N N . ASP B 1 65 ? -15.703 -25.969 -13.836 1 93.94 65 ASP B N 1
ATOM 2055 C CA . ASP B 1 65 ? -16.688 -26.016 -14.906 1 93.94 65 ASP B CA 1
ATOM 2056 C C . ASP B 1 65 ? -17.906 -26.859 -14.5 1 93.94 65 ASP B C 1
ATOM 2058 O O . ASP B 1 65 ? -18.938 -26.812 -15.164 1 93.94 65 ASP B O 1
ATOM 2062 N N . ARG B 1 66 ? -17.812 -27.562 -13.43 1 96 66 ARG B N 1
ATOM 2063 C CA . ARG B 1 66 ? -18.938 -28.344 -12.93 1 96 66 ARG B CA 1
ATOM 2064 C C . ARG B 1 66 ? -19.781 -27.531 -11.953 1 96 66 ARG B C 1
ATOM 2066 O O . ARG B 1 66 ? -20.859 -27.969 -11.555 1 96 66 ARG B O 1
ATOM 2073 N N . ASP B 1 67 ? -19.281 -26.438 -11.531 1 96.06 67 ASP B N 1
ATOM 2074 C CA . ASP B 1 67 ? -20.016 -25.547 -10.633 1 96.06 67 ASP B CA 1
ATOM 2075 C C . ASP B 1 67 ? -21.062 -24.734 -11.391 1 96.06 67 ASP B C 1
ATOM 2077 O O . ASP B 1 67 ? -20.734 -23.891 -12.219 1 96.06 67 ASP B O 1
ATOM 2081 N N . PRO B 1 68 ? -22.312 -24.984 -11.102 1 96.19 68 PRO B N 1
ATOM 2082 C CA . PRO B 1 68 ? -23.359 -24.266 -11.828 1 96.19 68 PRO B CA 1
ATOM 2083 C C . PRO B 1 68 ? -23.312 -22.75 -11.578 1 96.19 68 PRO B C 1
ATOM 2085 O O . PRO B 1 68 ? -23.859 -21.984 -12.367 1 96.19 68 PRO B O 1
ATOM 2088 N N . ALA B 1 69 ? -22.703 -22.344 -10.578 1 94.88 69 ALA B N 1
ATOM 2089 C CA . ALA B 1 69 ? -22.625 -20.922 -10.234 1 94.88 69 ALA B CA 1
ATOM 2090 C C . ALA B 1 69 ? -21.406 -20.266 -10.859 1 94.88 69 ALA B C 1
ATOM 2092 O O . ALA B 1 69 ? -21.203 -19.062 -10.727 1 94.88 69 ALA B O 1
ATOM 2093 N N . ALA B 1 70 ? -20.578 -21.047 -11.562 1 96.25 70 ALA B N 1
ATOM 2094 C CA . ALA B 1 70 ? -19.359 -20.5 -12.148 1 96.25 70 ALA B CA 1
ATOM 2095 C C . ALA B 1 70 ? -19.688 -19.469 -13.234 1 96.25 70 ALA B C 1
ATOM 2097 O O . ALA B 1 70 ? -20.516 -19.719 -14.109 1 96.25 70 ALA B O 1
ATOM 2098 N N . THR B 1 71 ? -19.031 -18.312 -13.125 1 96.19 71 THR B N 1
ATOM 2099 C CA . THR B 1 71 ? -19.188 -17.25 -14.125 1 96.19 71 THR B CA 1
ATOM 2100 C C . THR B 1 71 ? -18.266 -17.484 -15.312 1 96.19 71 THR B C 1
ATOM 2102 O O . THR B 1 71 ? -17.391 -18.344 -15.266 1 96.19 71 THR B O 1
ATOM 2105 N N . ALA B 1 72 ? -18.453 -16.703 -16.391 1 97 72 ALA B N 1
ATOM 2106 C CA . ALA B 1 72 ? -17.641 -16.859 -17.609 1 97 72 ALA B CA 1
ATOM 2107 C C . ALA B 1 72 ? -16.172 -16.625 -17.312 1 97 72 ALA B C 1
ATOM 2109 O O . ALA B 1 72 ? -15.32 -17.422 -17.719 1 97 72 ALA B O 1
ATOM 2110 N N . PRO B 1 73 ? -15.82 -15.602 -16.547 1 97.88 73 PRO B N 1
ATOM 2111 C CA . PRO B 1 73 ? -14.406 -15.438 -16.219 1 97.88 73 PRO B CA 1
ATOM 2112 C C . PRO B 1 73 ? -13.844 -16.609 -15.422 1 97.88 73 PRO B C 1
ATOM 2114 O O . PRO B 1 73 ? -12.68 -16.984 -15.602 1 97.88 73 PRO B O 1
ATOM 2117 N N . MET B 1 74 ? -14.648 -17.141 -14.594 1 97.44 74 MET B N 1
ATOM 2118 C CA . MET B 1 74 ? -14.203 -18.297 -13.805 1 97.44 74 MET B CA 1
ATOM 2119 C C . MET B 1 74 ? -13.922 -19.484 -14.703 1 97.44 74 MET B C 1
ATOM 2121 O O . MET B 1 74 ? -12.922 -20.188 -14.523 1 97.44 74 MET B O 1
ATOM 2125 N N . LEU B 1 75 ? -14.773 -19.703 -15.633 1 98 75 LEU B N 1
ATOM 2126 C CA . LEU B 1 75 ? -14.594 -20.812 -16.562 1 98 75 LEU B CA 1
ATOM 2127 C C . LEU B 1 75 ? -13.328 -20.625 -17.391 1 98 75 LEU B C 1
ATOM 2129 O O . LEU B 1 75 ? -12.578 -21.578 -17.609 1 98 75 LEU B O 1
ATOM 2133 N N . GLU B 1 76 ? -13.172 -19.422 -17.828 1 98.25 76 GLU B N 1
ATOM 2134 C CA . GLU B 1 76 ? -11.961 -19.109 -18.562 1 98.25 76 GLU B CA 1
ATOM 2135 C C . GLU B 1 76 ? -10.711 -19.375 -17.734 1 98.25 76 GLU B C 1
ATOM 2137 O O . GLU B 1 76 ? -9.75 -19.969 -18.219 1 98.25 76 GLU B 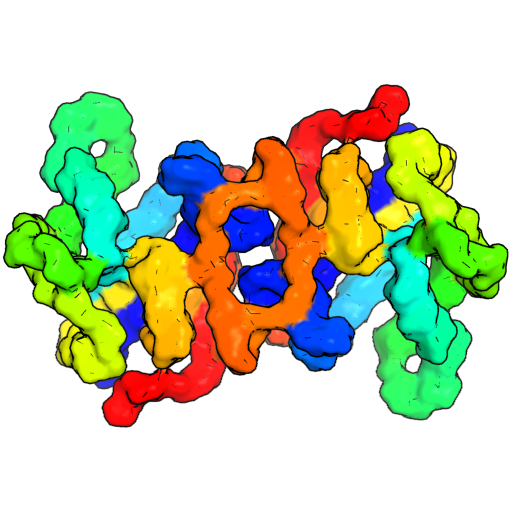O 1
ATOM 2142 N N . PHE B 1 77 ? -10.766 -19.016 -16.531 1 98.44 77 PHE B N 1
ATOM 2143 C CA . PHE B 1 77 ? -9.594 -19.219 -15.68 1 98.44 77 PHE B CA 1
ATOM 2144 C C . PHE B 1 77 ? -9.367 -20.688 -15.414 1 98.44 77 PHE B C 1
ATOM 2146 O O . PHE B 1 77 ? -8.219 -21.141 -15.312 1 98.44 77 PHE B O 1
ATOM 2153 N N . ALA B 1 78 ? -10.375 -21.406 -15.234 1 98.19 78 ALA B N 1
ATOM 2154 C CA . ALA B 1 78 ? -10.234 -22.844 -15.031 1 98.19 78 ALA B CA 1
ATOM 2155 C C . ALA B 1 78 ? -9.391 -23.469 -16.125 1 98.19 78 ALA B C 1
ATOM 2157 O O . ALA B 1 78 ? -8.508 -24.297 -15.852 1 98.19 78 ALA B O 1
ATOM 2158 N N . ASP B 1 79 ? -9.648 -23.094 -17.312 1 98 79 ASP B N 1
ATOM 2159 C CA . ASP B 1 79 ? -8.875 -23.594 -18.453 1 98 79 ASP B CA 1
ATOM 2160 C C . ASP B 1 79 ? -7.41 -23.156 -18.359 1 98 79 ASP B C 1
ATOM 2162 O O . ASP B 1 79 ? -6.504 -23.953 -18.578 1 98 79 ASP B O 1
ATOM 2166 N N . ILE B 1 80 ? -7.246 -21.906 -18 1 98.25 80 ILE B N 1
ATOM 2167 C CA . ILE B 1 80 ? -5.898 -21.375 -17.859 1 98.25 80 ILE B CA 1
ATOM 2168 C C . ILE B 1 80 ? -5.156 -22.156 -16.766 1 98.25 80 ILE B C 1
ATOM 2170 O O . ILE B 1 80 ? -4.023 -22.609 -16.984 1 98.25 80 ILE B O 1
ATOM 2174 N N . TRP B 1 81 ? -5.816 -22.312 -15.633 1 98.25 81 TRP B N 1
ATOM 2175 C CA . TRP B 1 81 ? -5.191 -22.953 -14.477 1 98.25 81 TRP B CA 1
ATOM 2176 C C . TRP B 1 81 ? -4.816 -24.406 -14.797 1 98.25 81 TRP B C 1
ATOM 2178 O O . TRP B 1 81 ? -3.715 -24.844 -14.469 1 98.25 81 TRP B O 1
ATOM 2188 N N . ARG B 1 82 ? -5.66 -25.172 -15.523 1 97.94 82 ARG B N 1
ATOM 2189 C CA . ARG B 1 82 ? -5.406 -26.578 -15.852 1 97.94 82 ARG B CA 1
ATOM 2190 C C . ARG B 1 82 ? -4.219 -26.703 -16.797 1 97.94 82 ARG B C 1
ATOM 2192 O O . ARG B 1 82 ? -3.393 -27.609 -16.641 1 97.94 82 ARG B O 1
ATOM 2199 N N . ALA B 1 83 ? -4.125 -25.797 -17.672 1 97.44 83 ALA B N 1
ATOM 2200 C CA . ALA B 1 83 ? -3.119 -25.906 -18.719 1 97.44 83 ALA B CA 1
ATOM 2201 C C . ALA B 1 83 ? -1.754 -25.438 -18.219 1 97.44 83 ALA B C 1
ATOM 2203 O O . ALA B 1 83 ? -0.719 -25.875 -18.719 1 97.44 83 ALA B O 1
ATOM 2204 N N . MET B 1 84 ? -1.718 -24.594 -17.266 1 98.12 84 MET B N 1
ATOM 2205 C CA . MET B 1 84 ? -0.495 -23.922 -16.828 1 98.12 84 MET B CA 1
ATOM 2206 C C . MET B 1 84 ? 0.402 -24.875 -16.047 1 98.12 84 MET B C 1
ATOM 2208 O O . MET B 1 84 ? -0.058 -25.547 -15.125 1 98.12 84 MET B O 1
ATOM 2212 N N . PRO B 1 85 ? 1.697 -24.953 -16.516 1 97.31 85 PRO B N 1
ATOM 2213 C CA . PRO B 1 85 ? 2.619 -25.625 -15.609 1 97.31 85 PRO B CA 1
ATOM 2214 C C . PRO B 1 85 ? 2.674 -24.984 -14.234 1 97.31 85 PRO B C 1
ATOM 2216 O O . PRO B 1 85 ? 2.607 -23.75 -14.117 1 97.31 85 PRO B O 1
ATOM 2219 N N . LYS B 1 86 ? 2.787 -25.859 -13.203 1 97.56 86 LYS B N 1
ATOM 2220 C CA . LYS B 1 86 ? 2.814 -25.359 -11.836 1 97.56 86 LYS B CA 1
ATOM 2221 C C . LYS B 1 86 ? 4.016 -25.906 -11.07 1 97.56 86 LYS B C 1
ATOM 2223 O O . LYS B 1 86 ? 4.41 -27.062 -11.273 1 97.56 86 LYS B O 1
ATOM 2228 N N . THR B 1 87 ? 4.582 -25.078 -10.266 1 97.06 87 THR B N 1
ATOM 2229 C CA . THR B 1 87 ? 5.594 -25.453 -9.289 1 97.06 87 THR B CA 1
ATOM 2230 C C . THR B 1 87 ? 5.121 -25.141 -7.871 1 97.06 87 THR B C 1
ATOM 2232 O O . THR B 1 87 ? 4.75 -24 -7.574 1 97.06 87 THR B O 1
ATOM 2235 N N . VAL B 1 88 ? 5.121 -26.156 -7.035 1 97.38 88 VAL B N 1
ATOM 2236 C CA . VAL B 1 88 ? 4.73 -25.984 -5.637 1 97.38 88 VAL B CA 1
ATOM 2237 C C . VAL B 1 88 ? 5.938 -26.219 -4.73 1 97.38 88 VAL B C 1
ATOM 2239 O O . VAL B 1 88 ? 6.555 -27.281 -4.777 1 97.38 88 VAL B O 1
ATOM 2242 N N . PHE B 1 89 ? 6.258 -25.234 -3.947 1 96.81 89 PHE B N 1
ATOM 2243 C CA . PHE B 1 89 ? 7.297 -25.406 -2.938 1 96.81 89 PHE B CA 1
ATOM 2244 C C . PHE B 1 89 ? 6.715 -25.984 -1.652 1 96.81 89 PHE B C 1
ATOM 2246 O O . PHE B 1 89 ? 5.867 -25.359 -1.013 1 96.81 89 PHE B O 1
ATOM 2253 N N . SER B 1 90 ? 7.195 -27.109 -1.328 1 95.69 90 SER B N 1
ATOM 2254 C CA . SER B 1 90 ? 6.672 -27.781 -0.14 1 95.69 90 SER B CA 1
ATOM 2255 C C . SER B 1 90 ? 7.617 -28.875 0.342 1 95.69 90 SER B C 1
ATOM 2257 O O . SER B 1 90 ? 8.164 -29.641 -0.464 1 95.69 90 SER B O 1
ATOM 2259 N N . ARG B 1 91 ? 7.746 -28.953 1.681 1 93.38 91 ARG B N 1
ATOM 2260 C CA . ARG B 1 91 ? 8.547 -30.016 2.277 1 93.38 91 ARG B CA 1
ATOM 2261 C C . ARG B 1 91 ? 7.68 -31.234 2.594 1 93.38 91 ARG B C 1
ATOM 2263 O O . ARG B 1 91 ? 8.203 -32.312 2.838 1 93.38 91 ARG B O 1
ATOM 2270 N N . THR B 1 92 ? 6.371 -31 2.523 1 93.38 92 THR B N 1
ATOM 2271 C CA . THR B 1 92 ? 5.492 -32.031 3.027 1 93.38 92 THR B CA 1
ATOM 2272 C C . THR B 1 92 ? 4.645 -32.625 1.902 1 93.38 92 THR B C 1
ATOM 2274 O O . THR B 1 92 ? 4.133 -33.75 2.016 1 93.38 92 THR B O 1
ATOM 2277 N N . LEU B 1 93 ? 4.496 -31.859 0.887 1 91.38 93 LEU B N 1
ATOM 2278 C CA . LEU B 1 93 ? 3.744 -32.375 -0.258 1 91.38 93 LEU B CA 1
ATOM 2279 C C . LEU B 1 93 ? 4.605 -33.281 -1.105 1 91.38 93 LEU B C 1
ATOM 2281 O O . LEU B 1 93 ? 5.691 -32.906 -1.543 1 91.38 93 LEU B O 1
ATOM 2285 N N . HIS B 1 94 ? 4.125 -34.469 -1.322 1 89.5 94 HIS B N 1
ATOM 2286 C CA . HIS B 1 94 ? 4.957 -35.469 -2.014 1 89.5 94 HIS B CA 1
ATOM 2287 C C . HIS B 1 94 ? 4.461 -35.688 -3.434 1 89.5 94 HIS B C 1
ATOM 2289 O O . HIS B 1 94 ? 5.234 -36.094 -4.309 1 89.5 94 HIS B O 1
ATOM 2295 N N . HIS B 1 95 ? 3.219 -35.531 -3.652 1 88.88 95 HIS B N 1
ATOM 2296 C CA . HIS B 1 95 ? 2.637 -35.688 -4.977 1 88.88 95 HIS B CA 1
ATOM 2297 C C . HIS B 1 95 ? 1.624 -34.594 -5.281 1 88.88 95 HIS B C 1
ATOM 2299 O O . HIS B 1 95 ? 0.913 -34.156 -4.387 1 88.88 95 HIS B O 1
ATOM 2305 N N . ALA B 1 96 ? 1.627 -34.156 -6.559 1 90.38 96 ALA B N 1
ATOM 2306 C CA . ALA B 1 96 ? 0.637 -33.188 -7.008 1 90.38 96 ALA B CA 1
ATOM 2307 C C . ALA B 1 96 ? 0.196 -33.469 -8.445 1 90.38 96 ALA B C 1
ATOM 2309 O O . ALA B 1 96 ? 1.002 -33.906 -9.273 1 90.38 96 ALA B O 1
ATOM 2310 N N . ASP B 1 97 ? -1.004 -33.312 -8.695 1 93.62 97 ASP B N 1
ATOM 2311 C CA . ASP B 1 97 ? -1.587 -33.5 -10.023 1 93.62 97 ASP B CA 1
ATOM 2312 C C . ASP B 1 97 ? -1.66 -32.156 -10.766 1 93.62 97 ASP B C 1
ATOM 2314 O O . ASP B 1 97 ? -1.144 -31.141 -10.281 1 93.62 97 ASP B O 1
ATOM 2318 N N . TRP B 1 98 ? -2.125 -32.25 -12.055 1 95 98 TRP B N 1
ATOM 2319 C CA . TRP B 1 98 ? -2.49 -31.094 -12.836 1 95 98 TRP B CA 1
ATOM 2320 C C . TRP B 1 98 ? -1.249 -30.312 -13.266 1 95 98 TRP B C 1
ATOM 2322 O O . TRP B 1 98 ? -1.173 -29.094 -13.078 1 95 98 TRP B O 1
ATOM 2332 N N . ASN B 1 99 ? -0.296 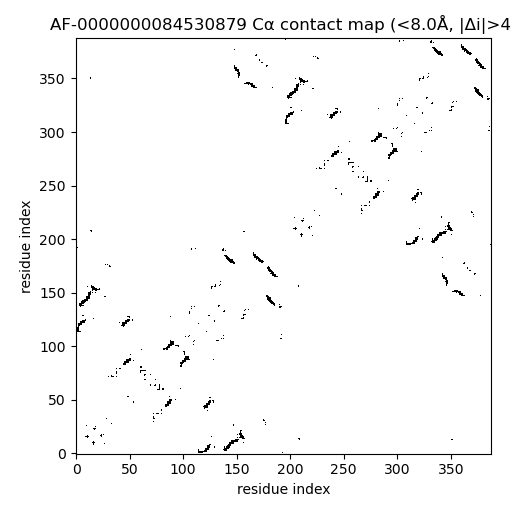-31.016 -13.789 1 95.56 99 ASN B N 1
ATOM 2333 C CA . ASN B 1 99 ? 0.889 -30.391 -14.359 1 95.56 99 ASN B CA 1
ATOM 2334 C C . ASN B 1 99 ? 1.727 -29.703 -13.281 1 95.56 99 ASN B C 1
ATOM 2336 O O . ASN B 1 99 ? 2.176 -28.562 -13.469 1 95.56 99 ASN B O 1
ATOM 2340 N N . THR B 1 100 ? 1.831 -30.359 -12.086 1 96.94 100 THR B N 1
ATOM 2341 C CA . THR B 1 100 ? 2.459 -29.719 -10.938 1 96.94 100 THR B CA 1
ATOM 2342 C C . THR B 1 100 ? 3.752 -30.438 -10.555 1 96.94 100 THR B C 1
ATOM 2344 O O . THR B 1 100 ? 3.781 -31.672 -10.461 1 96.94 100 THR B O 1
ATOM 2347 N N . THR B 1 101 ? 4.754 -29.719 -10.422 1 95.62 101 THR B N 1
ATOM 2348 C CA . THR B 1 101 ? 6.02 -30.203 -9.891 1 95.62 101 THR B CA 1
ATOM 2349 C C . THR B 1 101 ? 6.238 -29.688 -8.469 1 95.62 101 THR B C 1
ATOM 2351 O O . THR B 1 101 ? 5.973 -28.531 -8.172 1 95.62 101 THR B O 1
ATOM 2354 N N . VAL B 1 102 ? 6.777 -30.578 -7.625 1 96.75 102 VAL B N 1
ATOM 2355 C CA . VAL B 1 102 ? 7.02 -30.203 -6.238 1 96.75 102 VAL B CA 1
ATOM 2356 C C . VAL B 1 102 ? 8.508 -29.938 -6.027 1 96.75 102 VAL B C 1
ATOM 2358 O O . VAL B 1 102 ? 9.352 -30.75 -6.43 1 96.75 102 VAL B O 1
ATOM 2361 N N . VAL B 1 103 ? 8.773 -28.781 -5.492 1 95.44 103 VAL B N 1
ATOM 2362 C CA . VAL B 1 103 ? 10.133 -28.422 -5.125 1 95.44 103 VAL B CA 1
ATOM 2363 C C . VAL B 1 103 ? 10.242 -28.266 -3.609 1 95.44 103 VAL B C 1
ATOM 2365 O O . VAL B 1 103 ? 9.344 -27.703 -2.973 1 95.44 103 VAL B O 1
ATOM 2368 N N . ARG B 1 104 ? 11.273 -28.578 -3.004 1 93.31 104 ARG B N 1
ATOM 2369 C CA . ARG B 1 104 ? 11.32 -28.75 -1.558 1 93.31 104 ARG B CA 1
ATOM 2370 C C . ARG B 1 104 ? 11.734 -27.469 -0.857 1 93.31 104 ARG B C 1
ATOM 2372 O O . ARG B 1 104 ? 11.195 -27.125 0.201 1 93.31 104 ARG B O 1
ATOM 2379 N N . GLU B 1 105 ? 12.703 -26.812 -1.481 1 91.69 105 GLU B N 1
ATOM 2380 C CA . GLU B 1 105 ? 13.25 -25.656 -0.761 1 91.69 105 GLU B CA 1
ATOM 2381 C C . GLU B 1 105 ? 13.414 -24.453 -1.683 1 91.69 105 GLU B C 1
ATOM 2383 O O . GLU B 1 105 ? 13.742 -24.609 -2.859 1 91.69 105 GLU B O 1
ATOM 2388 N N . VAL B 1 106 ? 13.141 -23.312 -1.106 1 91.69 106 VAL B N 1
ATOM 2389 C CA . VAL B 1 106 ? 13.414 -22.062 -1.806 1 91.69 106 VAL B CA 1
ATOM 2390 C C . VAL B 1 106 ? 14.875 -21.656 -1.603 1 91.69 106 VAL B C 1
ATOM 2392 O O . VAL B 1 106 ? 15.234 -21.109 -0.561 1 91.69 106 VAL B O 1
ATOM 2395 N N . THR B 1 107 ? 15.742 -21.922 -2.561 1 90.88 107 THR B N 1
ATOM 2396 C CA . THR B 1 107 ? 17.141 -21.484 -2.598 1 90.88 107 THR B CA 1
ATOM 2397 C C . THR B 1 107 ? 17.438 -20.781 -3.914 1 90.88 107 THR B C 1
ATOM 2399 O O . THR B 1 107 ? 16.766 -21 -4.918 1 90.88 107 THR B O 1
ATOM 2402 N N . PRO B 1 108 ? 18.406 -19.938 -3.846 1 89.69 108 PRO B N 1
ATOM 2403 C CA . PRO B 1 108 ? 18.797 -19.312 -5.117 1 89.69 108 PRO B CA 1
ATOM 2404 C C . PRO B 1 108 ? 19.062 -20.344 -6.215 1 89.69 108 PRO B C 1
ATOM 2406 O O . PRO B 1 108 ? 18.719 -20.109 -7.379 1 89.69 108 PRO B O 1
ATOM 2409 N N . ARG B 1 109 ? 19.562 -21.438 -5.836 1 90.88 109 ARG B N 1
ATOM 2410 C CA . ARG B 1 109 ? 19.875 -22.484 -6.812 1 90.88 109 ARG B CA 1
ATOM 2411 C C . ARG B 1 109 ? 18.609 -23.062 -7.414 1 90.88 109 ARG B C 1
ATOM 2413 O O . ARG B 1 109 ? 18.5 -23.203 -8.633 1 90.88 109 ARG B O 1
ATOM 2420 N N . THR B 1 110 ? 17.672 -23.422 -6.562 1 93.12 110 THR B N 1
ATOM 2421 C CA . THR B 1 110 ? 16.438 -24 -7.066 1 93.12 110 THR B CA 1
ATOM 2422 C C . THR B 1 110 ? 15.656 -23 -7.91 1 93.12 110 THR B C 1
ATOM 2424 O O . THR B 1 110 ? 15.062 -23.359 -8.93 1 93.12 110 THR B O 1
ATOM 2427 N N . VAL B 1 111 ? 15.633 -21.766 -7.496 1 93.94 111 VAL B N 1
ATOM 2428 C CA . VAL B 1 111 ? 14.914 -20.734 -8.227 1 93.94 111 VAL B CA 1
ATOM 2429 C C . VAL B 1 111 ? 15.617 -20.438 -9.555 1 93.94 111 VAL B C 1
ATOM 2431 O O . VAL B 1 111 ? 14.961 -20.234 -10.578 1 93.94 111 VAL B O 1
ATOM 2434 N N . ALA B 1 112 ? 16.953 -20.438 -9.523 1 93.06 112 ALA B N 1
ATOM 2435 C CA . ALA B 1 112 ? 17.703 -20.281 -10.766 1 93.06 112 ALA B CA 1
ATOM 2436 C C . ALA B 1 112 ? 17.359 -21.391 -11.758 1 93.06 112 ALA B C 1
ATOM 2438 O O . ALA B 1 112 ? 17.172 -21.125 -12.953 1 93.06 112 ALA B O 1
ATOM 2439 N N . ALA B 1 113 ? 17.266 -22.547 -11.273 1 92.75 113 ALA B N 1
ATOM 2440 C CA . ALA B 1 113 ? 16.922 -23.688 -12.133 1 92.75 113 ALA B CA 1
ATOM 2441 C C . ALA B 1 113 ? 15.516 -23.516 -12.719 1 92.75 113 ALA B C 1
ATOM 2443 O O . ALA B 1 113 ? 15.281 -23.844 -13.883 1 92.75 113 ALA B O 1
ATOM 2444 N N . LEU B 1 114 ? 14.633 -23 -11.914 1 93.44 114 LEU B N 1
ATOM 2445 C CA . LEU B 1 114 ? 13.242 -22.797 -12.32 1 93.44 114 LEU B CA 1
ATOM 2446 C C . LEU B 1 114 ? 13.148 -21.734 -13.422 1 93.44 114 LEU B C 1
ATOM 2448 O O . LEU B 1 114 ? 12.266 -21.812 -14.273 1 93.44 114 LEU B O 1
ATOM 2452 N N . THR B 1 115 ? 14.031 -20.781 -13.375 1 94.56 115 THR B N 1
ATOM 2453 C CA . THR B 1 115 ? 13.906 -19.625 -14.266 1 94.56 115 THR B CA 1
ATOM 2454 C C . THR B 1 115 ? 14.742 -19.844 -15.531 1 94.56 115 THR B C 1
ATOM 2456 O O . THR B 1 115 ? 14.688 -19.031 -16.453 1 94.56 115 THR B O 1
ATOM 2459 N N . ARG B 1 116 ? 15.414 -20.938 -15.461 1 90.19 116 ARG B N 1
ATOM 2460 C CA . ARG B 1 116 ? 16.266 -21.234 -16.609 1 90.19 116 ARG B CA 1
ATOM 2461 C C . ARG B 1 116 ? 15.438 -21.781 -17.781 1 90.19 116 ARG B C 1
ATOM 2463 O O . ARG B 1 116 ? 14.5 -22.562 -17.562 1 90.19 116 ARG B O 1
ATOM 2470 N N . GLY B 1 117 ? 15.82 -21.438 -19.031 1 81.31 117 GLY B N 1
ATOM 2471 C CA . GLY B 1 117 ? 15.203 -22.016 -20.219 1 81.31 117 GLY B CA 1
ATOM 2472 C C . GLY B 1 117 ? 14.148 -21.109 -20.828 1 81.31 117 GLY B C 1
ATOM 2473 O O . GLY B 1 117 ? 13.883 -20.016 -20.328 1 81.31 117 GLY B O 1
ATOM 2474 N N . PRO B 1 118 ? 13.531 -21.578 -21.891 1 87.12 118 PRO B N 1
ATOM 2475 C CA . PRO B 1 118 ? 12.555 -20.781 -22.625 1 87.12 118 PRO B CA 1
ATOM 2476 C C . PRO B 1 118 ? 11.172 -20.797 -21.984 1 87.12 118 PRO B C 1
ATOM 2478 O O . PRO B 1 118 ? 10.891 -21.641 -21.125 1 87.12 118 PRO B O 1
ATOM 2481 N N . GLY B 1 119 ? 10.383 -19.781 -22.328 1 90.5 119 GLY B N 1
ATOM 2482 C CA . GLY B 1 119 ? 9.008 -19.703 -21.859 1 90.5 119 GLY B CA 1
ATOM 2483 C C . GLY B 1 119 ? 8.672 -18.359 -21.25 1 90.5 119 GLY B C 1
ATOM 2484 O O . GLY B 1 119 ? 9.523 -17.469 -21.156 1 90.5 119 GLY B O 1
ATOM 2485 N N . GLY B 1 120 ? 7.453 -18.266 -20.844 1 95.62 120 GLY B N 1
ATOM 2486 C CA . GLY B 1 120 ? 6.98 -17.031 -20.234 1 95.62 120 GLY B CA 1
ATOM 2487 C C . GLY B 1 120 ? 7.402 -16.875 -18.781 1 95.62 120 GLY B C 1
ATOM 2488 O O . GLY B 1 120 ? 7.902 -17.828 -18.172 1 95.62 120 GLY B O 1
ATOM 2489 N N . ASP B 1 121 ? 7.262 -15.711 -18.234 1 97.81 121 ASP B N 1
ATOM 2490 C CA . ASP B 1 121 ? 7.582 -15.398 -16.844 1 97.81 121 ASP B CA 1
ATOM 2491 C C . ASP B 1 121 ? 6.762 -16.266 -15.891 1 97.81 121 ASP B C 1
ATOM 2493 O O . ASP B 1 121 ? 5.801 -16.906 -16.312 1 97.81 121 ASP B O 1
ATOM 2497 N N . LEU B 1 122 ? 7.195 -16.312 -14.695 1 98.06 122 LEU B N 1
ATOM 2498 C CA . LEU B 1 122 ? 6.566 -17.156 -13.672 1 98.06 122 LEU B CA 1
ATOM 2499 C C . LEU B 1 122 ? 5.762 -16.297 -12.695 1 98.06 122 LEU B C 1
ATOM 2501 O O . LEU B 1 122 ? 6.27 -15.312 -12.164 1 98.06 122 LEU B O 1
ATOM 2505 N N . ALA B 1 123 ? 4.527 -16.672 -12.508 1 98.5 123 ALA B N 1
ATOM 2506 C CA . ALA B 1 123 ? 3.645 -15.961 -11.578 1 98.5 123 ALA B CA 1
ATOM 2507 C C . ALA B 1 123 ? 3.736 -16.547 -10.18 1 98.5 123 ALA B C 1
ATOM 2509 O O . ALA B 1 123 ? 3.344 -17.703 -9.953 1 98.5 123 ALA B O 1
ATOM 2510 N N . LEU B 1 124 ? 4.258 -15.781 -9.312 1 98.19 124 LEU B N 1
ATOM 2511 C CA . LEU B 1 124 ? 4.387 -16.156 -7.906 1 98.19 124 LEU B CA 1
ATOM 2512 C C . LEU B 1 124 ? 3.174 -15.695 -7.105 1 98.19 124 LEU B C 1
ATOM 2514 O O . LEU B 1 124 ? 2.744 -14.539 -7.23 1 98.19 124 LEU B O 1
ATOM 2518 N N . SER B 1 125 ? 2.615 -16.609 -6.391 1 95.12 125 SER B N 1
ATOM 2519 C CA . SER B 1 125 ? 1.497 -16.281 -5.512 1 95.12 125 SER B CA 1
ATOM 252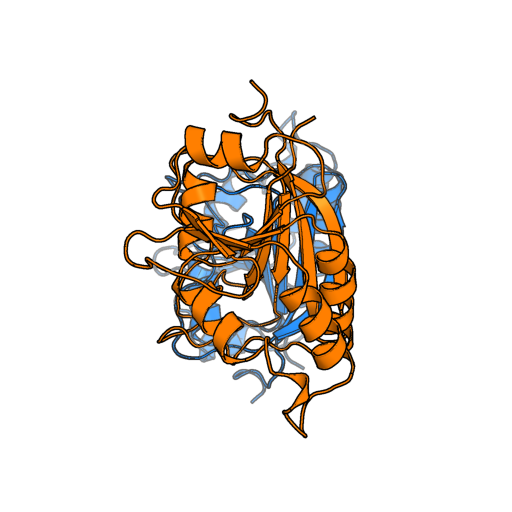0 C C . SER B 1 125 ? 1.638 -16.953 -4.156 1 95.12 125 SER B C 1
ATOM 2522 O O . SER B 1 125 ? 2.297 -17.984 -4.035 1 95.12 125 SER B O 1
ATOM 2524 N N . GLY B 1 126 ? 0.991 -16.391 -3.182 1 87.12 126 GLY B N 1
ATOM 2525 C CA . GLY B 1 126 ? 1.05 -16.891 -1.816 1 87.12 126 GLY B CA 1
ATOM 2526 C C . GLY B 1 126 ? 1.908 -16.031 -0.905 1 87.12 126 GLY B C 1
ATOM 2527 O O . GLY B 1 126 ? 3.008 -15.625 -1.284 1 87.12 126 GLY B O 1
ATOM 2528 N N . GLY B 1 127 ? 1.429 -15.781 0.378 1 79.88 127 GLY B N 1
ATOM 2529 C CA . GLY B 1 127 ? 2.049 -14.797 1.256 1 79.88 127 GLY B CA 1
ATOM 2530 C C . GLY B 1 127 ? 3.371 -15.266 1.833 1 79.88 127 GLY B C 1
ATOM 2531 O O . GLY B 1 127 ? 4.383 -14.562 1.729 1 79.88 127 GLY B O 1
ATOM 2532 N N . GLU B 1 128 ? 3.418 -16.609 2.355 1 83 128 GLU B N 1
ATOM 2533 C CA . GLU B 1 128 ? 4.641 -17.078 3 1 83 128 GLU B CA 1
ATOM 2534 C C . GLU B 1 128 ? 5.754 -17.297 1.979 1 83 128 GLU B C 1
ATOM 2536 O O . GLU B 1 128 ? 6.91 -16.953 2.229 1 83 128 GLU B O 1
ATOM 2541 N N . LEU B 1 129 ? 5.367 -17.938 0.896 1 92.31 129 LEU B N 1
ATOM 2542 C CA . LEU B 1 129 ? 6.371 -18.141 -0.143 1 92.31 129 LEU B CA 1
ATOM 2543 C C . LEU B 1 129 ? 6.895 -16.812 -0.676 1 92.31 129 LEU B C 1
ATOM 2545 O O . LEU B 1 129 ? 8.102 -16.641 -0.842 1 92.31 129 LEU B O 1
ATOM 2549 N N . ALA B 1 130 ? 5.977 -15.883 -0.939 1 91.94 130 ALA B N 1
ATOM 2550 C CA . ALA B 1 130 ? 6.375 -14.555 -1.415 1 91.94 130 ALA B CA 1
ATOM 2551 C C . ALA B 1 130 ? 7.367 -13.906 -0.455 1 91.94 130 ALA B C 1
ATOM 2553 O O . ALA B 1 130 ? 8.344 -13.297 -0.886 1 91.94 130 ALA B O 1
ATOM 2554 N N . ALA B 1 131 ? 7.113 -14.055 0.795 1 86.69 131 ALA B N 1
ATOM 2555 C CA . ALA B 1 131 ? 8.008 -13.5 1.808 1 86.69 131 ALA B CA 1
ATOM 2556 C C . ALA B 1 131 ? 9.406 -14.094 1.687 1 86.69 131 ALA B C 1
ATOM 2558 O O . ALA B 1 131 ? 10.406 -13.375 1.819 1 86.69 131 ALA B O 1
ATOM 2559 N N . SER B 1 132 ? 9.469 -15.383 1.484 1 89.5 132 SER B N 1
ATOM 2560 C CA . SER B 1 132 ? 10.75 -16.047 1.325 1 89.5 132 SER B CA 1
ATOM 2561 C C . SER B 1 132 ? 11.5 -15.531 0.099 1 89.5 132 SER B C 1
ATOM 2563 O O . SER B 1 132 ? 12.703 -15.281 0.16 1 89.5 132 SER B O 1
ATOM 2565 N N . PHE B 1 133 ? 10.75 -15.422 -1 1 93.44 133 PHE B N 1
ATOM 2566 C CA . PHE B 1 133 ? 11.359 -14.898 -2.217 1 93.44 133 PHE B CA 1
ATOM 2567 C C . PHE B 1 133 ? 11.836 -13.461 -2.008 1 93.44 133 PHE B C 1
ATOM 2569 O O . PHE B 1 133 ? 12.93 -13.094 -2.461 1 93.44 133 PHE B O 1
ATOM 2576 N N . LEU B 1 134 ? 11.086 -12.68 -1.344 1 89.12 134 LEU B N 1
ATOM 2577 C CA . LEU B 1 134 ? 11.422 -11.289 -1.085 1 89.12 134 LEU B CA 1
ATOM 2578 C C . LEU B 1 134 ? 12.664 -11.188 -0.201 1 89.12 134 LEU B C 1
ATOM 2580 O O . LEU B 1 134 ? 13.555 -10.375 -0.468 1 89.12 134 LEU B O 1
ATOM 2584 N N . ALA B 1 135 ? 12.711 -12.008 0.805 1 86.5 135 ALA B N 1
ATOM 2585 C CA . ALA B 1 135 ? 13.836 -11.992 1.74 1 86.5 135 ALA B CA 1
ATOM 2586 C C . ALA B 1 135 ? 15.148 -12.32 1.031 1 86.5 135 ALA B C 1
ATOM 2588 O O . ALA B 1 135 ? 16.219 -11.891 1.465 1 86.5 135 ALA B O 1
ATOM 2589 N N . GLN B 1 136 ? 15.039 -13.016 -0.003 1 89.56 136 GLN B N 1
ATOM 2590 C CA . GLN B 1 136 ? 16.234 -13.453 -0.726 1 89.56 136 GLN B CA 1
ATOM 2591 C C . GLN B 1 136 ? 16.438 -12.625 -1.988 1 89.56 136 GLN B C 1
ATOM 2593 O O . GLN B 1 136 ? 17.281 -12.961 -2.826 1 89.56 136 GLN B O 1
ATOM 2598 N N . ASP B 1 137 ? 15.586 -11.617 -2.139 1 90.5 137 ASP B N 1
ATOM 2599 C CA . ASP B 1 137 ? 15.68 -10.695 -3.266 1 90.5 137 ASP B CA 1
ATOM 2600 C C . ASP B 1 137 ? 15.555 -11.438 -4.594 1 90.5 137 ASP B C 1
ATOM 2602 O O . ASP B 1 137 ? 16.344 -11.219 -5.512 1 90.5 137 ASP B O 1
ATOM 2606 N N . LEU B 1 138 ? 14.531 -12.289 -4.719 1 93.81 138 LEU B N 1
ATOM 2607 C CA . LEU B 1 138 ? 14.406 -13.164 -5.875 1 93.81 138 LEU B CA 1
ATOM 2608 C C . LEU B 1 138 ? 13.242 -12.734 -6.766 1 93.81 138 LEU B C 1
ATOM 2610 O O . LEU B 1 138 ? 12.984 -13.359 -7.801 1 93.81 138 LEU B O 1
ATOM 2614 N N . ILE B 1 139 ? 12.562 -11.664 -6.41 1 95.62 139 ILE B N 1
ATOM 2615 C CA . ILE B 1 139 ? 11.406 -11.211 -7.176 1 95.62 139 ILE B CA 1
ATOM 2616 C C . ILE B 1 139 ? 11.828 -10.109 -8.148 1 95.62 139 ILE B C 1
ATOM 2618 O O . ILE B 1 139 ? 12.492 -9.148 -7.758 1 95.62 139 ILE B O 1
ATOM 2622 N N . ASP B 1 140 ? 11.391 -10.266 -9.414 1 96.69 140 ASP B N 1
ATOM 2623 C CA . ASP B 1 140 ? 11.766 -9.312 -10.453 1 96.69 140 ASP B CA 1
ATOM 2624 C C . ASP B 1 140 ? 10.719 -8.211 -10.602 1 96.69 140 ASP B C 1
ATOM 2626 O O . ASP B 1 140 ? 11.047 -7.066 -10.922 1 96.69 140 ASP B O 1
ATOM 2630 N N . GLU B 1 141 ? 9.484 -8.586 -10.477 1 97.81 141 GLU B N 1
ATOM 2631 C CA . GLU B 1 141 ? 8.359 -7.664 -10.633 1 97.81 141 GLU B CA 1
ATOM 2632 C C . GLU B 1 141 ? 7.289 -7.918 -9.578 1 97.81 141 GLU B C 1
ATOM 2634 O O . GLU B 1 141 ? 7.102 -9.055 -9.133 1 97.81 141 GLU B O 1
ATOM 2639 N N . ILE B 1 142 ? 6.672 -6.836 -9.195 1 97.94 142 ILE B N 1
ATOM 2640 C CA . ILE B 1 142 ? 5.578 -6.895 -8.234 1 97.94 142 ILE B CA 1
ATOM 2641 C C . ILE B 1 142 ? 4.328 -6.254 -8.836 1 97.94 142 ILE B C 1
ATOM 2643 O O . ILE B 1 142 ? 4.352 -5.094 -9.25 1 97.94 142 ILE B O 1
ATOM 2647 N N . ARG B 1 143 ? 3.303 -6.984 -8.93 1 98.38 143 ARG B N 1
ATOM 2648 C CA . ARG B 1 143 ? 1.964 -6.5 -9.258 1 98.38 143 ARG B CA 1
ATOM 2649 C C . ARG B 1 143 ? 1.046 -6.578 -8.039 1 98.38 143 ARG B C 1
ATOM 2651 O O . ARG B 1 143 ? 0.525 -7.648 -7.719 1 98.38 143 ARG B O 1
ATOM 2658 N N . LEU B 1 144 ? 0.84 -5.469 -7.438 1 97.75 144 LEU B N 1
ATOM 2659 C CA . LEU B 1 144 ? 0.041 -5.379 -6.219 1 97.75 144 LEU B CA 1
ATOM 2660 C C . LEU B 1 144 ? -1.349 -4.828 -6.52 1 97.75 144 LEU B C 1
ATOM 2662 O O . LEU B 1 144 ? -1.48 -3.752 -7.109 1 97.75 144 LEU B O 1
ATOM 2666 N N . TYR B 1 145 ? -2.281 -5.578 -6.207 1 98.25 145 TYR B N 1
ATOM 2667 C CA . TYR B 1 145 ? -3.672 -5.141 -6.305 1 98.25 145 TYR B CA 1
ATOM 2668 C C . TYR B 1 145 ? -4.191 -4.66 -4.957 1 98.25 145 TYR B C 1
ATOM 2670 O O . TYR B 1 145 ? -4.57 -5.469 -4.105 1 98.25 145 TYR B O 1
ATOM 2678 N N . VAL B 1 146 ? -4.234 -3.355 -4.773 1 98.44 146 VAL B N 1
ATOM 2679 C CA . VAL B 1 146 ? -4.559 -2.744 -3.488 1 98.44 146 VAL B CA 1
ATOM 2680 C C . VAL B 1 146 ? -6.07 -2.543 -3.379 1 98.44 146 VAL B C 1
ATOM 2682 O O . VAL B 1 146 ? -6.652 -1.764 -4.133 1 98.44 146 VAL B O 1
ATOM 2685 N N . ALA B 1 147 ? -6.672 -3.26 -2.477 1 98.25 147 ALA B N 1
ATOM 2686 C CA . ALA B 1 147 ? -8.102 -3.141 -2.219 1 98.25 147 ALA B CA 1
ATOM 2687 C C . ALA B 1 147 ? -8.406 -1.897 -1.387 1 98.25 147 ALA B C 1
ATOM 2689 O O . ALA B 1 147 ? -7.598 -1.484 -0.556 1 98.25 147 ALA B O 1
ATOM 2690 N N . PRO B 1 148 ? -9.562 -1.313 -1.581 1 97.56 148 PRO B N 1
ATOM 2691 C CA . PRO B 1 148 ? -9.953 -0.125 -0.819 1 97.56 148 PRO B CA 1
ATOM 2692 C C . PRO B 1 148 ? -10.523 -0.467 0.556 1 97.56 148 PRO B C 1
ATOM 2694 O O . PRO B 1 148 ? -11.688 -0.167 0.838 1 97.56 148 PRO B O 1
ATOM 2697 N N . VAL B 1 149 ? -9.641 -1.014 1.412 1 96.75 149 VAL B N 1
ATOM 2698 C CA . VAL B 1 149 ? -10.055 -1.42 2.75 1 96.75 149 VAL B CA 1
ATOM 2699 C C . VAL B 1 149 ? -8.852 -1.415 3.689 1 96.75 149 VAL B C 1
ATOM 2701 O O . VAL B 1 149 ? -7.738 -1.756 3.283 1 96.75 149 VAL B O 1
ATOM 2704 N N . ILE B 1 150 ? -9.062 -0.966 4.855 1 95.62 150 ILE B N 1
ATOM 2705 C CA . ILE B 1 150 ? -8.148 -1.237 5.965 1 95.62 150 ILE B CA 1
ATOM 2706 C C . ILE B 1 150 ? -8.648 -2.445 6.758 1 95.62 150 ILE B C 1
ATOM 2708 O O . ILE B 1 150 ? -9.727 -2.4 7.355 1 95.62 150 ILE B O 1
ATOM 2712 N N . LEU B 1 151 ? -7.875 -3.5 6.809 1 95.38 151 LEU B N 1
ATOM 2713 C CA . LEU B 1 151 ? -8.328 -4.723 7.457 1 95.38 151 LEU B CA 1
ATOM 2714 C C . LEU B 1 151 ? -8.094 -4.664 8.961 1 95.38 151 LEU B C 1
ATOM 2716 O O . LEU B 1 151 ? -8.93 -5.121 9.742 1 95.38 151 LEU B O 1
ATOM 2720 N N . GLY B 1 152 ? -6.945 -4.195 9.328 1 94.19 152 GLY B N 1
ATOM 2721 C CA . GLY B 1 152 ? -6.605 -4.039 10.734 1 94.19 152 GLY B CA 1
ATOM 2722 C C . GLY B 1 152 ? -5.836 -5.219 11.297 1 94.19 152 GLY B C 1
ATOM 2723 O O . GLY B 1 152 ? -5.027 -5.059 12.211 1 94.19 152 GLY B O 1
ATOM 2724 N N . ARG B 1 153 ? -6.109 -6.391 10.812 1 94.88 153 ARG B N 1
ATOM 2725 C CA . ARG B 1 153 ? -5.453 -7.602 11.297 1 94.88 153 ARG B CA 1
ATOM 2726 C C . ARG B 1 153 ? -5.332 -8.641 10.188 1 94.88 153 ARG B C 1
ATOM 2728 O O . ARG B 1 153 ? -6.066 -8.594 9.203 1 94.88 153 ARG B O 1
ATOM 2735 N N . GLY B 1 154 ? -4.395 -9.594 10.461 1 94.81 154 GLY B N 1
ATOM 2736 C CA . GLY B 1 154 ? -4.156 -10.641 9.477 1 94.81 154 GLY B CA 1
ATOM 2737 C C . GLY B 1 154 ? -2.686 -10.969 9.289 1 94.81 154 GLY B C 1
ATOM 2738 O O . GLY B 1 154 ? -1.921 -10.969 10.258 1 94.81 154 GLY B O 1
ATOM 2739 N N . THR B 1 155 ? -2.367 -11.328 8.031 1 93.25 155 THR B N 1
ATOM 2740 C CA . THR B 1 155 ? -0.985 -11.633 7.688 1 93.25 155 THR B CA 1
ATOM 2741 C C . THR B 1 155 ? -0.427 -10.602 6.715 1 93.25 155 THR B C 1
ATOM 2743 O O . THR B 1 155 ? -0.955 -10.43 5.613 1 93.25 155 THR B O 1
ATOM 2746 N N . LEU B 1 156 ? 0.625 -9.914 7.129 1 93.62 156 LEU B N 1
ATOM 2747 C CA . LEU B 1 156 ? 1.26 -8.922 6.27 1 93.62 156 LEU B CA 1
ATOM 2748 C C . LEU B 1 156 ? 1.955 -9.594 5.09 1 93.62 156 LEU B C 1
ATOM 2750 O O . LEU B 1 156 ? 2.57 -10.648 5.242 1 93.62 156 LEU B O 1
ATOM 2754 N N . LEU B 1 157 ? 1.87 -8.961 3.938 1 94.06 157 LEU B N 1
ATOM 2755 C CA . LEU B 1 157 ? 2.531 -9.492 2.75 1 94.06 157 LEU B CA 1
ATOM 2756 C C . LEU B 1 157 ? 4.047 -9.352 2.861 1 94.06 157 LEU B C 1
ATOM 2758 O O . LEU B 1 157 ? 4.785 -10.297 2.564 1 94.06 157 LEU B O 1
ATOM 2762 N N . PHE B 1 158 ? 4.477 -8.133 3.229 1 94 158 PHE B N 1
ATOM 2763 C CA . PHE B 1 158 ? 5.902 -7.84 3.336 1 94 158 PHE B CA 1
ATOM 2764 C C . PHE B 1 158 ? 6.395 -8.062 4.762 1 94 158 PHE B C 1
ATOM 2766 O O . PHE B 1 158 ? 5.848 -7.488 5.707 1 94 158 PHE B O 1
ATOM 2773 N N . ARG B 1 159 ? 7.391 -8.828 4.852 1 89.19 159 ARG B N 1
ATOM 2774 C CA . ARG B 1 159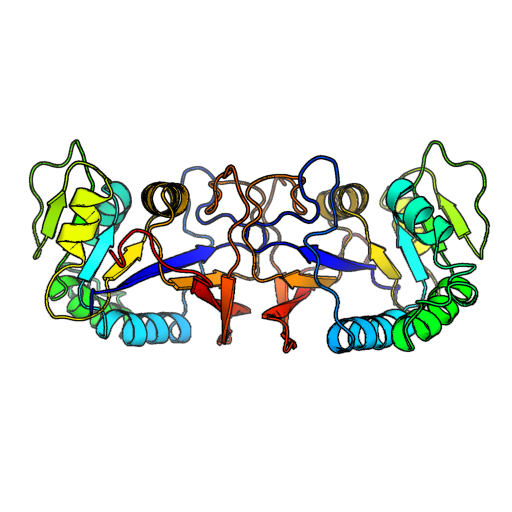 ? 8.039 -9.078 6.137 1 89.19 159 ARG B CA 1
ATOM 2775 C C . ARG B 1 159 ? 9.281 -8.211 6.301 1 89.19 159 ARG B C 1
ATOM 2777 O O . ARG B 1 159 ? 9.797 -7.664 5.324 1 89.19 159 ARG B O 1
ATOM 2784 N N . PRO B 1 160 ? 9.617 -8.109 7.535 1 87.5 160 PRO B N 1
ATOM 2785 C CA . PRO B 1 160 ? 10.789 -7.262 7.766 1 87.5 160 PRO B CA 1
ATOM 2786 C C . PRO B 1 160 ? 12.023 -7.746 7.012 1 87.5 160 PRO B C 1
ATOM 2788 O O . PRO B 1 160 ? 12.258 -8.953 6.906 1 87.5 160 PRO B O 1
ATOM 2791 N N . THR B 1 161 ? 12.68 -6.828 6.434 1 83.62 161 THR B N 1
ATOM 2792 C CA . THR B 1 161 ? 13.961 -7.078 5.785 1 83.62 161 THR B CA 1
ATOM 2793 C C . THR B 1 161 ? 15.062 -6.215 6.398 1 83.62 161 THR B C 1
ATOM 2795 O O . THR B 1 161 ? 14.773 -5.25 7.105 1 83.62 161 THR B O 1
ATOM 2798 N N . GLU B 1 162 ? 16.25 -6.562 6.098 1 83 162 GLU B N 1
ATOM 2799 C CA . GLU B 1 162 ? 17.391 -5.871 6.703 1 83 162 GLU B CA 1
ATOM 2800 C C . GLU B 1 162 ? 17.688 -4.562 5.98 1 83 162 GLU B C 1
ATOM 2802 O O . GLU B 1 162 ? 18.109 -3.584 6.605 1 83 162 GLU B O 1
ATOM 2807 N N . GLN B 1 163 ? 17.484 -4.621 4.688 1 85.75 163 GLN B N 1
ATOM 2808 C CA . GLN B 1 163 ? 17.781 -3.438 3.889 1 85.75 163 GLN B CA 1
ATOM 2809 C C . GLN B 1 163 ? 16.594 -3.041 3.018 1 85.75 163 GLN B C 1
ATOM 2811 O O . GLN B 1 163 ? 15.844 -3.902 2.555 1 85.75 163 GLN B O 1
ATOM 2816 N N . PRO B 1 164 ? 16.578 -1.744 2.799 1 91.06 164 PRO B N 1
ATOM 2817 C CA . PRO B 1 164 ? 15.539 -1.299 1.87 1 91.06 164 PRO B CA 1
ATOM 2818 C C . PRO B 1 164 ? 15.75 -1.825 0.452 1 91.06 164 PRO B C 1
ATOM 2820 O O . PRO B 1 164 ? 16.891 -2.045 0.033 1 91.06 164 PRO B O 1
ATOM 2823 N N . VAL B 1 165 ? 14.656 -2.031 -0.223 1 91.56 165 VAL B N 1
ATOM 2824 C CA . VAL B 1 165 ? 14.664 -2.506 -1.604 1 91.56 165 VAL B CA 1
ATOM 2825 C C . VAL B 1 165 ? 14.031 -1.451 -2.514 1 91.56 165 VAL B C 1
ATOM 2827 O O . VAL B 1 165 ? 12.82 -1.262 -2.506 1 91.56 165 VAL B O 1
ATOM 2830 N N . PRO B 1 166 ? 14.875 -0.772 -3.299 1 94.06 166 PRO B N 1
ATOM 2831 C CA . PRO B 1 166 ? 14.312 0.196 -4.242 1 94.06 166 PRO B CA 1
ATOM 2832 C C . PRO B 1 166 ? 13.547 -0.469 -5.383 1 94.06 166 PRO B C 1
ATOM 2834 O O . PRO B 1 166 ? 13.938 -1.536 -5.859 1 94.06 166 PRO B O 1
ATOM 2837 N N . LEU B 1 167 ? 12.5 0.18 -5.777 1 97.06 167 LEU B N 1
ATOM 2838 C CA . LEU B 1 167 ? 11.656 -0.293 -6.863 1 97.06 167 LEU B CA 1
ATOM 2839 C C . LEU B 1 167 ? 11.453 0.797 -7.91 1 97.06 167 LEU B C 1
ATOM 2841 O O . LEU B 1 167 ? 11.711 1.973 -7.648 1 97.06 167 LEU B O 1
ATOM 2845 N N . THR B 1 168 ? 11.109 0.379 -9.102 1 97.56 168 THR B N 1
ATOM 2846 C CA . THR B 1 168 ? 10.703 1.292 -10.164 1 97.56 168 THR B CA 1
ATOM 2847 C C . THR B 1 168 ? 9.234 1.078 -10.523 1 97.56 168 THR B C 1
ATOM 2849 O O . THR B 1 168 ? 8.828 -0.036 -10.859 1 97.56 168 THR B O 1
ATOM 2852 N N . LEU B 1 169 ? 8.438 2.135 -10.422 1 98.06 169 LEU B N 1
ATOM 2853 C CA . LEU B 1 169 ? 7.043 2.051 -10.836 1 98.06 169 LEU B CA 1
ATOM 2854 C C . LEU B 1 169 ? 6.93 1.922 -12.352 1 98.06 169 LEU B C 1
ATOM 2856 O O . LEU B 1 169 ? 7.422 2.779 -13.086 1 98.06 169 LEU B O 1
ATOM 2860 N N . THR B 1 170 ? 6.281 0.885 -12.789 1 97.81 170 THR B N 1
ATOM 2861 C CA . THR B 1 170 ? 6.203 0.666 -14.227 1 97.81 170 THR B CA 1
ATOM 2862 C C . THR B 1 170 ? 4.785 0.901 -14.734 1 97.81 170 THR B C 1
ATOM 2864 O O . THR B 1 170 ? 4.566 1.054 -15.938 1 97.81 170 THR B O 1
ATOM 2867 N N . GLY B 1 171 ? 3.801 0.916 -13.805 1 97.19 171 GLY B N 1
ATOM 2868 C CA . GLY B 1 171 ? 2.43 1.153 -14.227 1 97.19 171 GLY B CA 1
ATOM 2869 C C . GLY B 1 171 ? 1.443 1.16 -13.07 1 97.19 171 GLY B C 1
ATOM 2870 O O . GLY B 1 171 ? 1.742 0.656 -11.992 1 97.19 171 GLY B O 1
ATOM 2871 N N . THR B 1 172 ? 0.314 1.795 -13.32 1 97.75 172 THR B N 1
ATOM 2872 C CA . THR B 1 172 ? -0.836 1.762 -12.422 1 97.75 172 THR B CA 1
ATOM 2873 C C . THR B 1 172 ? -2.129 1.561 -13.211 1 97.75 172 THR B C 1
ATOM 2875 O O . THR B 1 172 ? -2.188 1.858 -14.406 1 97.75 172 THR B O 1
ATOM 2878 N N . HIS B 1 173 ? -3.012 1.017 -12.562 1 97.81 173 HIS B N 1
ATOM 2879 C CA . HIS B 1 173 ? -4.336 0.852 -13.156 1 97.81 173 HIS B CA 1
ATOM 2880 C C . HIS B 1 173 ? -5.426 0.872 -12.086 1 97.81 173 HIS B C 1
ATOM 2882 O O . HIS B 1 173 ? -5.281 0.247 -11.039 1 97.81 173 HIS B O 1
ATOM 2888 N N . ARG B 1 174 ? -6.473 1.64 -12.367 1 97.19 174 ARG B N 1
ATOM 2889 C CA . ARG B 1 174 ? -7.625 1.695 -11.469 1 97.19 174 ARG B CA 1
ATOM 2890 C C . ARG B 1 174 ? -8.781 0.863 -12.016 1 97.19 174 ARG B C 1
ATOM 2892 O O . ARG B 1 174 ? -9.117 0.956 -13.195 1 97.19 174 ARG B O 1
ATOM 2899 N N . PHE B 1 175 ? -9.344 0.063 -11.18 1 97.88 175 PHE B N 1
ATOM 2900 C CA . PHE B 1 175 ? -10.523 -0.717 -11.547 1 97.88 175 PHE B CA 1
ATOM 2901 C C . PHE B 1 175 ? -11.789 -0.065 -11.008 1 97.88 175 PHE B C 1
ATOM 2903 O O . PHE B 1 175 ? -11.734 0.726 -10.07 1 97.88 175 PHE B O 1
ATOM 2910 N N . THR B 1 176 ? -12.922 -0.453 -11.547 1 96.56 176 THR B N 1
ATOM 2911 C CA . THR B 1 176 ? -14.195 0.178 -11.211 1 96.56 176 THR B CA 1
ATOM 2912 C C . THR B 1 176 ? -14.602 -0.152 -9.781 1 96.56 176 THR B C 1
ATOM 2914 O O . THR B 1 176 ? -15.281 0.642 -9.125 1 96.56 176 THR B O 1
ATOM 2917 N N . ASN B 1 177 ? -14.164 -1.23 -9.273 1 96.19 177 ASN B N 1
ATOM 2918 C CA . ASN B 1 177 ? -14.562 -1.648 -7.93 1 96.19 177 ASN B CA 1
ATOM 2919 C C . ASN B 1 177 ? -13.68 -1.017 -6.859 1 96.19 177 ASN B C 1
ATOM 2921 O O . ASN B 1 177 ? -13.781 -1.361 -5.68 1 96.19 177 ASN B O 1
ATOM 2925 N N . GLY B 1 178 ? -12.734 -0.228 -7.238 1 96.94 178 GLY B N 1
ATOM 2926 C CA . GLY B 1 178 ? -11.93 0.52 -6.285 1 96.94 178 GLY B CA 1
ATOM 2927 C C . GLY B 1 178 ? -10.547 -0.075 -6.07 1 96.94 178 GLY B C 1
ATOM 2928 O O . GLY B 1 178 ? -9.719 0.51 -5.375 1 96.94 178 GLY B O 1
ATOM 2929 N N . VAL 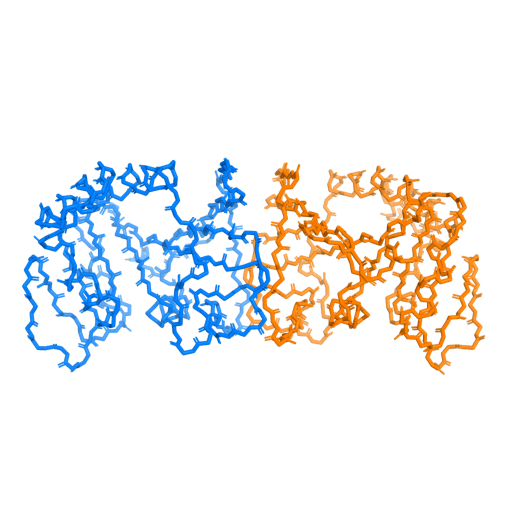B 1 179 ? -10.25 -1.202 -6.637 1 98.31 179 VAL B N 1
ATOM 2930 C CA . VAL B 1 179 ? -8.922 -1.815 -6.551 1 98.31 179 VAL B CA 1
ATOM 2931 C C . VAL B 1 179 ? -7.945 -1.058 -7.445 1 98.31 179 VAL B C 1
ATOM 2933 O O . VAL B 1 179 ? -8.297 -0.645 -8.555 1 98.31 179 VAL B O 1
ATOM 2936 N N . THR B 1 180 ? -6.758 -0.882 -6.988 1 98.5 180 THR B N 1
ATOM 2937 C CA . THR B 1 180 ? -5.699 -0.233 -7.754 1 98.5 180 THR B CA 1
ATOM 2938 C C . THR B 1 180 ? -4.516 -1.178 -7.953 1 98.5 180 THR B C 1
ATOM 2940 O O . THR B 1 180 ? -4.02 -1.771 -6.992 1 98.5 180 THR B O 1
ATOM 2943 N N . LEU B 1 181 ? -4.109 -1.305 -9.164 1 98.56 181 LEU B N 1
ATOM 2944 C CA . LEU B 1 181 ? -2.891 -2.041 -9.477 1 98.56 181 LEU B CA 1
ATOM 2945 C C . LEU B 1 181 ? -1.672 -1.126 -9.406 1 98.56 181 LEU B C 1
ATOM 2947 O O . LEU B 1 181 ? -1.645 -0.071 -10.047 1 98.56 181 LEU B O 1
ATOM 2951 N N . LEU B 1 182 ? -0.75 -1.479 -8.602 1 98.69 182 LEU B N 1
ATOM 2952 C CA . LEU B 1 182 ? 0.594 -0.91 -8.609 1 98.69 182 LEU B CA 1
ATOM 2953 C C . LEU B 1 182 ? 1.603 -1.91 -9.164 1 98.69 182 LEU B C 1
ATOM 2955 O O . LEU B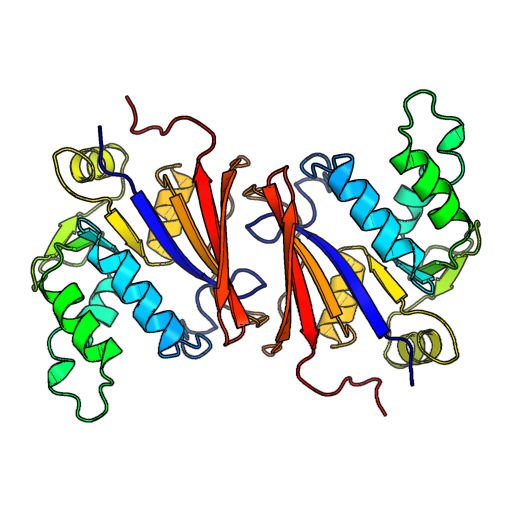 1 182 ? 1.796 -2.984 -8.594 1 98.69 182 LEU B O 1
ATOM 2959 N N . HIS B 1 183 ? 2.189 -1.553 -10.273 1 98.5 183 HIS B N 1
ATOM 2960 C CA . HIS B 1 183 ? 3.154 -2.412 -10.953 1 98.5 183 HIS B CA 1
ATOM 2961 C C . HIS B 1 183 ? 4.574 -1.888 -10.781 1 98.5 183 HIS B C 1
ATOM 2963 O O . HIS B 1 183 ? 4.887 -0.776 -11.211 1 98.5 183 HIS B O 1
ATOM 2969 N N . TYR B 1 184 ? 5.414 -2.758 -10.156 1 98.44 184 TYR B N 1
ATOM 2970 C CA . TYR B 1 184 ? 6.793 -2.354 -9.883 1 98.44 184 TYR B CA 1
ATOM 2971 C C . TYR B 1 184 ? 7.777 -3.34 -10.492 1 98.44 184 TYR B C 1
ATOM 2973 O O . TYR B 1 184 ? 7.492 -4.535 -10.594 1 98.44 184 TYR B O 1
ATOM 2981 N N . ALA B 1 185 ? 8.922 -2.801 -10.859 1 98 185 ALA B N 1
ATOM 2982 C CA . ALA B 1 185 ? 10.078 -3.609 -11.227 1 98 185 ALA B CA 1
ATOM 2983 C C . ALA B 1 185 ? 11.242 -3.367 -10.273 1 98 185 ALA B C 1
ATOM 2985 O O . ALA B 1 185 ? 11.391 -2.27 -9.734 1 98 185 ALA B O 1
ATOM 2986 N N . ARG B 1 186 ? 11.992 -4.41 -10.133 1 95.25 186 ARG B N 1
ATOM 2987 C CA . ARG B 1 186 ? 13.234 -4.238 -9.383 1 95.25 186 ARG B CA 1
ATOM 2988 C C . ARG B 1 186 ? 14.125 -3.188 -10.039 1 95.25 186 ARG B C 1
ATOM 2990 O O . ARG B 1 186 ? 14.234 -3.133 -11.266 1 95.25 186 ARG B O 1
ATOM 2997 N N . SER B 1 187 ? 14.766 -2.277 -9.297 1 92.06 187 SER B N 1
ATOM 2998 C CA . SER B 1 187 ? 15.609 -1.223 -9.852 1 92.06 187 SER B CA 1
ATOM 2999 C C . SER B 1 187 ? 17.016 -1.729 -10.125 1 92.06 187 SER B C 1
ATOM 3001 O O . SER B 1 187 ? 17.688 -1.246 -11.031 1 92.06 187 SER B O 1
ATOM 3003 N N . GLY B 1 188 ? 17.547 -2.717 -9.453 1 86.81 188 GLY B N 1
ATOM 3004 C CA . GLY B 1 188 ? 18.906 -3.211 -9.602 1 86.81 188 GLY B CA 1
ATOM 3005 C C . GLY B 1 188 ? 18.984 -4.641 -10.102 1 86.81 188 GLY B C 1
ATOM 3006 O O . GLY B 1 188 ? 17.969 -5.203 -10.523 1 86.81 188 GLY B O 1
ATOM 3007 N N . PRO B 1 189 ? 20.188 -5.043 -10.273 1 88.38 189 PRO B N 1
ATOM 3008 C CA . PRO B 1 189 ? 20.344 -6.406 -10.789 1 88.38 189 PRO B CA 1
ATOM 3009 C C . PRO B 1 189 ? 19.766 -7.461 -9.852 1 88.38 189 PRO B C 1
ATOM 3011 O O . PRO B 1 189 ? 19.672 -7.227 -8.641 1 88.38 189 PRO B O 1
ATOM 3014 N N . SER B 1 190 ? 19.312 -8.492 -10.438 1 88.56 190 SER B N 1
ATOM 3015 C CA . SER B 1 190 ? 18.859 -9.656 -9.688 1 88.56 190 SER B CA 1
ATOM 3016 C C . SER B 1 190 ? 20.016 -10.57 -9.312 1 88.56 190 SER B C 1
ATOM 3018 O O . SER B 1 190 ? 20.953 -10.742 -10.102 1 88.56 190 SER B O 1
ATOM 3020 N N . PRO B 1 191 ? 19.922 -11.148 -8.164 1 86.75 191 PRO B N 1
ATOM 3021 C CA . PRO B 1 191 ? 20.953 -12.148 -7.84 1 86.75 191 PRO B CA 1
ATOM 3022 C C . PRO B 1 191 ? 20.953 -13.328 -8.805 1 86.75 191 PRO B C 1
ATOM 3024 O O . PRO B 1 191 ? 21.906 -14.109 -8.844 1 86.75 191 PRO B O 1
ATOM 3027 N N . LEU B 1 192 ? 19.938 -13.422 -9.578 1 87.69 192 LEU B N 1
ATOM 3028 C CA . LEU B 1 192 ? 19.812 -14.539 -10.492 1 87.69 192 LEU B CA 1
ATOM 3029 C C . LEU B 1 192 ? 20.391 -14.203 -11.859 1 87.69 192 LEU B C 1
ATOM 3031 O O . LEU B 1 192 ? 20.438 -15.055 -12.75 1 87.69 192 LEU B O 1
ATOM 3035 N N . ASP B 1 193 ? 20.703 -12.898 -12.133 1 83.12 193 ASP B N 1
ATOM 3036 C CA . ASP B 1 193 ? 21.234 -12.484 -13.43 1 83.12 193 ASP B CA 1
ATOM 3037 C C . ASP B 1 193 ? 22.656 -13.023 -13.641 1 83.12 193 ASP B C 1
ATOM 3039 O O . ASP B 1 193 ? 23.156 -13.016 -14.766 1 83.12 193 ASP B O 1
ATOM 3043 N N . GLY B 1 194 ? 23.375 -13.625 -12.672 1 65 194 GLY B N 1
ATOM 3044 C CA . GLY B 1 194 ? 24.703 -14.172 -12.922 1 65 194 GLY B CA 1
ATOM 3045 C C . GLY B 1 194 ? 24.672 -15.516 -13.609 1 65 194 GLY B C 1
ATOM 3046 O O . GLY B 1 194 ? 23.641 -16.188 -13.633 1 65 194 GLY B O 1
#

Foldseek 3Di:
DWAAEEEDAEAEPVFARAFPPRHNPVDDQDPVNLVVCLVVLLQAQAEEEEDVVVVVCVVALCVVVVDPPQDPSSVSVSVSQLVHAYEYADQPDDDDDRNYDYDDDDDLVVLLVVRDDDGHHYYYYDQVVLQVCVQQQRHFKYKYWYAHDDRPHHHGSYDDHDDDFDWAFDDWDADPNGIIITMIGGPDDGPSPD/DWAAEEEDAEAEPVFARAFPPRHNPVDDQDPVNLVVCLVVLLQAQAEEEEDVVVVVCVVALCVVVVDPPQDPSSVSVSVSQLVHAYEYADCPDDDDDRNYDYDDDDDLVVLLVVRDDDGHHYYYYDQVVLQVCVQQQRHFKYKYWYAHDDRPHHHGSYDDHDDDFDWAFDDWDADPNGIMITMIGGPDDGPSPD

Nearest PDB structures (foldseek):
  8jsv-assembly5_J  TM=8.077E-01  e=1.569E-15  Leptospira interrogans serovar Pomona
  2gd9-assembly1_B  TM=8.662E-01  e=2.130E-14  Bacillus subtilis
  3ky8-assembly1_B  TM=8.271E-01  e=4.775E-14  Shewanella loihica PV-4
  1d1g-assembly1_B  TM=8.458E-01  e=6.060E-12  Thermotoga maritima
  3kjr-assembly1_B  TM=6.064E-01  e=7.653E-09  Babesia bovis T2Bo

pLDDT: mean 94.41, std 4.62, range [64.88, 98.69]

Organism: Streptomyces rubellomurinus (strain ATCC 31215) (NCBI:txid359131)

Radius of gyration: 23.18 Å; Cα contacts (8 Å, |Δi|>4): 781; chains: 2; bounding box: 49×68×50 Å

Sequence (388 aa):
MRRRIVLFSNVSLDGYFEGPDHDLGWQHVDDELHLHFNRELARMGGFVSGRRTHELMAAYWPTADRDPAATAPMLEFADIWRAMPKTVFSRTLHHADWNTTVVREVTPRTVAALTRGPGGDLALSGGELAASFLAQDLIDEIRLYVAPVILGRGTLLFRPTEQPVPLTLTGTHRFTNGVTLLHYARSGPSPLDGMRRRIVLFSNVSLDGYFEGPDHDLGWQHVDDELHLHFNRELARMGGFVSGRRTHELMAAYWPTADRDPAATAPMLEFADIWRAMPKTVFSRTLHHADWNTTVVREVTPRTVAALTRGPGGDLALSGGELAASFLAQDLIDEIRLYVAPVILGRGTLLFRPTEQPVPLTLTGTHRFTNGVTLLHYARSGPSPLDG

Solvent-accessible surface area (backbone atoms only — not comparable to full-atom values): 20730 Å² total; per-residue (Å²): 125,67,34,45,36,31,37,51,42,60,26,29,66,64,33,28,52,24,31,62,94,69,35,59,80,85,63,82,77,49,70,69,56,42,44,49,48,43,60,59,57,63,62,40,44,24,41,34,28,25,51,70,52,46,52,58,46,62,73,44,38,80,56,35,80,74,43,88,82,54,48,71,60,53,44,55,36,24,54,46,57,51,69,34,41,33,39,32,44,28,83,78,60,85,79,62,70,66,56,37,45,77,39,60,64,97,40,74,66,53,52,45,59,69,24,50,60,87,71,40,36,31,40,34,35,46,55,70,49,46,32,54,37,53,73,66,52,60,58,44,30,39,39,36,35,34,36,42,28,37,49,35,50,55,41,62,39,69,58,75,41,95,57,64,45,65,39,34,59,75,47,72,46,79,47,92,88,32,34,32,38,45,30,32,30,53,66,65,88,51,81,68,75,113,123,65,34,45,36,31,38,51,43,60,25,28,67,63,33,29,52,25,30,64,93,69,34,60,80,84,63,81,77,50,69,69,57,42,43,50,48,43,60,58,57,63,61,40,46,25,41,34,27,24,53,69,55,44,51,58,46,62,72,41,37,80,54,34,80,71,42,88,80,55,48,71,59,52,44,55,38,22,53,46,57,52,68,35,41,32,39,30,43,29,82,78,61,86,76,62,70,66,57,38,43,74,38,60,63,96,40,75,66,54,52,44,58,68,25,51,60,87,70,40,35,31,40,34,35,46,54,71,49,47,33,54,36,52,74,66,50,61,58,44,29,40,39,37,35,33,35,43,28,37,48,36,50,54,41,61,39,69,60,75,40,93,58,64,43,62,40,35,60,73,48,72,47,80,48,93,87,32,34,32,38,45,29,33,30,52,66,65,86,52,81,67,75,113